Protein AF-A0A813GC99-F1 (afdb_monomer)

Structure (mmCIF, N/CA/C/O backbone):
data_AF-A0A813GC99-F1
#
_entry.id   AF-A0A813GC99-F1
#
loop_
_atom_site.group_PDB
_atom_site.id
_atom_site.type_symbol
_atom_site.label_atom_id
_atom_site.label_alt_id
_atom_site.label_comp_id
_atom_site.label_asym_id
_atom_site.label_entity_id
_atom_site.label_seq_id
_atom_site.pdbx_PDB_ins_code
_atom_site.Cartn_x
_atom_site.Cartn_y
_atom_site.Cartn_z
_atom_site.occupancy
_atom_site.B_iso_or_equiv
_atom_site.auth_seq_id
_atom_site.auth_comp_id
_atom_site.auth_asym_id
_atom_site.auth_atom_id
_atom_site.pdbx_PDB_model_num
ATOM 1 N N . MET A 1 1 ? 3.217 -40.551 2.935 1.00 60.28 1 MET A N 1
ATOM 2 C CA . MET A 1 1 ? 3.188 -39.438 3.903 1.00 60.28 1 MET A CA 1
ATOM 3 C C . MET A 1 1 ? 3.578 -38.164 3.164 1.00 60.28 1 MET A C 1
ATOM 5 O O . MET A 1 1 ? 4.581 -38.189 2.457 1.00 60.28 1 MET A O 1
ATOM 9 N N . TYR A 1 2 ? 2.746 -37.125 3.229 1.00 67.75 2 TYR A N 1
ATOM 10 C CA . TYR A 1 2 ? 3.017 -35.815 2.626 1.00 67.75 2 TYR A CA 1
ATOM 11 C C . TYR A 1 2 ? 3.539 -34.879 3.713 1.00 67.75 2 TYR A C 1
ATOM 13 O O . TYR A 1 2 ? 3.058 -34.937 4.842 1.00 67.75 2 TYR A O 1
ATOM 21 N N . CYS A 1 3 ? 4.496 -34.024 3.373 1.00 76.62 3 CYS A N 1
ATOM 22 C CA . CYS A 1 3 ? 4.886 -32.897 4.214 1.00 76.62 3 CYS A CA 1
ATOM 23 C C . CYS A 1 3 ? 4.427 -31.604 3.538 1.00 76.62 3 CYS A C 1
ATOM 25 O O . CYS A 1 3 ? 4.472 -31.514 2.310 1.00 76.62 3 CYS A O 1
ATOM 27 N N . TYR A 1 4 ? 3.989 -30.613 4.312 1.00 76.94 4 TYR A N 1
ATOM 28 C CA . TYR A 1 4 ? 3.739 -29.279 3.785 1.00 76.94 4 TYR A CA 1
ATOM 29 C C . TYR A 1 4 ? 4.490 -28.210 4.578 1.00 76.94 4 TYR A C 1
ATOM 31 O O . TYR A 1 4 ? 4.642 -28.314 5.793 1.00 76.94 4 TYR A O 1
ATOM 39 N N . CYS A 1 5 ? 4.930 -27.168 3.877 1.00 74.19 5 CYS A N 1
ATOM 40 C CA . CYS A 1 5 ? 5.606 -26.000 4.426 1.00 74.19 5 CYS A CA 1
ATOM 41 C C . CYS A 1 5 ? 4.738 -24.761 4.174 1.00 74.19 5 CYS A C 1
ATOM 43 O O . CYS A 1 5 ? 4.382 -24.469 3.031 1.00 74.19 5 CYS A O 1
ATOM 45 N N . LYS A 1 6 ? 4.367 -24.054 5.246 1.00 72.69 6 LYS A N 1
ATOM 46 C CA . LYS A 1 6 ? 3.728 -22.731 5.175 1.00 72.69 6 LYS A CA 1
ATOM 47 C C . LYS A 1 6 ? 4.811 -21.652 5.194 1.00 72.69 6 LYS A C 1
ATOM 49 O O . LYS A 1 6 ? 5.870 -21.873 5.764 1.00 72.69 6 LYS A O 1
ATOM 54 N N . GLU A 1 7 ? 4.527 -20.499 4.591 1.00 71.50 7 GLU A N 1
ATOM 55 C CA . GLU A 1 7 ? 5.498 -19.406 4.413 1.00 71.50 7 GLU A CA 1
ATOM 56 C C . GLU A 1 7 ? 6.784 -19.843 3.691 1.00 71.50 7 GLU A C 1
ATOM 58 O O . GLU A 1 7 ? 7.882 -19.398 4.022 1.00 71.50 7 GLU A O 1
ATOM 63 N N . ALA A 1 8 ? 6.651 -20.693 2.668 1.00 74.06 8 ALA A N 1
ATOM 64 C CA . ALA A 1 8 ? 7.789 -21.296 1.973 1.00 74.06 8 ALA A CA 1
ATOM 65 C C . ALA A 1 8 ? 8.799 -20.280 1.406 1.00 74.06 8 ALA A C 1
ATOM 67 O O . ALA A 1 8 ? 9.958 -20.625 1.214 1.00 74.06 8 ALA A O 1
ATOM 68 N N . GLN A 1 9 ? 8.396 -19.023 1.181 1.00 69.38 9 GLN A N 1
ATOM 69 C CA . GLN A 1 9 ? 9.316 -17.959 0.777 1.00 69.38 9 GLN A CA 1
ATOM 70 C C . GLN A 1 9 ? 10.472 -17.758 1.770 1.00 69.38 9 GLN A C 1
ATOM 72 O O . GLN A 1 9 ? 11.586 -17.527 1.321 1.00 69.38 9 GLN A O 1
ATOM 77 N N . ASN A 1 10 ? 10.241 -17.896 3.082 1.00 70.62 10 ASN A N 1
ATOM 78 C CA . ASN A 1 10 ? 11.306 -17.752 4.082 1.00 70.62 10 ASN A CA 1
ATOM 79 C C . ASN A 1 10 ? 12.380 -18.842 3.914 1.00 70.62 10 ASN A C 1
ATOM 81 O O . ASN A 1 10 ? 13.558 -18.576 4.105 1.00 70.62 10 ASN A O 1
ATOM 85 N N . VAL A 1 11 ? 11.971 -20.055 3.523 1.00 69.81 11 VAL A N 1
ATOM 86 C CA . VAL A 1 11 ? 12.888 -21.173 3.250 1.00 69.81 11 VAL A CA 1
ATOM 87 C C . VAL A 1 11 ? 13.734 -20.887 2.010 1.00 69.81 11 VAL A C 1
ATOM 89 O O . VAL A 1 11 ? 14.932 -21.135 2.026 1.00 69.81 11 VAL A O 1
ATOM 92 N N . TRP A 1 12 ? 13.136 -20.339 0.949 1.00 66.94 12 TRP A N 1
ATOM 93 C CA . TRP A 1 12 ? 13.870 -19.975 -0.268 1.00 66.94 12 TRP A CA 1
ATOM 94 C C . TRP A 1 12 ? 14.824 -18.797 -0.053 1.00 66.94 12 TRP A C 1
ATOM 96 O O . TRP A 1 12 ? 15.948 -18.846 -0.537 1.00 66.94 12 TRP A O 1
ATOM 106 N N . ASP A 1 13 ? 14.399 -17.783 0.709 1.00 65.81 13 ASP A N 1
ATOM 107 C CA . ASP A 1 13 ? 15.253 -16.651 1.088 1.00 65.81 13 ASP A CA 1
ATOM 108 C C . ASP A 1 13 ? 16.482 -17.134 1.898 1.00 65.81 13 ASP A C 1
ATOM 110 O O . ASP A 1 13 ? 17.572 -16.607 1.711 1.00 65.81 13 ASP A O 1
ATOM 114 N N . GLU A 1 14 ? 16.340 -18.159 2.757 1.00 64.50 14 GLU A N 1
ATOM 115 C CA . GLU A 1 14 ? 17.468 -18.771 3.489 1.00 64.50 14 GLU A CA 1
ATOM 116 C C . GLU A 1 14 ? 18.447 -19.525 2.573 1.00 64.50 14 GLU A C 1
ATOM 118 O O . GLU A 1 14 ? 19.652 -19.469 2.808 1.00 64.50 14 GLU A O 1
ATOM 123 N N . ILE A 1 15 ? 17.949 -20.216 1.542 1.00 65.00 15 ILE A N 1
ATOM 124 C CA . ILE A 1 15 ? 18.781 -21.003 0.614 1.00 65.00 15 ILE A CA 1
ATOM 125 C C . ILE A 1 15 ? 19.652 -20.085 -0.258 1.00 65.00 15 ILE A C 1
ATOM 127 O O . ILE A 1 15 ? 20.846 -20.333 -0.399 1.00 65.00 15 ILE A O 1
ATOM 131 N N . GLU A 1 16 ? 19.098 -18.998 -0.802 1.00 59.22 16 GLU A N 1
ATOM 132 C CA . GLU A 1 16 ? 19.896 -18.057 -1.608 1.00 59.22 16 GLU A CA 1
ATOM 133 C C . GLU A 1 16 ? 20.948 -17.301 -0.783 1.00 59.22 16 GLU A C 1
ATOM 135 O O . GLU A 1 16 ? 22.053 -17.032 -1.261 1.00 59.22 16 GLU A O 1
ATOM 140 N N . ASP A 1 17 ? 20.633 -16.981 0.476 1.00 56.91 17 ASP A N 1
ATOM 141 C CA . ASP A 1 17 ? 21.577 -16.360 1.407 1.00 56.91 17 ASP A CA 1
ATOM 142 C C . ASP A 1 17 ? 22.805 -17.255 1.674 1.00 56.91 17 ASP A C 1
ATOM 144 O O . ASP A 1 17 ? 23.881 -16.736 1.989 1.00 56.91 17 ASP A O 1
ATOM 148 N N . GLU A 1 18 ? 22.662 -18.583 1.568 1.00 53.88 18 GLU A N 1
ATOM 149 C CA . GLU A 1 18 ? 23.764 -19.548 1.675 1.00 53.88 18 GLU A CA 1
ATOM 150 C C . GLU A 1 18 ? 24.615 -19.601 0.396 1.00 53.88 18 GLU A C 1
ATOM 152 O O . GLU A 1 18 ? 25.843 -19.572 0.500 1.00 53.88 18 GLU A O 1
ATOM 157 N N . ASP A 1 19 ? 24.003 -19.573 -0.793 1.00 51.47 19 ASP A N 1
ATOM 158 C CA . ASP A 1 19 ? 24.718 -19.608 -2.084 1.00 51.47 19 ASP A CA 1
ATOM 159 C C . ASP A 1 19 ? 25.587 -18.356 -2.333 1.00 51.47 19 ASP A C 1
ATOM 161 O O . ASP A 1 19 ? 26.590 -18.406 -3.052 1.00 51.47 19 ASP A O 1
ATOM 165 N N . HIS A 1 20 ? 25.247 -17.223 -1.708 1.00 49.25 20 HIS A N 1
ATOM 166 C CA . HIS A 1 20 ? 25.997 -15.968 -1.821 1.00 49.25 20 HIS A CA 1
ATOM 167 C C . HIS A 1 20 ? 27.071 -15.751 -0.736 1.00 49.25 20 HIS A C 1
ATOM 169 O O . HIS A 1 20 ? 27.836 -14.783 -0.825 1.00 49.25 20 HIS A O 1
ATOM 175 N N . ARG A 1 21 ? 27.184 -16.627 0.274 1.00 43.38 21 ARG A N 1
ATOM 176 C CA . ARG A 1 21 ? 28.206 -16.514 1.332 1.00 43.38 21 ARG A CA 1
ATOM 177 C C . ARG A 1 21 ? 29.422 -17.388 1.024 1.00 43.38 21 ARG A C 1
ATOM 179 O O . ARG A 1 21 ? 29.334 -18.604 0.911 1.00 43.38 21 ARG A O 1
ATOM 186 N N . THR A 1 22 ? 30.605 -16.774 0.976 1.00 40.41 22 THR A N 1
ATOM 187 C CA . THR A 1 22 ? 31.877 -17.507 1.052 1.00 40.41 22 THR A CA 1
ATOM 188 C C . THR A 1 22 ? 31.941 -18.301 2.363 1.00 40.41 22 THR A C 1
ATOM 190 O O . THR A 1 22 ? 31.512 -17.830 3.416 1.00 40.41 22 THR A O 1
ATOM 193 N N . ALA A 1 23 ? 32.463 -19.526 2.279 1.00 38.16 23 ALA A N 1
ATOM 194 C CA . ALA A 1 23 ? 32.287 -20.657 3.197 1.00 38.16 23 ALA A CA 1
ATOM 195 C C . ALA A 1 23 ? 32.829 -20.522 4.650 1.00 38.16 23 ALA A C 1
ATOM 197 O O . ALA A 1 23 ? 33.324 -21.497 5.207 1.00 38.16 23 ALA A O 1
ATOM 198 N N . SER A 1 24 ? 32.756 -19.355 5.300 1.00 36.47 24 SER A N 1
ATOM 199 C CA . SER A 1 24 ? 3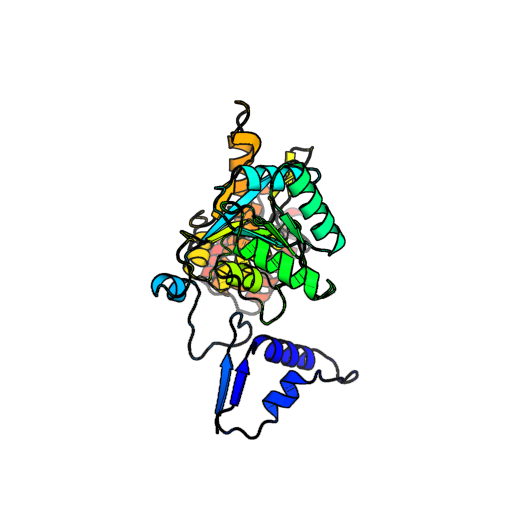3.421 -19.098 6.594 1.00 36.47 24 SER A CA 1
ATOM 200 C C . SER A 1 24 ? 32.509 -18.629 7.744 1.00 36.47 24 SER A C 1
ATOM 202 O O . SER A 1 24 ? 32.984 -18.326 8.834 1.00 36.47 24 SER A O 1
ATOM 204 N N . ALA A 1 25 ? 31.182 -18.604 7.587 1.00 38.47 25 ALA A N 1
ATOM 205 C CA . ALA A 1 25 ? 30.290 -18.288 8.713 1.00 38.47 25 ALA A CA 1
ATOM 206 C C . ALA A 1 25 ? 28.956 -19.042 8.637 1.00 38.47 25 ALA A C 1
ATOM 208 O O . ALA A 1 25 ? 27.883 -18.451 8.504 1.00 38.47 25 ALA A O 1
ATOM 209 N N . ALA A 1 26 ? 29.024 -20.370 8.731 1.00 37.50 26 ALA A N 1
ATOM 210 C CA . ALA A 1 26 ? 27.845 -21.215 8.853 1.00 37.50 26 ALA A CA 1
ATOM 211 C C . ALA A 1 26 ? 27.244 -21.101 10.266 1.00 37.50 26 ALA A C 1
ATOM 213 O O . ALA A 1 26 ? 27.724 -21.696 11.231 1.00 37.50 26 ALA A O 1
ATOM 214 N N . ARG A 1 27 ? 26.140 -20.366 10.384 1.00 39.62 27 ARG A N 1
ATOM 215 C CA . ARG A 1 27 ? 25.049 -20.771 11.275 1.00 39.62 27 ARG A CA 1
ATOM 216 C C . ARG A 1 27 ? 23.792 -20.899 10.418 1.00 39.62 27 ARG A C 1
ATOM 218 O O . ARG A 1 27 ? 23.167 -19.868 10.164 1.00 39.62 27 ARG A O 1
ATOM 225 N N . PRO A 1 28 ? 23.424 -22.110 9.967 1.00 42.66 28 PRO A N 1
ATOM 226 C CA . PRO A 1 28 ? 22.135 -22.306 9.322 1.00 42.66 28 PRO A CA 1
ATOM 227 C C . PRO A 1 28 ? 21.044 -21.974 10.345 1.00 42.66 28 PRO A C 1
ATOM 229 O O . PRO A 1 28 ? 21.057 -22.474 11.476 1.00 42.66 28 PRO A O 1
ATOM 232 N N . ARG A 1 29 ? 20.119 -21.080 9.986 1.00 49.66 29 ARG A N 1
ATOM 233 C CA . ARG A 1 29 ? 18.879 -20.910 10.752 1.00 49.66 29 ARG A CA 1
ATOM 234 C C . ARG A 1 29 ? 17.995 -22.154 10.519 1.00 49.66 29 ARG A C 1
ATOM 236 O O . ARG A 1 29 ? 18.118 -22.819 9.495 1.00 49.66 29 ARG A O 1
ATOM 243 N N . PRO A 1 30 ? 17.167 -22.557 11.497 1.00 55.69 30 PRO A N 1
ATOM 244 C CA . PRO A 1 30 ? 16.699 -23.942 11.599 1.00 55.69 30 PRO A CA 1
ATOM 245 C C . PRO A 1 30 ? 15.597 -24.366 10.609 1.00 55.69 30 PRO A C 1
ATOM 247 O O . PRO A 1 30 ? 15.227 -25.536 10.629 1.00 55.69 30 PRO A O 1
ATOM 250 N N . GLN A 1 31 ? 15.033 -23.491 9.767 1.00 59.34 31 GLN A N 1
ATOM 251 C CA . GLN A 1 31 ? 13.833 -23.837 8.988 1.00 59.34 31 GLN A CA 1
ATOM 252 C C . GLN A 1 31 ? 14.149 -24.546 7.665 1.00 59.34 31 GLN A C 1
ATOM 254 O O . GLN A 1 31 ? 13.590 -25.621 7.426 1.00 59.34 31 GLN A O 1
ATOM 259 N N . ALA A 1 32 ? 15.056 -24.019 6.835 1.00 60.41 32 ALA A N 1
ATOM 260 C CA . ALA A 1 32 ? 15.366 -24.625 5.536 1.00 60.41 32 ALA A CA 1
ATOM 261 C C . ALA A 1 32 ? 15.962 -26.037 5.654 1.00 60.41 32 ALA A C 1
ATOM 263 O O . ALA A 1 32 ? 15.453 -26.982 5.048 1.00 60.41 32 ALA A O 1
ATOM 264 N N . SER A 1 33 ? 16.978 -26.215 6.504 1.00 61.31 33 SER A N 1
ATOM 265 C CA . SER A 1 33 ? 17.619 -27.519 6.733 1.00 61.31 33 SER A CA 1
ATOM 266 C C . SER A 1 33 ? 16.641 -28.558 7.288 1.00 61.31 33 SER A C 1
ATOM 268 O O . SER A 1 33 ? 16.634 -29.703 6.839 1.00 61.31 33 SER A O 1
ATOM 270 N N . THR A 1 34 ? 15.752 -28.159 8.202 1.00 68.06 34 THR A N 1
ATOM 271 C CA . THR A 1 34 ? 14.713 -29.048 8.734 1.00 68.06 34 THR A CA 1
ATOM 272 C C . THR A 1 34 ? 13.753 -29.488 7.633 1.00 68.06 34 THR A C 1
ATOM 274 O O . THR A 1 34 ? 13.493 -30.679 7.507 1.00 68.06 34 THR A O 1
ATOM 277 N N . VAL A 1 35 ? 13.258 -28.572 6.793 1.00 63.97 35 VAL A N 1
ATOM 278 C CA . VAL A 1 35 ? 12.312 -28.909 5.713 1.00 63.97 35 VAL A CA 1
ATOM 279 C C . VAL A 1 35 ? 12.967 -29.774 4.628 1.00 63.97 35 VAL A C 1
ATOM 281 O O . VAL A 1 35 ? 12.347 -30.724 4.140 1.00 63.97 35 VAL A O 1
ATOM 284 N N . LEU A 1 36 ? 14.223 -29.491 4.268 1.00 67.00 36 LEU A N 1
ATOM 285 C CA . LEU A 1 36 ? 14.962 -30.234 3.242 1.00 67.00 36 LEU A CA 1
ATOM 286 C C . LEU A 1 36 ? 15.369 -31.644 3.698 1.00 67.00 36 LEU A C 1
ATOM 288 O O . LEU A 1 36 ? 15.369 -32.560 2.870 1.00 67.00 36 LEU A O 1
ATOM 292 N N . ASN A 1 37 ? 15.627 -31.842 4.995 1.00 70.81 37 ASN A N 1
ATOM 293 C CA . ASN A 1 37 ? 16.041 -33.128 5.569 1.00 70.81 37 ASN A CA 1
ATOM 294 C C . ASN A 1 37 ? 14.876 -34.071 5.926 1.00 70.81 37 ASN A C 1
ATOM 296 O O . ASN A 1 37 ? 15.108 -35.215 6.317 1.00 70.81 37 ASN A O 1
ATOM 300 N N . LEU A 1 38 ? 13.615 -33.647 5.779 1.00 74.75 38 LEU A N 1
ATOM 301 C CA . LEU A 1 38 ? 12.464 -34.523 6.027 1.00 74.75 38 LEU A CA 1
ATOM 302 C C . LEU A 1 38 ? 12.378 -35.640 4.978 1.00 74.75 38 LEU A C 1
ATOM 304 O O . LEU A 1 38 ? 12.275 -35.375 3.780 1.00 74.75 38 LEU A O 1
ATOM 308 N N . SER A 1 39 ? 12.292 -36.896 5.419 1.00 70.38 39 SER A N 1
ATOM 309 C CA . SER A 1 39 ? 12.192 -38.106 4.577 1.00 70.38 39 SER A CA 1
ATOM 310 C C . SER A 1 39 ? 10.834 -38.287 3.864 1.00 70.38 39 SER A C 1
ATOM 312 O O . SER A 1 39 ? 10.419 -39.397 3.525 1.00 70.38 39 SER A O 1
ATOM 314 N N . ALA A 1 40 ? 10.104 -37.197 3.618 1.00 73.31 40 ALA A N 1
ATOM 315 C CA . ALA A 1 40 ? 8.809 -37.225 2.952 1.00 73.31 40 ALA A CA 1
ATOM 316 C C . ALA A 1 40 ? 8.959 -37.374 1.428 1.00 73.31 40 ALA A C 1
ATOM 318 O O . ALA A 1 40 ? 9.603 -36.558 0.773 1.00 73.31 40 ALA A O 1
ATOM 319 N N . ARG A 1 41 ? 8.275 -38.375 0.852 1.00 74.31 41 ARG A N 1
ATOM 320 C CA . ARG A 1 41 ? 8.275 -38.675 -0.596 1.00 74.31 41 ARG A CA 1
ATOM 321 C C . ARG A 1 41 ? 7.670 -37.558 -1.459 1.00 74.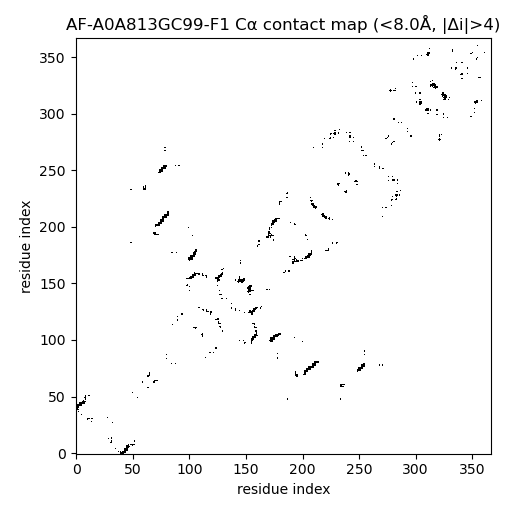31 41 ARG A C 1
ATOM 323 O O . ARG A 1 41 ? 7.976 -37.475 -2.642 1.00 74.31 41 ARG A O 1
ATOM 330 N N . LYS A 1 42 ? 6.776 -36.740 -0.894 1.00 78.44 42 LYS A N 1
ATOM 331 C CA . LYS A 1 42 ? 6.149 -35.584 -1.555 1.00 78.44 42 LYS A CA 1
ATOM 332 C C . LYS A 1 42 ? 6.071 -34.410 -0.577 1.00 78.44 42 LYS A C 1
ATOM 334 O O . LYS A 1 42 ? 5.697 -34.608 0.585 1.00 78.44 42 LYS A O 1
ATOM 339 N N . ARG A 1 43 ? 6.409 -33.210 -1.055 1.00 80.31 43 ARG A N 1
ATOM 340 C CA . ARG A 1 43 ? 6.448 -31.961 -0.282 1.00 80.31 43 ARG A CA 1
ATOM 341 C C . ARG A 1 43 ? 5.597 -30.903 -0.982 1.00 80.31 43 ARG A C 1
ATOM 343 O O . ARG A 1 43 ? 5.711 -30.749 -2.191 1.00 80.31 43 ARG A O 1
ATOM 350 N N . LEU A 1 44 ? 4.742 -30.213 -0.234 1.00 79.44 44 LEU A N 1
ATOM 351 C CA . LEU A 1 44 ? 3.908 -29.117 -0.729 1.00 79.44 44 LEU A CA 1
ATOM 352 C C . LEU A 1 44 ? 4.371 -27.804 -0.099 1.00 79.44 44 LEU A C 1
ATOM 354 O O . LEU A 1 44 ? 4.470 -27.704 1.123 1.00 79.44 44 LEU A O 1
ATOM 358 N N . PHE A 1 45 ? 4.639 -26.794 -0.917 1.00 78.75 45 PHE A N 1
ATOM 359 C CA . PHE A 1 45 ? 5.105 -25.489 -0.459 1.00 78.75 45 PHE A CA 1
ATOM 360 C C . PHE A 1 45 ? 4.015 -24.451 -0.691 1.00 78.75 45 PHE A C 1
ATOM 362 O O . PHE A 1 45 ? 3.575 -24.246 -1.818 1.00 78.75 45 PHE A O 1
ATOM 369 N N . PHE A 1 46 ? 3.582 -23.791 0.379 1.00 78.62 46 PHE A N 1
ATOM 370 C CA . PHE A 1 46 ? 2.572 -22.744 0.326 1.00 78.62 46 PHE A CA 1
ATOM 371 C C . PHE A 1 46 ? 3.221 -21.397 0.624 1.00 78.62 46 PHE A C 1
ATOM 373 O O . PHE A 1 46 ? 3.852 -21.207 1.669 1.00 78.62 46 PHE A O 1
ATOM 380 N N . SER A 1 47 ? 3.041 -20.441 -0.281 1.00 73.69 47 SER A N 1
ATOM 381 C CA . SER A 1 47 ? 3.495 -19.068 -0.103 1.00 73.69 47 SER A CA 1
ATOM 382 C C . SER A 1 47 ? 2.501 -18.109 -0.735 1.00 73.69 47 SER A C 1
ATOM 384 O O . SER A 1 47 ? 2.045 -18.331 -1.850 1.00 73.69 47 SER A O 1
ATOM 386 N N . ALA A 1 48 ? 2.203 -17.022 -0.029 1.00 65.00 48 ALA A N 1
ATOM 387 C CA . ALA A 1 48 ? 1.450 -15.905 -0.587 1.00 65.00 48 ALA A CA 1
ATOM 388 C C . ALA A 1 48 ? 2.353 -14.904 -1.333 1.00 65.00 48 ALA A C 1
ATOM 390 O O . ALA A 1 48 ? 1.841 -13.934 -1.879 1.00 65.00 48 ALA A O 1
ATOM 391 N N . THR A 1 49 ? 3.680 -15.081 -1.309 1.00 63.88 49 THR A N 1
ATOM 392 C CA . THR A 1 49 ? 4.692 -14.126 -1.807 1.00 63.88 49 THR A CA 1
ATOM 393 C C . THR A 1 49 ? 5.878 -14.859 -2.441 1.00 63.88 49 THR A C 1
ATOM 395 O O . THR A 1 49 ? 7.024 -14.605 -2.076 1.00 63.88 49 THR A O 1
ATOM 398 N N . LEU A 1 50 ? 5.629 -15.838 -3.312 1.00 65.75 50 LEU A N 1
ATOM 399 C CA . LEU A 1 50 ? 6.708 -16.591 -3.956 1.00 65.75 50 LEU A CA 1
ATOM 400 C C . LEU A 1 50 ? 7.508 -15.679 -4.911 1.00 65.75 50 LEU A C 1
ATOM 402 O O . LEU A 1 50 ? 6.907 -15.037 -5.769 1.00 65.75 50 LEU A O 1
ATOM 406 N N . ARG A 1 51 ? 8.837 -15.596 -4.746 1.00 61.53 51 ARG A N 1
ATOM 407 C CA . ARG A 1 51 ? 9.726 -14.735 -5.563 1.00 61.53 51 ARG A CA 1
ATOM 408 C C . ARG A 1 51 ? 10.703 -15.505 -6.451 1.00 61.53 51 ARG A C 1
ATOM 410 O O . ARG A 1 51 ? 10.994 -15.050 -7.550 1.00 61.53 51 ARG A O 1
ATOM 417 N N . TRP A 1 52 ? 11.192 -16.651 -5.981 1.00 53.81 52 TRP A N 1
ATOM 418 C CA . TRP A 1 52 ? 12.370 -17.318 -6.559 1.00 53.81 52 TRP A CA 1
ATOM 419 C C . TRP A 1 52 ? 12.050 -18.545 -7.417 1.00 53.81 52 TRP A C 1
ATOM 421 O O . TRP A 1 52 ? 12.930 -19.092 -8.074 1.00 53.81 52 TRP A O 1
ATOM 431 N N . SER A 1 53 ? 10.792 -18.986 -7.453 1.00 58.06 53 SER A N 1
ATOM 432 C CA . SER A 1 53 ? 10.385 -20.154 -8.235 1.00 58.06 53 SER A CA 1
ATOM 433 C C . SER A 1 53 ? 9.008 -19.974 -8.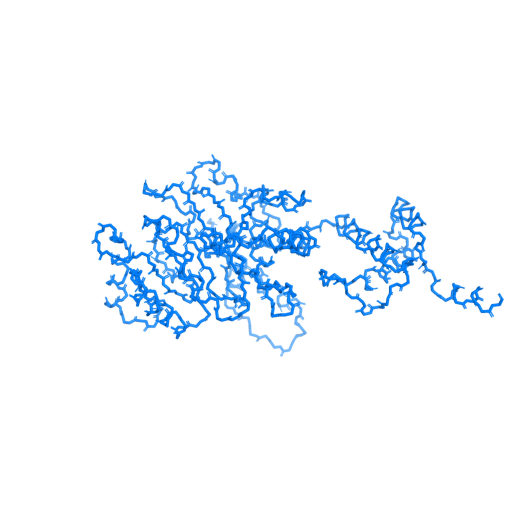865 1.00 58.06 53 SER A C 1
ATOM 435 O O . SER A 1 53 ? 8.183 -19.184 -8.402 1.00 58.06 53 SER A O 1
ATOM 437 N N . ARG A 1 54 ? 8.770 -20.695 -9.966 1.00 64.19 54 ARG A N 1
ATOM 438 C CA . ARG A 1 54 ? 7.444 -20.763 -10.587 1.00 64.19 54 ARG A CA 1
ATOM 439 C C . ARG A 1 54 ? 6.570 -21.715 -9.769 1.00 64.19 54 ARG A C 1
ATOM 441 O O . ARG A 1 54 ? 7.007 -22.840 -9.531 1.00 64.19 54 ARG A O 1
ATOM 448 N N . PRO A 1 55 ? 5.371 -21.294 -9.343 1.00 73.75 55 PRO A N 1
ATOM 449 C CA . PRO A 1 55 ? 4.468 -22.182 -8.630 1.00 73.75 55 PRO A CA 1
ATOM 450 C C . PRO A 1 55 ? 3.861 -23.219 -9.587 1.00 73.75 55 PRO A C 1
ATOM 452 O O . PRO A 1 55 ? 3.553 -22.899 -10.735 1.00 73.75 55 PRO A O 1
ATOM 455 N N . ASP A 1 56 ? 3.636 -24.443 -9.101 1.00 76.25 56 ASP A N 1
ATOM 456 C CA . ASP A 1 56 ? 2.872 -25.469 -9.834 1.00 76.25 56 ASP A CA 1
ATOM 457 C C . ASP A 1 56 ? 1.387 -25.087 -9.979 1.00 76.25 56 ASP A C 1
ATOM 459 O O . ASP A 1 56 ? 0.707 -25.498 -10.917 1.00 76.25 56 ASP A O 1
ATOM 463 N N . PHE A 1 57 ? 0.878 -24.294 -9.034 1.00 76.88 57 PHE A N 1
ATOM 464 C CA . PHE A 1 57 ? -0.468 -23.737 -9.027 1.00 76.88 57 PHE A CA 1
ATOM 465 C C . PHE A 1 57 ? -0.426 -22.337 -8.417 1.00 76.88 57 PHE A C 1
ATOM 467 O O . PHE A 1 57 ? 0.094 -22.166 -7.313 1.00 76.88 57 PHE A O 1
ATOM 474 N N . ASP A 1 58 ? -0.988 -21.355 -9.119 1.00 76.75 58 ASP A N 1
ATOM 475 C CA . ASP A 1 58 ? -1.088 -19.976 -8.647 1.00 76.75 58 ASP A CA 1
ATOM 476 C C . ASP A 1 58 ? -2.555 -19.588 -8.442 1.00 76.75 58 ASP A C 1
ATOM 478 O O . ASP A 1 58 ? -3.410 -19.852 -9.289 1.00 76.75 58 ASP A O 1
ATOM 482 N N . PHE A 1 59 ? -2.839 -18.968 -7.301 1.00 77.81 59 PHE A N 1
ATOM 483 C CA . PHE A 1 59 ? -4.152 -18.432 -6.952 1.00 77.81 59 PHE A CA 1
ATOM 484 C C . PHE A 1 59 ? -3.962 -16.988 -6.505 1.00 77.81 59 PHE A C 1
ATOM 486 O O . PHE A 1 59 ? -3.924 -16.671 -5.313 1.00 77.81 59 PHE A O 1
ATOM 493 N N . ASP A 1 60 ? -3.754 -16.133 -7.503 1.00 81.56 60 ASP A N 1
ATOM 494 C CA . ASP A 1 60 ? -3.440 -14.723 -7.323 1.00 81.56 60 ASP A CA 1
ATOM 495 C C . ASP A 1 60 ? -4.598 -13.934 -6.672 1.00 81.56 60 ASP A C 1
ATOM 497 O O . ASP A 1 60 ? -5.730 -14.419 -6.531 1.00 81.56 60 ASP A O 1
ATOM 501 N N . LEU A 1 61 ? -4.328 -12.690 -6.254 1.00 85.69 61 LEU A N 1
ATOM 502 C CA . LEU A 1 61 ? -5.336 -11.858 -5.587 1.00 85.69 61 LEU A CA 1
ATOM 503 C C . LEU A 1 61 ? -6.564 -11.642 -6.471 1.00 85.69 61 LEU A C 1
ATOM 505 O O . LEU A 1 61 ? -7.684 -11.608 -5.966 1.00 85.69 61 LEU A O 1
ATOM 509 N N . ARG A 1 62 ? -6.377 -11.510 -7.785 1.00 86.56 62 ARG A N 1
ATOM 510 C CA . ARG A 1 62 ? -7.476 -11.200 -8.699 1.00 86.56 62 ARG A CA 1
ATOM 511 C C . ARG A 1 62 ? -8.421 -12.380 -8.856 1.00 86.56 62 ARG A C 1
ATOM 513 O O . ARG A 1 62 ? -9.639 -12.206 -8.838 1.00 86.56 62 ARG A O 1
ATOM 520 N N . THR A 1 63 ? -7.861 -13.573 -8.960 1.00 82.56 63 THR A N 1
ATOM 521 C CA . THR A 1 63 ? -8.588 -14.837 -8.986 1.00 82.56 63 THR A CA 1
ATOM 522 C C . THR A 1 63 ? -9.346 -15.029 -7.676 1.00 82.56 63 THR A C 1
ATOM 524 O O . THR A 1 63 ? -10.536 -15.341 -7.703 1.00 82.56 63 THR A O 1
ATOM 527 N N . ALA A 1 64 ? -8.714 -14.733 -6.536 1.00 85.75 64 ALA A N 1
ATOM 528 C CA . ALA A 1 64 ? -9.352 -14.809 -5.225 1.00 85.75 64 ALA A CA 1
ATOM 529 C C . ALA A 1 64 ? -10.511 -13.809 -5.048 1.00 85.75 64 ALA A C 1
ATOM 531 O O . ALA A 1 64 ? -11.546 -14.173 -4.486 1.00 85.75 64 ALA A O 1
ATOM 532 N N . VAL A 1 65 ? -10.375 -12.575 -5.550 1.00 87.75 65 VAL A N 1
ATOM 533 C CA . VAL A 1 65 ? -11.464 -11.582 -5.560 1.00 87.75 65 VAL A CA 1
ATOM 534 C C . VAL A 1 65 ? -12.619 -12.054 -6.445 1.00 87.75 65 VAL A C 1
ATOM 536 O O . VAL A 1 65 ? -13.766 -12.051 -6.008 1.00 87.75 65 VAL A O 1
ATOM 539 N N . ARG A 1 66 ? -12.337 -12.497 -7.679 1.00 88.38 66 ARG A N 1
ATOM 540 C CA . ARG A 1 66 ? -13.368 -12.957 -8.632 1.00 88.38 66 ARG A CA 1
ATOM 541 C C . ARG A 1 66 ? -14.113 -14.194 -8.140 1.00 88.38 66 ARG A C 1
ATOM 543 O O . ARG A 1 66 ? -15.307 -14.322 -8.384 1.00 88.38 66 ARG A O 1
ATOM 550 N N . ALA A 1 67 ? -13.420 -15.077 -7.426 1.00 88.44 67 ALA A N 1
ATOM 551 C CA . ALA A 1 67 ? -14.015 -16.234 -6.768 1.00 88.44 67 ALA A CA 1
ATOM 552 C C . ALA A 1 67 ? -14.805 -15.871 -5.496 1.00 88.44 67 ALA A C 1
ATOM 554 O O . ALA A 1 67 ? -15.408 -16.752 -4.888 1.00 88.44 67 ALA A O 1
ATOM 555 N N . GLY A 1 68 ? -14.784 -14.605 -5.062 1.00 85.56 68 GLY A N 1
ATOM 556 C CA . GLY A 1 68 ? -15.460 -14.160 -3.849 1.00 85.56 68 GLY A CA 1
ATOM 557 C C . GLY A 1 68 ? -14.862 -14.749 -2.572 1.00 85.56 68 GLY A C 1
ATOM 558 O O . GLY A 1 68 ? -15.588 -14.932 -1.606 1.00 85.56 68 GLY A O 1
ATOM 559 N N . VAL A 1 69 ? -13.564 -15.072 -2.556 1.00 87.56 69 VAL A N 1
ATOM 560 C CA . VAL A 1 69 ? -12.852 -15.578 -1.363 1.00 87.56 69 VAL A CA 1
ATOM 561 C C . VAL A 1 69 ? -12.338 -14.422 -0.501 1.00 87.56 69 VAL A C 1
ATOM 563 O O . VAL A 1 69 ? -12.271 -14.517 0.724 1.00 87.56 69 VAL A O 1
ATOM 566 N N . ILE A 1 70 ? -11.978 -13.312 -1.145 1.00 90.31 70 ILE A N 1
ATOM 567 C CA . ILE A 1 70 ? -11.525 -12.073 -0.509 1.00 90.31 70 ILE A CA 1
ATOM 568 C C . ILE A 1 70 ? -12.294 -10.876 -1.078 1.00 90.31 70 ILE A C 1
ATOM 570 O O . ILE A 1 70 ? -12.849 -10.943 -2.173 1.00 90.31 70 ILE A O 1
ATOM 574 N N . SER A 1 71 ? -12.349 -9.786 -0.320 1.00 91.62 71 SER A N 1
ATOM 575 C CA . SER A 1 71 ? -12.917 -8.513 -0.766 1.00 91.62 71 SER A CA 1
ATOM 576 C C . SER A 1 71 ? -12.031 -7.858 -1.818 1.00 91.62 71 SER A C 1
ATOM 578 O O . SER A 1 71 ? -10.803 -7.917 -1.722 1.00 91.62 71 SER A O 1
ATOM 580 N N . ASP A 1 72 ? -12.662 -7.174 -2.772 1.00 92.50 72 ASP A N 1
ATOM 581 C CA . ASP A 1 72 ? -11.940 -6.311 -3.700 1.00 92.50 72 ASP A CA 1
ATOM 582 C C . ASP A 1 72 ? -11.405 -5.054 -2.997 1.00 92.50 72 ASP A C 1
ATOM 584 O O . ASP A 1 72 ? -11.878 -4.700 -1.911 1.00 92.50 72 ASP A O 1
ATOM 588 N N . TYR A 1 73 ? -10.406 -4.401 -3.595 1.00 94.88 73 TYR A N 1
ATOM 589 C CA . TYR A 1 73 ? -9.704 -3.290 -2.955 1.00 94.88 73 TYR A CA 1
ATOM 590 C C . TYR A 1 73 ? -9.333 -2.131 -3.885 1.00 94.88 73 TYR A C 1
ATOM 592 O O . TYR A 1 73 ? -9.121 -2.311 -5.089 1.00 94.88 73 TYR A O 1
ATOM 600 N N . THR A 1 74 ? -9.176 -0.962 -3.263 1.00 95.62 74 THR A N 1
ATOM 601 C CA . THR A 1 74 ? -8.698 0.291 -3.867 1.00 95.62 74 THR A CA 1
ATOM 602 C C . THR A 1 74 ? -7.470 0.793 -3.109 1.00 95.62 74 THR A C 1
ATOM 604 O O . THR A 1 74 ? -7.372 0.622 -1.892 1.00 95.62 74 THR A O 1
ATOM 607 N N . ILE A 1 75 ? -6.527 1.413 -3.817 1.00 95.88 75 ILE A N 1
ATOM 608 C CA . ILE A 1 75 ? -5.329 2.040 -3.256 1.00 95.88 75 ILE A CA 1
ATOM 609 C C . ILE A 1 75 ? -5.533 3.552 -3.274 1.00 95.88 75 ILE A C 1
ATOM 611 O O . ILE A 1 75 ? -5.695 4.144 -4.334 1.00 95.88 75 ILE A O 1
ATOM 615 N N . LEU A 1 76 ? -5.507 4.182 -2.109 1.00 94.88 76 LEU A N 1
ATOM 616 C CA . LEU A 1 76 ? -5.578 5.628 -1.961 1.00 94.88 76 LEU A CA 1
ATOM 617 C C . LEU A 1 76 ? -4.174 6.162 -1.692 1.00 94.88 76 LEU A C 1
ATOM 619 O O . LEU A 1 76 ? -3.558 5.771 -0.703 1.00 94.88 76 LEU A O 1
ATOM 623 N N . VAL A 1 77 ? -3.687 7.038 -2.565 1.00 93.62 77 VAL A N 1
ATOM 624 C CA . VAL A 1 77 ? -2.391 7.710 -2.456 1.00 93.62 77 VAL A CA 1
ATOM 625 C C . VAL A 1 77 ? -2.634 9.135 -1.970 1.00 93.62 77 VAL A C 1
ATOM 627 O O . VAL A 1 77 ? -3.116 9.967 -2.745 1.00 93.62 77 VAL A O 1
ATOM 630 N N . PRO A 1 78 ? -2.348 9.440 -0.694 1.00 91.19 78 PRO A N 1
ATOM 631 C CA . PRO A 1 78 ? -2.532 10.787 -0.184 1.00 91.19 78 PRO A CA 1
ATOM 632 C C . PRO A 1 78 ? -1.483 11.736 -0.765 1.00 91.19 78 PRO A C 1
ATOM 634 O O . PRO A 1 78 ? -0.303 11.401 -0.839 1.00 91.19 78 PRO A O 1
ATOM 637 N N . PHE A 1 79 ? -1.914 12.935 -1.127 1.00 88.12 79 PHE A N 1
ATOM 638 C CA . PHE A 1 79 ? -1.062 14.068 -1.444 1.00 88.12 79 PHE A CA 1
ATOM 639 C C . PHE A 1 79 ? -1.050 15.019 -0.245 1.00 88.12 79 PHE A C 1
ATOM 641 O O . PHE A 1 79 ? -2.108 15.398 0.264 1.00 88.12 79 PHE A O 1
ATOM 648 N N . MET A 1 80 ? 0.140 15.353 0.247 1.00 86.06 80 MET A N 1
ATOM 649 C CA . MET A 1 80 ? 0.339 16.145 1.462 1.00 86.06 80 MET A CA 1
ATOM 650 C C . MET A 1 80 ? 1.421 17.198 1.236 1.00 86.06 80 MET A C 1
ATOM 652 O O . MET A 1 80 ? 2.303 17.018 0.406 1.00 86.06 80 MET A O 1
ATOM 656 N N . THR A 1 81 ? 1.384 18.287 1.993 1.00 83.31 81 THR A N 1
ATOM 657 C CA . THR A 1 81 ? 2.478 19.266 2.044 1.00 83.31 81 THR A CA 1
ATOM 658 C C . THR A 1 81 ? 3.517 18.854 3.085 1.00 83.31 81 THR A C 1
ATOM 660 O O . THR A 1 81 ? 3.193 18.128 4.026 1.00 83.31 81 THR A O 1
ATOM 663 N N . ALA A 1 82 ? 4.753 19.331 2.947 1.00 79.50 82 ALA A N 1
ATOM 664 C CA . ALA A 1 82 ? 5.829 19.065 3.893 1.00 79.50 82 ALA A CA 1
ATOM 665 C C . ALA A 1 82 ? 5.452 19.451 5.330 1.00 79.50 82 ALA A C 1
ATOM 667 O O . ALA A 1 82 ? 4.778 20.453 5.582 1.00 79.50 82 ALA A O 1
ATOM 668 N N . GLY A 1 83 ? 5.894 18.624 6.276 1.00 80.12 83 GLY A N 1
ATOM 669 C CA . GLY A 1 83 ? 5.529 18.704 7.686 1.00 80.12 83 GLY A CA 1
ATOM 670 C C . GLY A 1 83 ? 5.327 17.319 8.294 1.00 80.12 83 GLY A C 1
ATOM 671 O O . GLY A 1 83 ? 5.669 16.303 7.690 1.00 80.12 83 GLY A O 1
ATOM 672 N N . ASP A 1 84 ? 4.770 17.274 9.506 1.00 79.06 84 ASP A N 1
ATOM 673 C CA . ASP A 1 84 ? 4.306 16.012 10.089 1.00 79.06 84 ASP A CA 1
ATOM 674 C C . ASP A 1 84 ? 3.086 15.521 9.283 1.00 79.06 84 ASP A C 1
ATOM 676 O O . ASP A 1 84 ? 2.095 16.250 9.215 1.00 79.06 84 ASP A O 1
ATOM 680 N N . PRO A 1 85 ? 3.110 14.320 8.671 1.00 82.56 85 PRO A N 1
ATOM 681 C CA . PRO A 1 85 ? 1.967 13.803 7.920 1.00 82.56 85 PRO A CA 1
ATOM 682 C C . PRO A 1 85 ? 0.798 13.389 8.826 1.00 82.56 85 PRO A C 1
ATOM 684 O O . PRO A 1 85 ? -0.318 13.196 8.341 1.00 82.56 85 PRO A O 1
ATOM 687 N N . LYS A 1 86 ? 1.006 13.231 10.143 1.00 88.06 86 LYS A N 1
ATOM 688 C CA . LYS A 1 86 ? -0.007 12.687 11.064 1.00 88.06 86 LYS A CA 1
ATOM 689 C C . LYS A 1 86 ? -1.288 13.524 11.150 1.00 88.06 86 LYS A C 1
ATOM 691 O O . LYS A 1 86 ? -2.347 12.905 11.081 1.00 88.06 86 LYS A O 1
ATOM 696 N N . PRO A 1 87 ? -1.263 14.866 11.269 1.00 87.88 87 PRO A N 1
ATOM 697 C CA . PRO A 1 87 ? -2.483 15.673 11.268 1.00 87.88 87 PRO A CA 1
ATOM 698 C C . PRO A 1 87 ? -3.304 15.494 9.986 1.00 87.88 87 PRO A C 1
ATOM 700 O O . PRO A 1 87 ? -4.510 15.273 10.060 1.00 87.88 87 PRO A O 1
ATOM 703 N N . SER A 1 88 ? -2.652 15.476 8.820 1.00 87.44 88 SER A N 1
ATOM 704 C CA . SER A 1 88 ? -3.321 15.166 7.553 1.00 87.44 88 SER A CA 1
ATOM 705 C C . SER A 1 88 ? -3.863 13.733 7.560 1.00 87.44 88 SER A C 1
ATOM 707 O O . SER A 1 88 ? -5.001 13.478 7.196 1.00 87.44 88 SER A O 1
ATOM 709 N N . LEU A 1 89 ? -3.116 12.739 8.033 1.00 90.69 89 LEU A N 1
ATOM 710 C CA . LEU A 1 89 ? -3.654 11.377 8.132 1.00 90.69 89 LEU A CA 1
ATOM 711 C C . LEU A 1 89 ? -4.877 11.283 9.062 1.00 90.69 89 LEU A C 1
ATOM 713 O O . LEU A 1 89 ? -5.792 10.513 8.778 1.00 90.69 89 LEU A O 1
ATOM 717 N N . VAL A 1 90 ? -4.927 12.067 10.140 1.00 92.69 90 VAL A N 1
ATOM 718 C CA . VAL A 1 90 ? -6.103 12.149 11.019 1.00 92.69 90 VAL A CA 1
ATOM 719 C C . VAL A 1 90 ? -7.296 12.746 10.280 1.00 92.69 90 VAL A C 1
ATOM 721 O O . VAL A 1 90 ? -8.379 12.163 10.326 1.00 92.69 90 VAL A O 1
ATOM 724 N N . GLN A 1 91 ? -7.093 13.844 9.552 1.00 89.56 91 GLN A N 1
ATOM 725 C CA . GLN A 1 91 ? -8.140 14.457 8.740 1.00 89.56 91 GLN A CA 1
ATOM 726 C C . GLN A 1 91 ? -8.646 13.489 7.656 1.00 89.56 91 GLN A C 1
ATOM 728 O O . GLN A 1 91 ? -9.852 13.295 7.525 1.00 89.56 91 GLN A O 1
ATOM 733 N N . LEU A 1 92 ? -7.751 12.766 6.973 1.00 91.75 92 LEU A N 1
ATOM 734 C CA . LEU A 1 92 ? -8.135 11.705 6.033 1.00 91.75 92 LEU A CA 1
ATOM 735 C C . LEU A 1 92 ? -9.042 10.665 6.688 1.00 91.75 92 LEU A C 1
ATOM 737 O O . LEU A 1 92 ? -10.053 10.267 6.120 1.00 91.75 92 LEU A O 1
ATOM 741 N N . ILE A 1 93 ? -8.684 10.206 7.889 1.00 94.31 93 ILE A N 1
ATOM 742 C CA . ILE A 1 93 ? -9.483 9.231 8.635 1.00 94.31 93 ILE A CA 1
ATOM 743 C C . ILE A 1 93 ? -10.858 9.810 8.988 1.00 94.31 93 ILE A C 1
ATOM 745 O O . ILE A 1 93 ? -11.851 9.079 8.949 1.00 94.31 93 ILE A O 1
ATOM 749 N N . GLN A 1 94 ? -10.944 11.089 9.345 1.00 93.12 94 GLN A N 1
ATOM 750 C CA . GLN A 1 94 ? -12.217 11.757 9.628 1.00 93.12 94 GLN A CA 1
ATOM 751 C C . GLN A 1 94 ? -13.105 11.846 8.377 1.00 93.12 94 GLN A C 1
ATOM 753 O O . GLN A 1 94 ? -14.302 11.586 8.491 1.00 93.12 94 GLN A O 1
ATOM 758 N N . ASP A 1 95 ? -12.518 12.098 7.205 1.00 91.44 95 ASP A N 1
ATOM 759 C CA . ASP A 1 95 ? -13.231 12.188 5.923 1.00 91.44 95 ASP A CA 1
ATOM 760 C C . ASP A 1 95 ? -13.681 10.815 5.381 1.00 91.44 95 ASP A C 1
ATOM 762 O O . ASP A 1 95 ? -14.636 10.713 4.607 1.00 91.44 95 ASP A O 1
ATOM 766 N N . LEU A 1 96 ? -13.029 9.724 5.800 1.00 92.25 96 LEU A N 1
ATOM 767 C CA . LEU A 1 96 ? -13.461 8.370 5.454 1.00 92.25 96 LEU A CA 1
ATOM 768 C C . LEU A 1 96 ? -14.806 8.010 6.114 1.00 92.25 96 LEU A C 1
ATOM 770 O O . LEU A 1 96 ? -15.067 8.422 7.248 1.00 92.25 96 LEU A O 1
ATOM 774 N N . PRO A 1 97 ? -15.619 7.122 5.500 1.00 91.75 97 PRO A N 1
ATOM 775 C CA . PRO A 1 97 ? -16.859 6.643 6.104 1.00 91.75 97 PRO A CA 1
ATOM 776 C C . PRO A 1 97 ? -16.653 6.130 7.537 1.00 91.75 97 PRO A C 1
ATOM 778 O O . PRO A 1 97 ? -15.756 5.326 7.812 1.00 91.75 97 PRO A O 1
ATOM 781 N N . THR A 1 98 ? -17.505 6.571 8.464 1.00 90.19 98 THR A N 1
ATOM 782 C CA . THR A 1 98 ? -17.380 6.277 9.906 1.00 90.19 98 THR A CA 1
ATOM 783 C C . THR A 1 98 ? -17.501 4.790 10.239 1.00 90.19 98 THR A C 1
ATOM 785 O O . THR A 1 98 ? -16.993 4.343 11.268 1.00 90.19 98 THR A O 1
ATOM 788 N N . ALA A 1 99 ? -18.123 4.006 9.355 1.00 89.12 99 ALA A N 1
ATOM 789 C CA . ALA A 1 99 ? -18.236 2.558 9.486 1.00 89.12 99 ALA A CA 1
ATOM 790 C C . ALA A 1 99 ? -16.893 1.819 9.319 1.00 89.12 99 ALA A C 1
ATOM 792 O O . ALA A 1 99 ? -16.738 0.745 9.911 1.00 89.12 99 ALA A O 1
ATOM 793 N N . ARG A 1 100 ? -15.934 2.395 8.569 1.00 92.50 100 ARG A N 1
ATOM 794 C CA . ARG A 1 100 ? -14.655 1.747 8.240 1.00 92.50 100 ARG A CA 1
ATOM 795 C C . ARG A 1 100 ? -13.858 1.375 9.491 1.00 92.50 100 ARG A C 1
ATOM 797 O O . ARG A 1 100 ? -13.774 2.156 10.444 1.00 92.50 100 ARG A O 1
ATOM 804 N N . ARG A 1 101 ? -13.252 0.188 9.472 1.00 94.50 101 ARG A N 1
ATOM 805 C CA . ARG A 1 101 ? -12.379 -0.349 10.529 1.00 94.50 101 ARG A CA 1
ATOM 806 C C . ARG A 1 101 ? -10.930 -0.334 10.062 1.00 94.50 101 ARG A C 1
ATOM 808 O O . ARG A 1 101 ? -10.553 -1.073 9.151 1.00 94.50 101 ARG A O 1
ATOM 815 N N . ILE A 1 102 ? -10.114 0.488 10.716 1.00 95.75 102 ILE A N 1
ATOM 816 C CA . ILE A 1 102 ? -8.789 0.858 10.216 1.00 95.75 102 ILE A CA 1
ATOM 817 C C . ILE A 1 102 ? -7.687 0.178 11.028 1.00 95.75 102 ILE A C 1
ATOM 819 O O . ILE A 1 102 ? -7.622 0.326 12.248 1.00 95.75 102 ILE A O 1
ATOM 823 N N . LEU A 1 103 ? -6.788 -0.522 10.340 1.00 94.44 103 LEU A N 1
ATOM 824 C CA . LEU A 1 103 ? -5.495 -0.949 10.867 1.00 94.44 103 LEU A CA 1
ATOM 825 C C . LEU A 1 103 ? -4.439 0.065 10.427 1.00 94.44 103 LEU A C 1
ATOM 827 O O . LEU A 1 103 ? -4.143 0.175 9.237 1.00 94.44 103 LEU A O 1
ATOM 831 N N . ALA A 1 104 ? -3.899 0.812 11.386 1.00 93.81 104 ALA A N 1
ATOM 832 C CA . ALA A 1 104 ? -2.871 1.817 11.154 1.00 93.81 104 ALA A CA 1
ATOM 833 C C . ALA A 1 104 ? -1.495 1.242 11.505 1.00 93.81 104 ALA A C 1
ATOM 835 O O . ALA A 1 104 ? -1.231 0.923 12.663 1.00 93.81 104 ALA A O 1
ATOM 836 N N . PHE A 1 105 ? -0.627 1.091 10.511 1.00 90.31 105 PHE A N 1
ATOM 837 C CA . PHE A 1 105 ? 0.720 0.554 10.670 1.00 90.31 105 PHE A CA 1
ATOM 838 C C . PHE A 1 105 ? 1.726 1.696 10.862 1.00 90.31 105 PHE A C 1
ATOM 840 O O . PHE A 1 105 ? 1.827 2.586 10.017 1.00 90.31 105 PHE A O 1
ATOM 847 N N . CYS A 1 106 ? 2.456 1.664 11.977 1.00 87.69 106 CYS A N 1
ATOM 848 C CA . CYS A 1 106 ? 3.490 2.634 12.357 1.00 87.69 106 CYS A CA 1
ATOM 849 C C . CYS A 1 106 ? 4.880 1.972 12.407 1.00 87.69 106 CYS A C 1
ATOM 851 O O . CYS A 1 106 ? 4.982 0.742 12.437 1.00 87.69 106 CYS A O 1
ATOM 853 N N . ASN A 1 107 ? 5.956 2.765 12.473 1.00 83.19 107 ASN A N 1
ATOM 854 C CA . ASN A 1 107 ? 7.321 2.233 12.519 1.00 83.19 107 ASN A CA 1
ATOM 855 C C . ASN A 1 107 ? 7.708 1.753 13.914 1.00 83.19 107 ASN A C 1
ATOM 857 O O . ASN A 1 107 ? 8.403 0.743 14.054 1.00 83.19 107 ASN A O 1
ATOM 861 N N . THR A 1 108 ? 7.252 2.462 14.948 1.00 86.00 108 THR A N 1
ATOM 862 C CA . THR A 1 108 ? 7.603 2.160 16.337 1.00 86.00 108 THR A CA 1
ATOM 863 C C . THR A 1 108 ? 6.393 2.077 17.260 1.00 86.00 108 THR A C 1
ATOM 865 O O . THR A 1 108 ? 5.321 2.633 17.024 1.00 86.00 108 THR A O 1
ATOM 868 N N . VAL A 1 109 ? 6.572 1.380 18.386 1.00 87.31 109 VAL A N 1
ATOM 869 C CA . VAL A 1 109 ? 5.540 1.247 19.430 1.00 87.31 109 VAL A CA 1
ATOM 870 C C . VAL A 1 109 ? 5.204 2.613 20.026 1.00 87.31 109 VAL A C 1
ATOM 872 O O . VAL A 1 109 ? 4.068 2.868 20.424 1.00 87.31 109 VAL A O 1
ATOM 875 N N . GLN A 1 110 ? 6.203 3.493 20.114 1.00 89.06 110 GLN A N 1
ATOM 876 C CA . GLN A 1 110 ? 6.030 4.847 20.615 1.00 89.06 110 GLN A CA 1
ATOM 877 C C . GLN A 1 110 ? 5.174 5.682 19.663 1.00 89.06 110 GLN A C 1
ATOM 879 O O . GLN A 1 110 ? 4.212 6.294 20.125 1.00 89.06 110 GLN A O 1
ATOM 884 N N . GLU A 1 111 ? 5.456 5.649 18.362 1.00 89.00 111 GLU A N 1
ATOM 885 C CA . GLU A 1 111 ? 4.620 6.310 17.355 1.00 89.00 111 GLU A CA 1
ATOM 886 C C . GLU A 1 111 ? 3.200 5.768 17.362 1.00 89.00 111 GLU A C 1
ATOM 888 O O . GLU A 1 111 ? 2.262 6.550 17.389 1.00 89.00 111 GLU A O 1
ATOM 893 N N . ALA A 1 112 ? 3.013 4.447 17.403 1.00 90.44 112 ALA A N 1
ATOM 894 C CA . ALA A 1 112 ? 1.675 3.867 17.398 1.00 90.44 112 ALA A CA 1
ATOM 895 C C . ALA A 1 112 ? 0.851 4.325 18.620 1.00 90.44 112 ALA A C 1
ATOM 897 O O . ALA A 1 112 ? -0.343 4.608 18.508 1.00 90.44 112 ALA A O 1
ATOM 898 N N . LYS A 1 113 ? 1.494 4.487 19.786 1.00 92.19 113 LYS A N 1
ATOM 899 C CA . LYS A 1 113 ? 0.875 5.106 20.970 1.00 92.19 113 LYS A CA 1
ATOM 900 C C . LYS A 1 113 ? 0.583 6.594 20.766 1.00 92.19 113 LYS A C 1
ATOM 902 O O . LYS A 1 113 ? -0.480 7.051 21.176 1.00 92.19 113 LYS A O 1
ATOM 907 N N . GLN A 1 114 ? 1.515 7.355 20.196 1.00 93.19 114 GLN A N 1
ATOM 908 C CA . GLN A 1 114 ? 1.344 8.790 19.939 1.00 93.19 114 GLN A CA 1
ATOM 909 C C . GLN A 1 114 ? 0.233 9.048 18.918 1.00 93.19 114 GLN A C 1
ATOM 911 O O . GLN A 1 114 ? -0.622 9.891 19.157 1.00 93.19 114 GLN A O 1
ATOM 916 N N . PHE A 1 115 ? 0.190 8.271 17.841 1.00 94.94 115 PHE A N 1
ATOM 917 C CA . PHE A 1 115 ? -0.823 8.362 16.801 1.00 94.94 115 PHE A CA 1
ATOM 918 C C . PHE A 1 115 ? -2.210 7.996 17.336 1.00 94.94 115 PHE A C 1
ATOM 920 O O . PHE A 1 115 ? -3.165 8.731 17.110 1.00 94.94 115 PHE A O 1
ATOM 927 N N . ALA A 1 116 ? -2.325 6.935 18.146 1.00 95.38 116 ALA A N 1
ATOM 928 C CA . ALA A 1 116 ? -3.580 6.624 18.830 1.00 95.38 116 ALA A CA 1
ATOM 929 C C . ALA A 1 116 ? -4.022 7.754 19.779 1.00 95.38 116 ALA A C 1
ATOM 931 O O . ALA A 1 116 ? -5.208 8.065 19.852 1.00 95.38 116 ALA A O 1
ATOM 932 N N . LYS A 1 117 ? -3.094 8.397 20.503 1.00 96.00 117 LYS A N 1
ATOM 933 C CA . LYS A 1 117 ? -3.418 9.563 21.345 1.00 96.00 117 LYS A CA 1
ATOM 934 C C . LYS A 1 117 ? -3.901 10.752 20.518 1.00 96.00 117 LYS A C 1
ATOM 936 O O . LYS A 1 117 ? -4.895 11.358 20.898 1.00 96.00 117 LYS A O 1
ATOM 941 N N . LEU A 1 118 ? -3.225 11.048 19.408 1.00 96.06 118 LEU A N 1
ATOM 942 C CA . LEU A 1 118 ? -3.599 12.122 18.491 1.00 96.06 118 LEU A CA 1
ATOM 943 C C . LEU A 1 118 ? -5.009 11.896 17.932 1.00 96.06 118 LEU A C 1
ATOM 945 O O . LEU A 1 118 ? -5.851 12.777 18.026 1.00 96.06 118 LEU A O 1
ATOM 949 N N . LEU A 1 119 ? -5.303 10.685 17.454 1.00 97.00 119 LEU A N 1
ATOM 950 C CA . LEU A 1 119 ? -6.635 10.318 16.971 1.00 97.00 119 LEU A CA 1
ATOM 951 C C . LEU A 1 119 ? -7.720 10.520 18.033 1.00 97.00 119 LEU A C 1
ATOM 953 O O . LEU A 1 119 ? -8.755 11.107 17.739 1.00 97.00 119 LEU A O 1
ATOM 957 N N . ASN A 1 120 ? -7.474 10.075 19.269 1.00 96.69 120 ASN A N 1
ATOM 958 C CA . ASN A 1 120 ? -8.442 10.245 20.352 1.00 96.69 120 ASN A CA 1
ATOM 959 C C . ASN A 1 120 ? -8.646 11.721 20.732 1.00 96.69 120 ASN A C 1
ATOM 961 O O . ASN A 1 120 ? -9.769 12.101 21.055 1.00 96.69 120 ASN A O 1
ATOM 965 N N . ALA A 1 121 ? -7.591 12.545 20.689 1.00 96.75 121 ALA A N 1
ATOM 966 C CA . ALA A 1 121 ? -7.699 13.988 20.913 1.00 96.75 121 ALA A CA 1
ATOM 967 C C . ALA A 1 121 ? -8.579 14.663 19.845 1.00 96.75 121 ALA A C 1
ATOM 969 O O . ALA A 1 121 ? -9.366 15.546 20.168 1.00 96.75 121 ALA A O 1
ATOM 970 N N . GLU A 1 122 ? -8.520 14.160 18.612 1.00 95.88 122 GLU A N 1
ATOM 971 C CA . GLU A 1 122 ? -9.321 14.602 17.464 1.00 95.88 122 GLU A CA 1
ATOM 972 C C . GLU A 1 122 ? -10.660 13.838 17.322 1.00 95.88 122 GLU A C 1
ATOM 974 O O . GLU A 1 122 ? -11.278 13.806 16.255 1.00 95.88 122 GLU A O 1
ATOM 979 N N . GLY A 1 123 ? -11.122 13.177 18.392 1.00 94.25 123 GLY A N 1
ATOM 980 C CA . GLY A 1 123 ? -12.441 12.534 18.459 1.00 94.25 123 GLY A CA 1
ATOM 981 C C . GLY A 1 123 ? -12.577 11.191 17.728 1.00 94.25 123 GLY A C 1
ATOM 982 O O . GLY A 1 123 ? -13.678 10.640 17.656 1.00 94.25 123 GLY A O 1
ATOM 983 N N . VAL A 1 124 ? -11.486 10.623 17.211 1.00 96.44 124 VAL A N 1
ATOM 984 C CA . VAL A 1 124 ? -11.467 9.308 16.557 1.00 96.44 124 VAL A CA 1
ATOM 985 C C . VAL A 1 124 ? -11.087 8.225 17.568 1.00 96.44 124 VAL A C 1
ATOM 987 O O . VAL A 1 124 ? -9.960 8.192 18.057 1.00 96.44 124 VAL A O 1
ATOM 990 N N . GLN A 1 125 ? -12.002 7.288 17.848 1.00 96.88 125 GLN A N 1
ATOM 991 C CA . GLN A 1 125 ? -11.761 6.217 18.824 1.00 96.88 125 GLN A CA 1
ATOM 992 C C . GLN A 1 125 ? -10.637 5.291 18.345 1.00 96.88 125 GLN A C 1
ATOM 994 O O . GLN A 1 125 ? -10.829 4.483 17.426 1.00 96.88 125 GLN A O 1
ATOM 999 N N . ALA A 1 126 ? -9.472 5.385 18.984 1.00 96.94 126 ALA A N 1
ATOM 1000 C CA . ALA A 1 126 ? -8.270 4.670 18.577 1.00 96.94 126 ALA A CA 1
ATOM 1001 C C . ALA A 1 126 ? -7.598 3.936 19.742 1.00 96.94 126 ALA A C 1
ATOM 1003 O O . ALA A 1 126 ? -7.477 4.456 20.851 1.00 96.94 126 ALA A O 1
ATOM 1004 N N . GLY A 1 127 ? -7.119 2.722 19.478 1.00 93.62 127 GLY A N 1
ATOM 1005 C CA . GLY A 1 127 ? -6.314 1.937 20.415 1.00 93.62 127 GLY A CA 1
ATOM 1006 C C . GLY A 1 127 ? -4.962 1.568 19.820 1.00 93.62 127 GLY A C 1
ATOM 1007 O O . GLY A 1 127 ? -4.756 1.661 18.613 1.00 93.62 127 GLY A O 1
ATOM 1008 N N . HIS A 1 128 ? -4.039 1.118 20.668 1.00 90.88 128 HIS A N 1
ATOM 1009 C CA . HIS A 1 128 ? -2.711 0.666 20.251 1.00 90.88 128 HIS A CA 1
ATOM 1010 C C . HIS A 1 128 ? -2.482 -0.806 20.622 1.00 90.88 128 HIS A C 1
ATOM 1012 O O . HIS A 1 128 ? -2.656 -1.189 21.779 1.00 90.88 128 HIS A O 1
ATOM 1018 N N . TYR A 1 129 ? -2.006 -1.610 19.669 1.00 84.56 129 TYR A N 1
ATOM 1019 C CA . TYR A 1 129 ? -1.706 -3.030 19.846 1.00 84.56 129 TYR A CA 1
ATOM 1020 C C . TYR A 1 129 ? -0.220 -3.354 19.628 1.00 84.56 129 TYR A C 1
ATOM 1022 O O . TYR A 1 129 ? 0.342 -3.052 18.575 1.00 84.56 129 TYR A O 1
ATOM 1030 N N . ASN A 1 130 ? 0.380 -4.076 20.586 1.00 78.25 130 ASN A N 1
ATOM 1031 C CA . ASN A 1 130 ? 1.726 -4.655 20.492 1.00 78.25 130 ASN A CA 1
ATOM 1032 C C . ASN A 1 130 ? 1.798 -6.029 21.212 1.00 78.25 130 ASN A C 1
ATOM 1034 O O . ASN A 1 130 ? 1.106 -6.272 22.209 1.00 78.25 130 ASN A O 1
ATOM 1038 N N . GLY A 1 131 ? 2.678 -6.917 20.737 1.00 68.44 131 GLY A N 1
ATOM 1039 C CA . GLY A 1 131 ? 3.102 -8.172 21.369 1.00 68.44 131 GLY A CA 1
ATOM 1040 C C . GLY A 1 131 ? 3.658 -8.033 22.799 1.00 68.44 131 GLY A C 1
ATOM 1041 O O . GLY A 1 131 ? 3.527 -8.967 23.589 1.00 68.44 131 GLY A O 1
ATOM 1042 N N . CYS A 1 132 ? 4.158 -6.856 23.189 1.00 66.69 132 CYS A N 1
ATOM 1043 C CA . CYS A 1 132 ? 4.612 -6.580 24.563 1.00 66.69 132 CYS A CA 1
ATOM 1044 C C . CYS A 1 132 ? 3.512 -6.064 25.516 1.00 66.69 132 CYS A C 1
ATOM 1046 O O . CYS A 1 132 ? 3.764 -5.908 26.708 1.00 66.69 132 CYS A O 1
ATOM 1048 N N . THR A 1 133 ? 2.303 -5.762 25.024 1.00 68.50 133 THR A N 1
ATOM 1049 C CA . THR A 1 133 ? 1.181 -5.315 25.872 1.00 68.50 133 THR A CA 1
ATOM 1050 C C . THR A 1 133 ? 0.692 -6.457 26.774 1.00 68.50 133 THR A C 1
ATOM 1052 O O . THR A 1 133 ? 0.591 -7.597 26.321 1.00 68.50 133 THR A O 1
ATOM 1055 N N . ALA A 1 134 ? 0.346 -6.163 28.034 1.00 73.38 134 ALA A N 1
ATOM 1056 C CA . ALA A 1 134 ? -0.186 -7.156 28.970 1.00 73.38 134 ALA A CA 1
ATOM 1057 C C . ALA A 1 134 ? -1.426 -7.874 28.396 1.00 73.38 134 ALA A C 1
ATOM 1059 O O . ALA A 1 134 ? -2.300 -7.233 27.806 1.00 73.38 134 ALA A O 1
ATOM 1060 N N . SER A 1 135 ? -1.523 -9.194 28.604 1.00 75.06 135 SER A N 1
ATOM 1061 C CA . SER A 1 135 ? -2.541 -10.061 27.977 1.00 75.06 135 SER A CA 1
ATOM 1062 C C . SER A 1 135 ? -3.978 -9.540 28.150 1.00 75.06 135 SER A C 1
ATOM 1064 O O . SER A 1 135 ? -4.724 -9.430 27.182 1.00 75.06 135 SER A O 1
ATOM 1066 N N . LEU A 1 136 ? -4.342 -9.095 29.358 1.00 77.81 136 LEU A N 1
ATOM 1067 C CA . LEU A 1 136 ? -5.677 -8.554 29.654 1.00 77.81 136 LEU A CA 1
ATOM 1068 C C . LEU A 1 136 ? -6.006 -7.274 28.872 1.00 77.81 136 LEU A C 1
ATOM 1070 O O . LEU A 1 136 ? -7.120 -7.118 28.378 1.00 77.81 136 LEU A O 1
ATOM 1074 N N . GLN A 1 137 ? -5.046 -6.354 28.748 1.00 81.31 137 GLN A N 1
ATOM 1075 C CA . GLN A 1 137 ? -5.241 -5.120 27.981 1.00 81.31 137 GLN A CA 1
ATOM 1076 C C . GLN A 1 137 ? -5.369 -5.416 26.487 1.00 81.31 137 GLN A C 1
ATOM 1078 O O . GLN A 1 137 ? -6.189 -4.804 25.809 1.00 81.31 137 GLN A O 1
ATOM 1083 N N . ARG A 1 138 ? -4.600 -6.389 25.985 1.00 81.56 138 ARG A N 1
ATOM 1084 C CA . ARG A 1 138 ? -4.687 -6.844 24.598 1.00 81.56 138 ARG A CA 1
ATOM 1085 C C . ARG A 1 138 ? -6.085 -7.356 24.261 1.00 81.56 138 ARG A C 1
ATOM 1087 O O . ARG A 1 138 ? -6.640 -6.944 23.247 1.00 81.56 138 ARG A O 1
ATOM 1094 N N . THR A 1 139 ? -6.644 -8.221 25.107 1.00 85.06 139 THR A N 1
ATOM 1095 C CA . THR A 1 139 ? -7.990 -8.771 24.903 1.00 85.06 139 THR A CA 1
ATOM 1096 C C . THR A 1 139 ? -9.033 -7.661 24.852 1.00 85.06 139 THR A C 1
ATOM 1098 O O . THR A 1 139 ? -9.791 -7.608 23.890 1.00 85.06 139 THR A O 1
ATOM 1101 N N . ARG A 1 140 ? -8.992 -6.712 25.798 1.00 88.56 140 ARG A N 1
ATOM 1102 C CA . ARG A 1 140 ? -9.917 -5.564 25.823 1.00 88.56 140 ARG A CA 1
ATOM 1103 C C . ARG A 1 140 ? -9.838 -4.716 24.555 1.00 88.56 140 ARG A C 1
ATOM 1105 O O . ARG A 1 140 ? -10.855 -4.463 23.930 1.00 88.56 140 ARG A O 1
ATOM 1112 N N . ILE A 1 141 ? -8.632 -4.344 24.123 1.00 90.88 141 ILE A N 1
ATOM 1113 C CA . ILE A 1 141 ? -8.437 -3.534 22.907 1.00 90.88 141 ILE A CA 1
ATOM 1114 C C . ILE A 1 141 ? -8.984 -4.255 21.666 1.00 90.88 141 ILE A C 1
ATOM 1116 O O . ILE A 1 141 ? -9.608 -3.632 20.808 1.00 90.88 141 ILE A O 1
ATOM 1120 N N . LEU A 1 142 ? -8.769 -5.570 21.562 1.00 90.00 142 LEU A N 1
ATOM 1121 C CA . LEU A 1 142 ? -9.309 -6.361 20.457 1.00 90.00 142 LEU A CA 1
ATOM 1122 C C . LEU A 1 142 ? -10.838 -6.476 20.526 1.00 90.00 142 LEU A C 1
ATOM 1124 O O . LEU A 1 142 ? -11.489 -6.396 19.487 1.00 90.00 142 LEU A O 1
ATOM 1128 N N . GLU A 1 143 ? -11.416 -6.658 21.712 1.00 91.88 143 GLU A N 1
ATOM 1129 C CA . GLU A 1 143 ? -12.870 -6.671 21.916 1.00 91.88 143 GLU A CA 1
ATOM 1130 C C . GLU A 1 143 ? -13.500 -5.324 21.550 1.00 91.88 143 GLU A C 1
ATOM 1132 O O . GLU A 1 143 ? -14.482 -5.289 20.805 1.00 91.88 143 GLU A O 1
ATOM 1137 N N . ASP A 1 144 ? -12.890 -4.217 21.975 1.00 94.12 144 ASP A N 1
ATOM 1138 C CA . ASP A 1 144 ? -13.353 -2.874 21.644 1.00 94.12 144 ASP A CA 1
ATOM 1139 C C . ASP A 1 144 ? -13.262 -2.611 20.137 1.00 94.12 144 ASP A C 1
ATOM 1141 O O . ASP A 1 144 ? -14.182 -2.037 19.557 1.00 94.12 144 ASP A O 1
ATOM 1145 N N . PHE A 1 145 ? -12.205 -3.069 19.460 1.00 94.12 145 PHE A N 1
ATOM 1146 C CA . PHE A 1 145 ? -12.099 -2.955 18.001 1.00 94.12 145 PHE A CA 1
ATOM 1147 C C . PHE A 1 145 ? -13.142 -3.811 17.265 1.00 94.12 145 PHE A C 1
ATOM 1149 O O . PHE A 1 145 ? -13.779 -3.346 16.314 1.00 94.12 145 PHE A O 1
ATOM 1156 N N . LYS A 1 146 ? -13.392 -5.040 17.739 1.00 92.44 146 LYS A N 1
ATOM 1157 C CA . LYS A 1 146 ? -14.450 -5.915 17.203 1.00 92.44 146 LYS A CA 1
ATOM 1158 C C . LYS A 1 146 ? -15.842 -5.298 17.380 1.00 92.44 146 LYS A C 1
ATOM 1160 O O . LYS A 1 146 ? -16.660 -5.372 16.467 1.00 92.44 146 LYS A O 1
ATOM 1165 N N . LYS A 1 147 ? -16.104 -4.651 18.520 1.00 92.50 147 LYS A N 1
ATOM 1166 C CA . LYS A 1 147 ? -17.344 -3.905 18.800 1.00 92.50 147 LYS A CA 1
ATOM 1167 C C . LYS A 1 147 ? -17.493 -2.702 17.858 1.00 92.50 147 LYS A C 1
ATOM 1169 O O . LYS A 1 147 ? -18.539 -2.516 17.235 1.00 92.50 147 LYS A O 1
ATOM 1174 N N . GLY A 1 148 ? -16.405 -1.944 17.749 1.00 91.19 148 GLY A N 1
ATOM 1175 C CA . GLY A 1 148 ? -16.158 -0.733 16.971 1.00 91.19 148 GLY A CA 1
ATOM 1176 C C . GLY A 1 148 ? -17.167 0.421 17.056 1.00 91.19 148 GLY A C 1
ATOM 1177 O O . GLY A 1 148 ? -18.078 0.383 17.888 1.00 91.19 148 GLY A O 1
ATOM 1178 N N . PRO A 1 149 ? -16.981 1.495 16.260 1.00 90.56 149 PRO A N 1
ATOM 1179 C CA . PRO A 1 149 ? -17.490 2.841 16.544 1.00 90.56 149 PRO A CA 1
ATOM 1180 C C . PRO A 1 149 ? -18.994 2.937 16.779 1.00 90.56 149 PRO A C 1
ATOM 1182 O O . PRO A 1 149 ? -19.411 3.540 17.762 1.00 90.56 149 PRO A O 1
ATOM 1185 N N . SER A 1 150 ? -19.825 2.289 15.955 1.00 88.00 150 SER A N 1
ATOM 1186 C CA . SER A 1 150 ? -21.293 2.363 16.079 1.00 88.00 150 SER A CA 1
ATOM 1187 C C . SER A 1 150 ? -21.835 1.825 17.410 1.00 88.00 150 SER A C 1
ATOM 1189 O O . SER A 1 150 ? -22.982 2.081 17.756 1.00 88.00 150 SER A O 1
ATOM 1191 N N . ARG A 1 151 ? -21.030 1.057 18.153 1.00 89.44 151 ARG A N 1
ATOM 1192 C CA . ARG A 1 151 ? -21.364 0.509 19.475 1.00 89.44 151 ARG A CA 1
ATOM 1193 C C . ARG A 1 151 ? -20.438 1.059 20.572 1.00 89.44 151 ARG A C 1
ATOM 1195 O O . ARG A 1 151 ? -20.329 0.460 21.641 1.00 89.44 151 ARG A O 1
ATOM 1202 N N . GLY A 1 152 ? -19.743 2.169 20.317 1.00 90.56 152 GLY A N 1
ATOM 1203 C CA . GLY A 1 152 ? -18.798 2.783 21.256 1.00 90.56 152 GLY A CA 1
ATOM 1204 C C . GLY A 1 152 ? -17.493 2.000 21.435 1.00 90.56 152 GLY A C 1
ATOM 1205 O O . GLY A 1 152 ? -16.897 2.052 22.503 1.00 90.56 152 GLY A O 1
ATOM 1206 N N . GLY A 1 153 ? -17.098 1.208 20.438 1.00 94.06 153 GLY A N 1
ATOM 1207 C CA . GLY A 1 153 ? -15.788 0.562 20.369 1.00 94.06 153 GLY A CA 1
ATOM 1208 C C . GLY A 1 153 ? -14.782 1.355 19.526 1.00 94.06 153 GLY A C 1
ATOM 1209 O O . GLY A 1 153 ? -15.063 2.464 19.074 1.00 94.06 153 GLY A O 1
ATOM 1210 N N . LEU A 1 154 ? -13.616 0.764 19.268 1.00 95.88 154 LEU A N 1
ATOM 1211 C CA . LEU A 1 154 ? -12.538 1.405 18.511 1.00 95.88 154 LEU A CA 1
ATOM 1212 C C . LEU A 1 154 ? -12.795 1.387 17.002 1.00 95.88 154 LEU A C 1
ATOM 1214 O O . LEU A 1 154 ? -13.181 0.367 16.429 1.00 95.88 154 LEU A O 1
ATOM 1218 N N . ARG A 1 155 ? -12.510 2.510 16.345 1.00 95.81 155 ARG A N 1
ATOM 1219 C CA . ARG A 1 155 ? -12.489 2.643 14.883 1.00 95.81 155 ARG A CA 1
ATOM 1220 C C . ARG A 1 155 ? -11.115 2.318 14.307 1.00 95.81 155 ARG A C 1
ATOM 1222 O O . ARG A 1 155 ? -11.031 1.692 13.251 1.00 95.81 155 ARG A O 1
ATOM 1229 N N . VAL A 1 156 ? -10.058 2.733 15.004 1.00 96.94 156 VAL A N 1
ATOM 1230 C CA . VAL A 1 156 ? -8.668 2.597 14.552 1.00 96.94 156 VAL A CA 1
ATOM 1231 C C . VAL A 1 156 ? -7.865 1.745 15.530 1.00 96.94 156 VAL A C 1
ATOM 1233 O O . VAL A 1 156 ? -7.918 1.948 16.744 1.00 96.94 156 VAL A O 1
ATOM 1236 N N . LEU A 1 157 ? -7.085 0.810 14.997 1.00 94.88 157 LEU A N 1
ATOM 1237 C CA . LEU A 1 157 ? -6.093 0.049 15.744 1.00 94.88 157 LEU A CA 1
ATOM 1238 C C . LEU A 1 157 ? -4.697 0.368 15.204 1.00 94.88 157 LEU A C 1
ATOM 1240 O O . LEU A 1 157 ? -4.333 -0.075 14.117 1.00 94.88 157 LEU A O 1
ATOM 1244 N N . ALA A 1 158 ? -3.920 1.133 15.969 1.00 93.38 158 ALA A N 1
ATOM 1245 C CA . ALA A 1 158 ? -2.529 1.437 15.660 1.00 93.38 158 ALA A CA 1
ATOM 1246 C C . ALA A 1 158 ? -1.618 0.278 16.087 1.00 93.38 158 ALA A C 1
ATOM 1248 O O . ALA A 1 158 ? -1.674 -0.187 17.229 1.00 93.38 158 ALA A O 1
ATOM 1249 N N . THR A 1 159 ? -0.764 -0.201 15.190 1.00 88.62 159 THR A N 1
ATOM 1250 C CA . THR A 1 159 ? 0.148 -1.316 15.451 1.00 88.62 159 THR A CA 1
ATOM 1251 C C . THR A 1 159 ? 1.457 -1.164 14.684 1.00 88.62 159 THR A C 1
ATOM 1253 O O . THR A 1 159 ? 1.554 -0.373 13.755 1.00 88.62 159 THR A O 1
ATOM 1256 N N . VAL A 1 160 ? 2.483 -1.901 15.102 1.00 80.81 160 VAL A N 1
ATOM 1257 C CA . VAL A 1 160 ? 3.832 -1.829 14.513 1.00 80.81 160 VAL A CA 1
ATOM 1258 C C . VAL A 1 160 ? 4.077 -2.974 13.545 1.00 80.81 160 VAL A C 1
ATOM 1260 O O . VAL A 1 160 ? 4.623 -2.780 12.463 1.00 80.81 160 VAL A O 1
ATOM 1263 N N . ASP A 1 161 ? 3.648 -4.173 13.921 1.00 73.62 161 ASP A N 1
ATOM 1264 C CA . ASP A 1 161 ? 3.848 -5.382 13.136 1.00 73.62 161 ASP A CA 1
ATOM 1265 C C . ASP A 1 161 ? 2.505 -5.935 12.673 1.00 73.62 161 ASP A C 1
ATOM 1267 O O . ASP A 1 161 ? 1.441 -5.597 13.202 1.00 73.62 161 ASP A O 1
ATOM 1271 N N . VAL A 1 162 ? 2.558 -6.826 11.681 1.00 61.22 162 VAL A N 1
ATOM 1272 C CA . VAL A 1 162 ? 1.410 -7.665 11.341 1.00 61.22 162 VAL A CA 1
ATOM 1273 C C . VAL A 1 162 ? 0.975 -8.335 12.639 1.00 61.22 162 VAL A C 1
ATOM 1275 O O . VAL A 1 162 ? 1.776 -9.038 13.256 1.00 61.22 162 VAL A O 1
ATOM 1278 N N . LEU A 1 163 ? -0.256 -8.050 13.079 1.00 63.94 163 LEU A N 1
ATOM 1279 C CA . LEU A 1 163 ? -0.822 -8.578 14.319 1.00 63.94 163 LEU A CA 1
ATOM 1280 C C . LEU A 1 163 ? -0.416 -10.052 14.461 1.00 63.94 163 LEU A C 1
ATOM 1282 O O . LEU A 1 163 ? -0.615 -10.825 13.520 1.00 63.94 163 LEU A O 1
ATOM 1286 N N . SER A 1 164 ? 0.212 -10.385 15.593 1.00 56.78 164 SER A N 1
ATOM 1287 C CA . SER A 1 164 ? 0.830 -11.689 15.873 1.00 56.78 164 SER A CA 1
ATOM 1288 C C . SER A 1 164 ? -0.015 -12.864 15.369 1.00 56.78 164 SER A C 1
ATOM 1290 O O . SER A 1 164 ? -1.249 -12.798 15.422 1.00 56.78 164 SER A O 1
ATOM 1292 N N . GLU A 1 165 ? 0.637 -13.942 14.914 1.00 55.19 165 GLU A N 1
ATOM 1293 C CA . GLU A 1 165 ? -0.043 -15.173 14.491 1.00 55.19 165 GLU A CA 1
ATOM 1294 C C . GLU A 1 165 ? -1.174 -15.540 15.471 1.00 55.19 165 GLU A C 1
ATOM 1296 O O . GLU A 1 165 ? -0.970 -15.599 16.682 1.00 55.19 165 GLU A O 1
ATOM 1301 N N 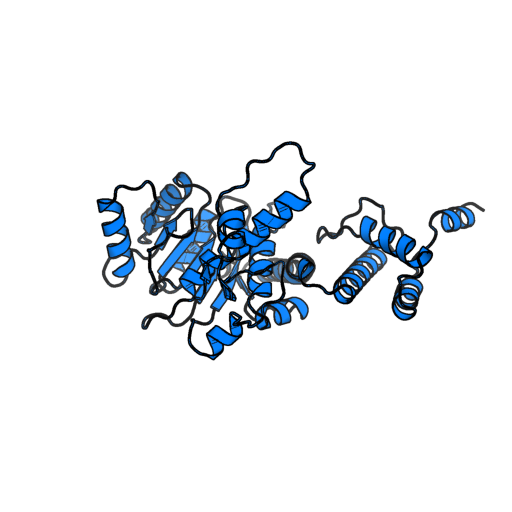. GLY A 1 166 ? -2.395 -15.702 14.945 1.00 58.09 166 GLY A N 1
ATOM 1302 C CA . GLY A 1 166 ? -3.599 -16.008 15.731 1.00 58.09 166 GLY A CA 1
ATOM 1303 C C . GLY A 1 166 ? -4.611 -14.867 15.896 1.00 58.09 166 GLY A C 1
ATOM 1304 O O . GLY A 1 166 ? -5.754 -15.141 16.253 1.00 58.09 166 GLY A O 1
ATOM 1305 N N . VAL A 1 167 ? -4.267 -13.610 15.587 1.00 73.50 167 VAL A N 1
ATOM 1306 C CA . VAL A 1 167 ? -5.262 -12.518 15.587 1.00 73.50 167 VAL A CA 1
ATOM 1307 C C . VAL A 1 167 ? -6.028 -12.491 14.259 1.00 73.50 167 VAL A C 1
ATOM 1309 O O . VAL A 1 167 ? -5.458 -12.247 13.189 1.00 73.50 167 VAL A O 1
ATOM 1312 N N . ASP A 1 168 ? -7.335 -12.748 14.334 1.00 80.12 168 ASP A N 1
ATOM 1313 C CA . ASP A 1 168 ? -8.267 -12.688 13.206 1.00 80.12 168 ASP A CA 1
ATOM 1314 C C . ASP A 1 168 ? -9.256 -11.524 13.371 1.00 80.12 168 ASP A C 1
ATOM 1316 O O . ASP A 1 168 ? -10.057 -11.495 14.310 1.00 80.12 168 ASP A O 1
ATOM 1320 N N . LEU A 1 169 ? -9.156 -10.546 12.467 1.00 88.94 169 LEU A N 1
ATOM 1321 C CA . LEU A 1 169 ? -9.969 -9.329 12.433 1.00 88.94 169 LEU A CA 1
ATOM 1322 C C . LEU A 1 169 ? -10.567 -9.141 11.029 1.00 88.94 169 LEU A C 1
ATOM 1324 O O . LEU A 1 169 ? -10.177 -8.213 10.323 1.00 88.94 169 LEU A O 1
ATOM 1328 N N . PRO A 1 170 ? -11.497 -10.010 10.593 1.00 90.12 170 PRO A N 1
ATOM 1329 C CA . PRO A 1 170 ? -12.064 -9.942 9.244 1.00 90.12 170 PRO A CA 1
ATOM 1330 C C . PRO A 1 170 ? -12.887 -8.669 9.012 1.00 90.12 170 PRO A C 1
ATOM 1332 O O . PRO A 1 170 ? -13.057 -8.243 7.877 1.00 90.12 170 PRO A O 1
ATOM 1335 N N . MET A 1 171 ? -13.370 -8.038 10.089 1.00 92.06 171 MET A N 1
ATOM 1336 C CA . MET A 1 171 ? -14.067 -6.756 10.024 1.00 92.06 171 MET A CA 1
ATOM 1337 C C . MET A 1 171 ? -13.159 -5.583 9.649 1.00 92.06 171 MET A C 1
ATOM 1339 O O . MET A 1 171 ? -13.689 -4.531 9.319 1.00 92.06 171 MET A O 1
ATOM 1343 N N . ALA A 1 172 ? -11.831 -5.727 9.739 1.00 93.75 172 ALA A N 1
ATOM 1344 C CA . ALA A 1 172 ? -10.909 -4.696 9.285 1.00 93.75 172 ALA A CA 1
ATOM 1345 C C . ALA A 1 172 ? -10.998 -4.548 7.763 1.00 93.75 172 ALA A C 1
ATOM 1347 O O . ALA A 1 172 ? -10.862 -5.521 7.022 1.00 93.75 172 ALA A O 1
ATOM 1348 N N . ASP A 1 173 ? -11.196 -3.318 7.306 1.00 94.69 173 ASP A N 1
ATOM 1349 C CA . ASP A 1 173 ? -11.403 -3.012 5.892 1.00 94.69 173 ASP A CA 1
ATOM 1350 C C . ASP A 1 173 ? -10.396 -2.004 5.347 1.00 94.69 173 ASP A C 1
ATOM 1352 O O . ASP A 1 173 ? -10.216 -1.930 4.138 1.00 94.69 173 ASP A O 1
ATOM 1356 N N . THR A 1 174 ? -9.692 -1.276 6.214 1.00 95.88 174 THR A N 1
ATOM 1357 C CA . THR A 1 174 ? -8.755 -0.238 5.792 1.00 95.88 174 THR A CA 1
ATOM 1358 C C . THR A 1 174 ? -7.366 -0.508 6.346 1.00 95.88 174 THR A C 1
ATOM 1360 O O . THR A 1 174 ? -7.188 -0.635 7.556 1.00 95.88 174 THR A O 1
ATOM 1363 N N . CYS A 1 175 ? -6.371 -0.591 5.468 1.00 94.38 175 CYS A N 1
ATOM 1364 C CA . CYS A 1 175 ? -4.955 -0.668 5.811 1.00 94.38 175 CYS A CA 1
ATOM 1365 C C . CYS A 1 175 ? -4.338 0.709 5.583 1.00 94.38 175 CYS A C 1
ATOM 1367 O O . CYS A 1 175 ? -4.302 1.169 4.449 1.00 94.38 175 CYS A O 1
ATOM 1369 N N . LEU A 1 176 ? -3.860 1.356 6.640 1.00 94.19 176 LEU A N 1
ATOM 1370 C CA . LEU A 1 176 ? -3.258 2.686 6.592 1.00 94.19 176 LEU A CA 1
ATOM 1371 C C . LEU A 1 176 ? -1.782 2.592 6.968 1.00 94.19 176 LEU A C 1
ATOM 1373 O O . LEU A 1 176 ? -1.463 2.140 8.066 1.00 94.19 176 LEU A O 1
ATOM 1377 N N . PHE A 1 177 ? -0.890 3.050 6.096 1.00 90.56 177 PHE A N 1
ATOM 1378 C CA . PHE A 1 177 ? 0.525 3.205 6.429 1.00 90.56 177 PHE A CA 1
ATOM 1379 C C . PHE A 1 177 ? 0.764 4.630 6.930 1.00 90.56 177 PHE A C 1
ATOM 1381 O O . PHE A 1 177 ? 0.651 5.582 6.165 1.00 90.56 177 PHE A O 1
ATOM 1388 N N . VAL A 1 178 ? 1.038 4.775 8.230 1.00 86.44 178 VAL A N 1
ATOM 1389 C CA . VAL A 1 178 ? 1.212 6.092 8.866 1.00 86.44 178 VAL A CA 1
ATOM 1390 C C . VAL A 1 178 ? 2.572 6.681 8.520 1.00 86.44 178 VAL A C 1
ATOM 1392 O O . VAL A 1 178 ? 2.687 7.869 8.244 1.00 86.44 178 VAL A O 1
ATOM 1395 N N . GLU A 1 179 ? 3.595 5.833 8.516 1.00 74.69 179 GLU A N 1
ATOM 1396 C CA . GLU A 1 179 ? 4.949 6.203 8.140 1.00 74.69 179 GLU A CA 1
ATOM 1397 C C . GLU A 1 179 ? 5.591 5.078 7.307 1.00 74.69 179 GLU A C 1
ATOM 1399 O O . GLU A 1 179 ? 5.166 3.918 7.388 1.00 74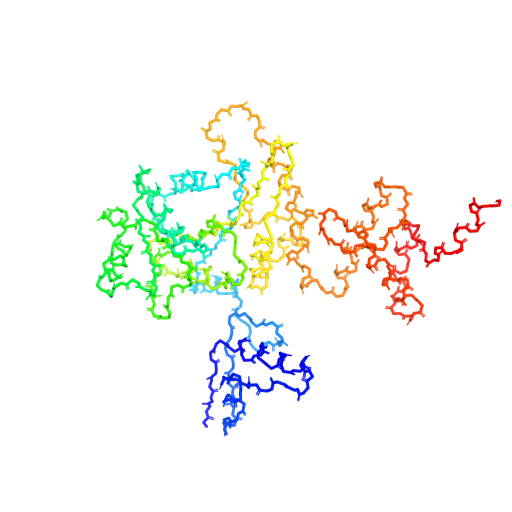.69 179 GLU A O 1
ATOM 1404 N N . PRO A 1 180 ? 6.604 5.396 6.490 1.00 62.91 180 PRO A N 1
ATOM 1405 C CA . PRO A 1 180 ? 7.240 4.428 5.610 1.00 62.91 180 PRO A CA 1
ATOM 1406 C C . PRO A 1 180 ? 8.229 3.519 6.360 1.00 62.91 180 PRO A C 1
ATOM 1408 O O . PRO A 1 180 ? 9.080 4.003 7.109 1.00 62.91 180 PRO A O 1
ATOM 1411 N N . ARG A 1 181 ? 8.146 2.190 6.140 1.00 65.88 181 ARG A N 1
ATOM 1412 C CA . ARG A 1 181 ? 8.970 1.166 6.811 1.00 65.88 181 ARG A CA 1
ATOM 1413 C C . ARG A 1 181 ? 9.713 0.198 5.881 1.00 65.88 181 ARG A C 1
ATOM 1415 O O . ARG A 1 181 ? 9.113 -0.709 5.300 1.00 65.88 181 ARG A O 1
ATOM 1422 N N . LYS A 1 182 ? 11.047 0.189 5.969 1.00 58.62 182 LYS A N 1
ATOM 1423 C CA . LYS A 1 182 ? 11.870 -0.910 5.429 1.00 58.62 182 LYS A CA 1
ATOM 1424 C C . LYS A 1 182 ? 11.615 -2.215 6.197 1.00 58.62 182 LYS A C 1
ATOM 1426 O O . LYS A 1 182 ? 11.726 -2.260 7.419 1.00 58.62 182 LYS A O 1
ATOM 1431 N N . GLY A 1 183 ? 11.303 -3.294 5.480 1.00 58.12 183 GLY A N 1
ATOM 1432 C CA . GLY A 1 183 ? 11.175 -4.645 6.047 1.00 58.12 183 GLY A CA 1
ATOM 1433 C C . GLY A 1 183 ? 9.792 -5.034 6.586 1.00 58.12 183 GLY A C 1
ATOM 1434 O O . GLY A 1 183 ? 9.605 -6.191 6.959 1.00 58.12 183 GLY A O 1
ATOM 1435 N N . LEU A 1 184 ? 8.796 -4.135 6.579 1.00 65.62 184 LEU A N 1
ATOM 1436 C CA . LEU A 1 184 ? 7.403 -4.530 6.829 1.00 65.62 184 LEU A CA 1
ATOM 1437 C C . LEU A 1 184 ? 6.921 -5.442 5.695 1.00 65.62 184 LEU A C 1
ATOM 1439 O O . LEU A 1 184 ? 7.162 -5.143 4.528 1.00 65.62 184 LEU A O 1
ATOM 1443 N N . ARG A 1 185 ? 6.243 -6.549 6.007 1.00 73.62 185 ARG A N 1
ATOM 1444 C CA . ARG A 1 185 ? 5.646 -7.428 4.989 1.00 73.62 185 ARG A CA 1
ATOM 1445 C C . ARG A 1 185 ? 4.345 -6.783 4.478 1.00 73.62 185 ARG A C 1
ATOM 1447 O O . ARG A 1 185 ? 3.264 -7.157 4.929 1.00 73.62 185 ARG A O 1
ATOM 1454 N N . LEU A 1 186 ? 4.439 -5.797 3.578 1.00 77.44 186 LEU A N 1
ATOM 1455 C CA . LEU A 1 186 ? 3.309 -4.957 3.140 1.00 77.44 186 LEU A CA 1
ATOM 1456 C C . LEU A 1 186 ? 2.153 -5.796 2.588 1.00 77.44 186 LEU A C 1
ATOM 1458 O O . LEU A 1 186 ? 1.003 -5.587 2.980 1.00 77.44 186 LEU A O 1
ATOM 1462 N N . ARG A 1 187 ? 2.448 -6.820 1.773 1.00 75.50 187 ARG A N 1
ATOM 1463 C CA . ARG A 1 187 ? 1.414 -7.758 1.300 1.00 75.50 187 ARG A CA 1
ATOM 1464 C C . ARG A 1 187 ? 0.684 -8.462 2.452 1.00 75.50 187 ARG A C 1
ATOM 1466 O O . ARG A 1 187 ? -0.520 -8.687 2.361 1.00 75.50 187 ARG A O 1
ATOM 1473 N N . GLN A 1 188 ? 1.370 -8.792 3.549 1.00 78.88 188 GLN A N 1
ATOM 1474 C CA . GLN A 1 188 ? 0.725 -9.402 4.717 1.00 78.88 188 GLN A CA 1
ATOM 1475 C C . GLN A 1 188 ? -0.172 -8.409 5.463 1.00 78.88 188 GLN A C 1
ATOM 1477 O O . GLN A 1 188 ? -1.246 -8.810 5.906 1.00 78.88 188 GLN A O 1
ATOM 1482 N N . CYS A 1 189 ? 0.226 -7.137 5.570 1.00 84.25 189 CYS A N 1
ATOM 1483 C CA . CYS A 1 189 ? -0.619 -6.071 6.120 1.00 84.25 189 CYS A CA 1
ATOM 1484 C C . CYS A 1 189 ? -1.906 -5.920 5.304 1.00 84.25 189 CYS A C 1
ATOM 1486 O O . CYS A 1 189 ? -3.002 -6.011 5.858 1.00 84.25 189 CYS A O 1
ATOM 1488 N N . VAL A 1 190 ? -1.777 -5.794 3.979 1.00 86.94 190 VAL A N 1
ATOM 1489 C CA . VAL A 1 190 ? -2.926 -5.674 3.073 1.00 86.94 190 VAL A CA 1
ATOM 1490 C C . VAL A 1 190 ? -3.806 -6.924 3.143 1.00 86.94 190 VAL A C 1
ATOM 1492 O O . VAL A 1 190 ? -5.013 -6.814 3.327 1.00 86.94 190 VAL A O 1
ATOM 1495 N N . GLY A 1 191 ? -3.226 -8.127 3.129 1.00 84.81 191 GLY A N 1
ATOM 1496 C CA . GLY A 1 191 ? -3.977 -9.384 3.215 1.00 84.81 191 GLY A CA 1
ATOM 1497 C C . GLY A 1 191 ? -4.858 -9.527 4.467 1.00 84.81 191 GLY A C 1
ATOM 1498 O O . GLY A 1 191 ? -5.813 -10.304 4.455 1.00 84.81 191 GLY A O 1
ATOM 1499 N N . ARG A 1 192 ? -4.595 -8.768 5.543 1.00 84.88 192 ARG A N 1
ATOM 1500 C CA . ARG A 1 192 ? -5.472 -8.732 6.728 1.00 84.88 192 ARG A CA 1
ATOM 1501 C C . ARG A 1 192 ? -6.772 -8.001 6.460 1.00 84.88 192 ARG A C 1
ATOM 1503 O O . ARG A 1 192 ? -7.810 -8.454 6.929 1.00 84.88 192 ARG A O 1
ATOM 1510 N N . VAL A 1 193 ? -6.709 -6.927 5.683 1.00 91.31 193 VAL A N 1
ATOM 1511 C CA . VAL A 1 193 ? -7.878 -6.117 5.349 1.00 91.31 193 VAL A CA 1
ATOM 1512 C C . VAL A 1 193 ? -8.586 -6.602 4.099 1.00 91.31 193 VAL A C 1
ATOM 1514 O O . VAL A 1 193 ? -9.590 -6.017 3.746 1.00 91.31 193 VAL A O 1
ATOM 1517 N N . LEU A 1 194 ? -8.118 -7.653 3.416 1.00 91.62 194 LEU A N 1
ATOM 1518 C CA . LEU A 1 194 ? -8.824 -8.249 2.270 1.00 91.62 194 LEU A CA 1
ATOM 1519 C C . LEU A 1 194 ? -9.819 -9.344 2.680 1.00 91.62 194 LEU A C 1
ATOM 1521 O O . LEU A 1 194 ? -10.638 -9.755 1.869 1.00 91.62 194 LEU A O 1
ATOM 1525 N N . ARG A 1 195 ? -9.809 -9.806 3.935 1.00 90.56 195 ARG A N 1
ATOM 1526 C CA . ARG A 1 195 ? -10.733 -10.854 4.407 1.00 90.56 195 ARG A CA 1
ATOM 1527 C C . ARG A 1 195 ? -12.191 -10.413 4.283 1.00 90.56 195 ARG A C 1
ATOM 1529 O O . ARG A 1 195 ? -12.505 -9.248 4.517 1.00 90.56 195 ARG A O 1
ATOM 1536 N N . GLN A 1 196 ? -13.071 -11.339 3.917 1.00 89.62 196 GLN A N 1
ATOM 1537 C CA . GLN A 1 196 ? -14.497 -11.048 3.815 1.00 89.62 196 GLN A CA 1
ATOM 1538 C C . GLN A 1 196 ? -15.153 -10.884 5.182 1.00 89.62 196 GLN A C 1
ATOM 1540 O O . GLN A 1 196 ? -14.814 -11.573 6.145 1.00 89.62 196 GLN A O 1
ATOM 1545 N N . HIS A 1 197 ? -16.143 -9.996 5.238 1.00 90.38 197 HIS A N 1
ATOM 1546 C CA . HIS A 1 197 ? -16.979 -9.783 6.408 1.00 90.38 197 HIS A CA 1
ATOM 1547 C C . HIS A 1 197 ? -18.310 -9.149 5.992 1.00 90.38 197 HIS A C 1
ATOM 1549 O O . HIS A 1 197 ? -18.337 -8.319 5.091 1.00 90.38 197 HIS A O 1
ATOM 1555 N N . GLN A 1 198 ? -19.414 -9.496 6.660 1.00 86.25 198 GLN A N 1
ATOM 1556 C CA . GLN A 1 198 ? -20.764 -9.061 6.255 1.00 86.25 198 GLN A CA 1
ATOM 1557 C C . GLN A 1 198 ? -20.960 -7.537 6.289 1.00 86.25 198 GLN A C 1
ATOM 1559 O O . GLN A 1 198 ? -21.755 -6.996 5.534 1.00 86.25 198 GLN A O 1
ATOM 1564 N N . GLN A 1 199 ? -20.243 -6.842 7.173 1.00 81.94 199 GLN A N 1
ATOM 1565 C CA . GLN A 1 199 ? -20.334 -5.382 7.317 1.00 81.94 199 GLN A CA 1
ATOM 1566 C C . GLN A 1 199 ? -19.393 -4.619 6.375 1.00 81.94 199 GLN A C 1
ATOM 1568 O O . GLN A 1 199 ? -19.338 -3.394 6.430 1.00 81.94 199 GLN A O 1
ATOM 1573 N N . LYS A 1 200 ? -18.617 -5.336 5.560 1.00 86.31 200 LYS A N 1
ATOM 1574 C CA . LYS A 1 200 ? -17.561 -4.774 4.731 1.00 86.31 200 LYS A CA 1
ATOM 1575 C C . LYS A 1 200 ? -17.991 -4.760 3.270 1.00 86.31 200 LYS A C 1
ATOM 1577 O O . LYS A 1 200 ? -18.326 -5.800 2.713 1.00 86.31 200 LYS A O 1
ATOM 1582 N N . VAL A 1 201 ? -17.943 -3.577 2.668 1.00 81.31 201 VAL A N 1
ATOM 1583 C CA . VAL A 1 201 ? -18.284 -3.366 1.255 1.00 81.31 201 VAL A CA 1
ATOM 1584 C C . VAL A 1 201 ? -17.065 -3.623 0.373 1.00 81.31 201 VAL A C 1
ATOM 1586 O O . VAL A 1 201 ? -17.113 -4.428 -0.550 1.00 81.31 201 VAL A O 1
ATOM 1589 N N . ASP A 1 202 ? -15.953 -2.978 0.705 1.00 90.62 202 ASP A N 1
ATOM 1590 C CA . ASP A 1 202 ? -14.688 -3.033 -0.015 1.00 90.62 202 ASP A CA 1
ATOM 1591 C C . ASP A 1 202 ? -13.515 -3.018 0.974 1.00 90.62 202 ASP A C 1
ATOM 1593 O O . ASP A 1 202 ? -13.693 -2.883 2.188 1.00 90.62 202 ASP A O 1
ATOM 1597 N N . ALA A 1 203 ? -12.302 -3.184 0.458 1.00 94.81 203 ALA A N 1
ATOM 1598 C CA . ALA A 1 203 ? -11.081 -2.913 1.195 1.00 94.81 203 ALA A CA 1
ATOM 1599 C C . ALA A 1 203 ? -10.393 -1.646 0.670 1.00 94.81 203 ALA A C 1
ATOM 1601 O O . ALA A 1 203 ? -10.365 -1.375 -0.528 1.00 94.81 203 ALA A O 1
ATOM 1602 N N . LEU A 1 204 ? -9.789 -0.882 1.571 1.00 96.25 204 LEU A N 1
ATOM 1603 C CA . LEU A 1 204 ? -9.062 0.337 1.250 1.00 96.25 204 LEU A CA 1
ATOM 1604 C C . LEU A 1 204 ? -7.616 0.218 1.724 1.00 96.25 204 LEU A C 1
ATOM 1606 O O . LEU A 1 204 ? -7.352 -0.080 2.886 1.00 96.25 204 LEU A O 1
ATOM 1610 N N . VAL A 1 205 ? -6.664 0.472 0.838 1.00 95.44 205 VAL A N 1
ATOM 1611 C CA . VAL A 1 205 ? -5.241 0.542 1.174 1.00 95.44 205 VAL A CA 1
ATOM 1612 C C . VAL A 1 205 ? -4.803 1.989 1.037 1.00 95.44 205 VAL A C 1
ATOM 1614 O O . VAL A 1 205 ? -4.645 2.482 -0.071 1.00 95.44 205 VAL A O 1
ATOM 1617 N N . VAL A 1 206 ? -4.606 2.677 2.154 1.00 94.62 206 VAL A N 1
ATOM 1618 C CA . VAL A 1 206 ? -4.039 4.023 2.161 1.00 94.62 206 VAL A CA 1
ATOM 1619 C C . VAL A 1 206 ? -2.521 3.900 2.197 1.00 94.62 206 VAL A C 1
ATOM 1621 O O . VAL A 1 206 ? -1.946 3.455 3.196 1.00 94.62 206 VAL A O 1
ATOM 1624 N N . SER A 1 207 ? -1.884 4.239 1.080 1.00 92.12 207 SER A N 1
ATOM 1625 C CA . SER A 1 207 ? -0.439 4.142 0.905 1.00 92.12 207 SER A CA 1
ATOM 1626 C C . SER A 1 207 ? 0.306 5.245 1.664 1.00 92.12 207 SER A C 1
ATOM 1628 O O . SER A 1 207 ? -0.305 6.239 2.064 1.00 92.12 207 SER A O 1
ATOM 1630 N N . PRO A 1 208 ? 1.642 5.133 1.790 1.00 88.88 208 PRO A N 1
ATOM 1631 C CA . PRO A 1 208 ? 2.478 6.288 2.099 1.00 88.88 208 PRO A CA 1
ATOM 1632 C C . PRO A 1 208 ? 2.191 7.459 1.138 1.00 88.88 208 PRO A C 1
ATOM 1634 O O . PRO A 1 208 ? 1.872 7.206 -0.035 1.00 88.88 208 PRO A O 1
ATOM 1637 N N . PRO A 1 209 ? 2.270 8.713 1.617 1.00 88.12 209 PRO A N 1
ATOM 1638 C CA . PRO A 1 209 ? 1.883 9.885 0.842 1.00 88.12 209 PRO A CA 1
ATOM 1639 C C . PRO A 1 209 ? 2.943 10.311 -0.184 1.00 88.12 209 PRO A C 1
ATOM 1641 O O . PRO A 1 209 ? 4.122 9.969 -0.077 1.00 88.12 209 PRO A O 1
ATOM 1644 N N . ILE A 1 210 ? 2.510 11.116 -1.153 1.00 89.00 210 ILE A N 1
ATOM 1645 C CA . ILE A 1 210 ? 3.376 12.012 -1.928 1.00 89.00 210 ILE A CA 1
ATOM 1646 C C . ILE A 1 210 ? 3.442 13.336 -1.168 1.00 89.00 210 ILE A C 1
ATOM 1648 O O . ILE A 1 210 ? 2.401 13.875 -0.788 1.00 89.00 210 ILE A O 1
ATOM 1652 N N . ILE A 1 211 ? 4.655 13.839 -0.941 1.00 87.19 211 ILE A N 1
ATOM 1653 C CA . ILE A 1 211 ? 4.896 15.053 -0.158 1.00 87.19 211 ILE A CA 1
ATOM 1654 C C . ILE A 1 211 ? 5.332 16.177 -1.098 1.00 87.19 211 ILE A C 1
ATOM 1656 O O . ILE A 1 211 ? 6.261 16.000 -1.881 1.00 87.19 211 ILE A O 1
ATOM 1660 N N . GLN A 1 212 ? 4.665 17.324 -1.018 1.00 87.19 212 GLN A N 1
ATOM 1661 C CA . GLN A 1 212 ? 5.072 18.566 -1.664 1.00 87.19 212 GLN A CA 1
ATOM 1662 C C . GLN A 1 212 ? 5.918 19.395 -0.698 1.00 87.19 212 GLN A C 1
ATOM 1664 O O . GLN A 1 212 ? 5.421 19.870 0.323 1.00 87.19 212 GLN A O 1
ATOM 1669 N N . GLU A 1 213 ? 7.191 19.558 -1.030 1.00 86.06 213 GLU A N 1
ATOM 1670 C CA . GLU A 1 213 ? 8.151 20.375 -0.298 1.00 86.06 213 GLU A CA 1
ATOM 1671 C C . GLU A 1 213 ? 7.836 21.873 -0.412 1.00 86.06 213 GLU A C 1
ATOM 1673 O O . GLU A 1 213 ? 7.070 22.319 -1.270 1.00 86.06 213 GLU A O 1
ATOM 1678 N N . ALA A 1 214 ? 8.432 22.673 0.476 1.00 83.25 214 ALA A N 1
ATOM 1679 C CA . ALA A 1 214 ? 8.203 24.120 0.524 1.00 83.25 214 ALA A CA 1
ATOM 1680 C C . ALA A 1 214 ? 8.659 24.858 -0.751 1.00 83.25 214 ALA A C 1
ATOM 1682 O O . ALA A 1 214 ? 8.173 25.952 -1.031 1.00 83.25 214 ALA A O 1
ATOM 1683 N N . ASP A 1 215 ? 9.575 24.268 -1.523 1.00 81.69 215 ASP A N 1
ATOM 1684 C CA . ASP A 1 215 ? 10.035 24.772 -2.822 1.00 81.69 215 ASP A CA 1
ATOM 1685 C C . ASP A 1 215 ? 9.125 24.354 -3.995 1.00 81.69 215 ASP A C 1
ATOM 1687 O O . ASP A 1 215 ? 9.412 24.681 -5.147 1.00 81.69 215 ASP A O 1
ATOM 1691 N N . GLY A 1 216 ? 8.028 23.641 -3.712 1.00 79.88 216 GLY A N 1
ATOM 1692 C CA . GLY A 1 216 ? 7.111 23.077 -4.702 1.00 79.88 216 GLY A CA 1
ATOM 1693 C C . GLY A 1 216 ? 7.546 21.714 -5.248 1.00 79.88 216 GLY A C 1
ATOM 1694 O O . GLY A 1 216 ? 6.779 21.083 -5.974 1.00 79.88 216 GLY A O 1
ATOM 1695 N N . GLY A 1 217 ? 8.736 21.224 -4.887 1.00 83.69 217 GLY A N 1
ATOM 1696 C CA . GLY A 1 217 ? 9.242 19.924 -5.304 1.00 83.69 217 GLY A CA 1
ATOM 1697 C C . GLY A 1 217 ? 8.408 18.770 -4.751 1.00 83.69 217 GLY A C 1
ATOM 1698 O O . GLY A 1 217 ? 7.986 18.778 -3.598 1.00 83.69 217 GLY A O 1
ATOM 1699 N N . LEU A 1 218 ? 8.177 17.740 -5.569 1.00 85.50 218 LEU A N 1
ATOM 1700 C CA . LEU A 1 218 ? 7.453 16.544 -5.138 1.00 85.50 218 LEU A CA 1
ATOM 1701 C C . LEU A 1 218 ? 8.413 15.424 -4.735 1.00 85.50 218 LEU A C 1
ATOM 1703 O O . LEU A 1 218 ? 9.182 14.910 -5.556 1.00 85.50 218 LEU A O 1
ATOM 1707 N N . GLN A 1 219 ? 8.306 14.992 -3.482 1.00 84.12 219 GLN A N 1
ATOM 1708 C CA . GLN A 1 219 ? 9.012 13.848 -2.935 1.00 84.12 219 GLN A CA 1
ATOM 1709 C C . GLN A 1 219 ? 8.098 12.619 -2.893 1.00 84.12 219 GLN A C 1
ATOM 1711 O O . GLN A 1 219 ? 6.979 12.644 -2.378 1.00 84.12 219 GLN A O 1
ATOM 1716 N N . VAL A 1 220 ? 8.610 11.505 -3.423 1.00 83.38 220 VAL A N 1
ATOM 1717 C CA . VAL A 1 220 ? 7.952 10.198 -3.346 1.00 83.38 220 VAL A CA 1
ATOM 1718 C C . VAL A 1 220 ? 8.683 9.316 -2.361 1.00 83.38 220 VAL A C 1
ATOM 1720 O O . VAL A 1 220 ? 9.891 9.102 -2.487 1.00 83.38 220 VAL A O 1
ATOM 1723 N N . ASP A 1 221 ? 7.923 8.719 -1.453 1.00 80.31 221 ASP A N 1
ATOM 1724 C CA . ASP A 1 221 ? 8.459 7.712 -0.561 1.00 80.31 221 ASP A CA 1
ATOM 1725 C C . ASP A 1 221 ? 8.767 6.382 -1.281 1.00 80.31 221 ASP A C 1
ATOM 1727 O O . ASP A 1 221 ? 7.970 5.864 -2.071 1.00 80.31 221 ASP A O 1
ATOM 1731 N N . GLY A 1 222 ? 9.925 5.782 -0.989 1.00 81.88 222 GLY A N 1
ATOM 1732 C CA . GLY A 1 222 ? 10.320 4.486 -1.554 1.00 81.88 222 GLY A CA 1
ATOM 1733 C C . GLY A 1 222 ? 9.371 3.333 -1.195 1.00 81.88 222 GLY A C 1
ATOM 1734 O O . GLY A 1 222 ? 9.253 2.371 -1.954 1.00 81.88 222 GLY A O 1
ATOM 1735 N N . GLU A 1 223 ? 8.651 3.430 -0.082 1.00 84.31 223 GLU A N 1
ATOM 1736 C CA . GLU A 1 223 ? 7.663 2.443 0.346 1.00 84.31 223 GLU A CA 1
ATOM 1737 C C . GLU A 1 223 ? 6.367 2.515 -0.463 1.00 84.31 223 GLU A C 1
ATOM 1739 O O . GLU A 1 223 ? 5.709 1.488 -0.611 1.00 84.31 223 GLU A O 1
ATOM 1744 N N . LEU A 1 224 ? 6.026 3.660 -1.073 1.00 89.25 224 LEU A N 1
ATOM 1745 C CA . LEU A 1 224 ? 4.941 3.709 -2.060 1.00 89.25 224 LEU A CA 1
ATOM 1746 C C . LEU A 1 224 ? 5.286 2.828 -3.267 1.00 89.25 224 LEU A C 1
ATOM 1748 O O . LEU A 1 224 ? 4.496 1.973 -3.671 1.00 89.25 224 LEU A O 1
ATOM 1752 N N . VAL A 1 225 ? 6.500 2.988 -3.805 1.00 88.94 225 VAL A N 1
ATOM 1753 C CA . VAL A 1 225 ? 7.005 2.164 -4.915 1.00 88.94 225 VAL A CA 1
ATOM 1754 C C . VAL A 1 225 ? 6.988 0.686 -4.526 1.00 88.94 225 VAL A C 1
ATOM 1756 O O . VAL A 1 225 ? 6.540 -0.161 -5.299 1.00 88.94 225 VAL A O 1
ATOM 1759 N N . ARG A 1 226 ? 7.453 0.371 -3.315 1.00 86.50 226 ARG A N 1
ATOM 1760 C CA . ARG A 1 226 ? 7.522 -0.999 -2.810 1.00 86.50 226 ARG A CA 1
ATOM 1761 C C . ARG A 1 226 ? 6.144 -1.622 -2.597 1.00 86.50 226 ARG A C 1
ATOM 1763 O O . ARG A 1 226 ? 5.951 -2.775 -2.976 1.00 86.50 226 ARG A O 1
ATOM 1770 N N . LEU A 1 227 ? 5.185 -0.877 -2.047 1.00 89.06 227 LEU A N 1
ATOM 1771 C CA . LEU A 1 227 ? 3.800 -1.320 -1.887 1.00 89.06 227 LEU A CA 1
ATOM 1772 C C . LEU A 1 227 ? 3.190 -1.676 -3.243 1.00 89.06 227 LEU A C 1
ATOM 1774 O O . LEU A 1 227 ? 2.654 -2.772 -3.408 1.00 89.06 227 LEU A O 1
ATOM 1778 N N . LEU A 1 228 ? 3.313 -0.775 -4.221 1.00 91.44 228 LEU A N 1
ATOM 1779 C CA . LEU A 1 228 ? 2.803 -1.005 -5.570 1.00 91.44 228 LEU A CA 1
ATOM 1780 C C . LEU A 1 228 ? 3.490 -2.202 -6.236 1.00 91.44 228 LEU A C 1
ATOM 1782 O O . LEU A 1 228 ? 2.808 -3.008 -6.861 1.00 91.44 228 LEU A O 1
ATOM 1786 N N . ALA A 1 229 ? 4.801 -2.382 -6.050 1.00 87.25 229 ALA A N 1
ATOM 1787 C CA . ALA A 1 229 ? 5.531 -3.543 -6.563 1.00 87.25 229 ALA A CA 1
ATOM 1788 C C . ALA A 1 229 ? 5.062 -4.863 -5.924 1.00 87.25 229 ALA A C 1
ATOM 1790 O O . ALA A 1 229 ? 4.868 -5.868 -6.615 1.00 87.25 229 ALA A O 1
ATOM 1791 N N . GLU A 1 230 ? 4.867 -4.884 -4.602 1.00 86.00 230 GLU A N 1
ATOM 1792 C CA . GLU A 1 230 ? 4.393 -6.070 -3.885 1.00 86.00 230 GLU A CA 1
ATOM 1793 C C . GLU A 1 230 ? 2.958 -6.437 -4.287 1.00 86.00 230 GLU A C 1
ATOM 1795 O O . GLU A 1 230 ? 2.664 -7.625 -4.438 1.00 86.00 230 GLU A O 1
ATOM 1800 N N . LEU A 1 231 ? 2.076 -5.452 -4.490 1.00 89.12 231 LEU A N 1
ATOM 1801 C CA . LEU A 1 231 ? 0.693 -5.683 -4.917 1.00 89.12 231 LEU A CA 1
ATOM 1802 C C . LEU A 1 231 ? 0.593 -6.042 -6.404 1.00 89.12 231 LEU A C 1
ATOM 1804 O O . LEU A 1 231 ? -0.109 -6.989 -6.741 1.00 89.12 231 LEU A O 1
ATOM 1808 N N . ALA A 1 232 ? 1.343 -5.384 -7.290 1.00 88.62 232 ALA A N 1
ATOM 1809 C CA . ALA A 1 232 ? 1.374 -5.716 -8.718 1.00 88.62 232 ALA A CA 1
ATOM 1810 C C . ALA A 1 232 ? 1.924 -7.129 -8.977 1.00 88.62 232 ALA A C 1
ATOM 1812 O O . ALA A 1 232 ? 1.492 -7.814 -9.901 1.00 88.62 232 ALA A O 1
ATOM 1813 N N . GLY A 1 233 ? 2.833 -7.617 -8.129 1.00 81.25 233 GLY A N 1
ATOM 1814 C CA . GLY A 1 233 ? 3.255 -9.019 -8.169 1.00 81.25 233 GLY A CA 1
ATOM 1815 C C . GLY A 1 233 ? 2.197 -10.019 -7.711 1.00 81.25 233 GLY A C 1
ATOM 1816 O O . GLY A 1 233 ? 2.419 -11.218 -7.821 1.00 81.25 233 GLY A O 1
ATOM 1817 N N . ALA A 1 234 ? 1.112 -9.558 -7.092 1.00 81.88 234 ALA A N 1
ATOM 1818 C CA . ALA A 1 234 ? 0.036 -10.386 -6.547 1.00 81.88 234 ALA A CA 1
ATOM 1819 C C . ALA A 1 234 ? -1.254 -10.270 -7.360 1.00 81.88 234 ALA A C 1
ATOM 1821 O O . ALA A 1 234 ? -2.132 -11.116 -7.241 1.00 81.88 234 ALA A O 1
ATOM 1822 N N . ASP A 1 235 ? -1.400 -9.171 -8.094 1.00 88.31 235 ASP A N 1
ATOM 1823 C CA . ASP A 1 235 ? -2.624 -8.770 -8.761 1.00 88.31 235 ASP A CA 1
ATOM 1824 C C . ASP A 1 235 ? -2.308 -8.383 -10.213 1.00 88.31 235 ASP A C 1
ATOM 1826 O O . ASP A 1 235 ? -1.815 -7.276 -10.472 1.00 88.31 235 ASP A O 1
ATOM 1830 N N . PRO A 1 236 ? -2.579 -9.277 -11.181 1.00 84.81 236 PRO A N 1
ATOM 1831 C CA . PRO A 1 236 ? -2.281 -9.016 -12.585 1.00 84.81 236 PRO A CA 1
ATOM 1832 C C . PRO A 1 236 ? -3.070 -7.829 -13.157 1.00 84.81 236 PRO A C 1
ATOM 1834 O O . PRO A 1 236 ? -2.604 -7.206 -14.110 1.00 84.81 236 PRO A O 1
ATOM 1837 N N . GLU A 1 237 ? -4.231 -7.486 -12.591 1.00 88.00 237 GLU A N 1
ATOM 1838 C CA . GLU A 1 237 ? -5.054 -6.359 -13.047 1.00 88.00 237 GLU A CA 1
ATOM 1839 C C . GLU A 1 237 ? -4.465 -5.014 -12.608 1.00 88.00 237 GLU A C 1
ATOM 1841 O O . GLU A 1 237 ? -4.394 -4.072 -13.404 1.00 88.00 237 GLU A O 1
ATOM 1846 N N . LEU A 1 238 ? -3.963 -4.946 -11.370 1.00 91.12 238 LEU A N 1
ATOM 1847 C CA . LEU A 1 238 ? -3.185 -3.797 -10.915 1.00 91.12 238 LEU A CA 1
ATOM 1848 C C . LEU A 1 238 ? -1.919 -3.656 -11.763 1.00 91.12 238 LEU A C 1
ATOM 1850 O O . LEU A 1 238 ? -1.663 -2.581 -12.294 1.00 91.12 238 LEU A O 1
ATOM 1854 N N . ARG A 1 239 ? -1.167 -4.749 -11.959 1.00 88.06 239 ARG A N 1
ATOM 1855 C CA . ARG A 1 239 ? 0.051 -4.744 -12.784 1.00 88.06 239 ARG A CA 1
ATOM 1856 C C . ARG A 1 239 ? -0.202 -4.204 -14.189 1.00 88.06 239 ARG A C 1
ATOM 1858 O O . ARG A 1 239 ? 0.591 -3.402 -14.673 1.00 88.06 239 ARG A O 1
ATOM 1865 N N . LYS A 1 240 ? -1.301 -4.625 -14.822 1.00 83.00 240 LYS A N 1
ATOM 1866 C CA . LYS A 1 240 ? -1.718 -4.130 -16.137 1.00 83.00 240 LYS A CA 1
ATOM 1867 C C . LYS A 1 240 ? -2.001 -2.626 -16.104 1.00 83.00 240 LYS A C 1
ATOM 1869 O O . LYS A 1 240 ? -1.437 -1.902 -16.914 1.00 83.00 240 LYS A O 1
ATOM 1874 N N . SER A 1 241 ? -2.796 -2.157 -15.139 1.00 87.06 241 SER A N 1
ATOM 1875 C CA . SER A 1 241 ? -3.106 -0.726 -14.989 1.00 87.06 241 SER A CA 1
ATOM 1876 C C . SER A 1 241 ? -1.839 0.123 -14.839 1.00 87.06 241 SER A C 1
ATOM 1878 O O . SER A 1 241 ? -1.689 1.120 -15.540 1.00 87.06 241 SER A O 1
ATOM 1880 N N . LEU A 1 242 ? -0.886 -0.316 -14.004 1.00 87.56 242 LEU A N 1
ATOM 1881 C CA . LEU A 1 242 ? 0.396 0.377 -13.836 1.00 87.56 242 LEU A CA 1
ATOM 1882 C C . LEU A 1 242 ? 1.208 0.418 -15.142 1.00 87.56 242 LEU A C 1
ATOM 1884 O O . LEU A 1 242 ? 1.841 1.429 -15.428 1.00 87.56 242 LEU A O 1
ATOM 1888 N N . ALA A 1 243 ? 1.202 -0.665 -15.930 1.00 78.00 243 ALA A N 1
ATOM 1889 C CA . ALA A 1 243 ? 1.949 -0.751 -17.189 1.00 78.00 243 ALA A CA 1
ATOM 1890 C C . ALA A 1 243 ? 1.346 0.133 -18.291 1.00 78.00 243 ALA A C 1
ATOM 1892 O O . ALA A 1 243 ? 2.069 0.669 -19.125 1.00 78.00 243 ALA A O 1
ATOM 1893 N N . GLU A 1 244 ? 0.026 0.310 -18.270 1.00 77.81 244 GLU A N 1
ATOM 1894 C CA . GLU A 1 244 ? -0.718 1.171 -19.194 1.00 77.81 244 GLU A CA 1
ATOM 1895 C C . GLU A 1 244 ? -0.767 2.638 -18.727 1.00 77.81 244 GLU A C 1
ATOM 1897 O O . GLU A 1 244 ? -1.418 3.458 -19.372 1.00 77.81 244 GLU A O 1
ATOM 1902 N N . ASN A 1 245 ? -0.101 2.983 -17.613 1.00 75.31 245 ASN A N 1
ATOM 1903 C CA . ASN A 1 245 ? -0.207 4.286 -16.943 1.00 75.31 245 ASN A CA 1
ATOM 1904 C C . ASN A 1 245 ? -1.660 4.703 -16.653 1.00 75.31 245 ASN A C 1
ATOM 1906 O O . ASN A 1 245 ? -1.997 5.885 -16.616 1.00 75.31 245 ASN A O 1
ATOM 1910 N N . SER A 1 246 ? -2.530 3.719 -16.432 1.00 79.56 246 SER A N 1
ATOM 1911 C CA . SER A 1 246 ? -3.903 3.932 -16.002 1.00 79.56 246 SER A CA 1
ATOM 1912 C C . SER A 1 246 ? -3.961 3.951 -14.481 1.00 79.56 246 SER A C 1
ATOM 1914 O O . SER A 1 246 ? -3.336 3.131 -13.805 1.00 79.56 246 SER A O 1
ATOM 1916 N N . PHE A 1 247 ? -4.751 4.869 -13.931 1.00 79.69 247 PHE A N 1
ATOM 1917 C CA . PHE A 1 247 ? -4.987 4.928 -12.494 1.00 79.69 247 PHE A CA 1
ATOM 1918 C C . PHE A 1 247 ? -5.677 3.664 -11.992 1.00 79.69 247 PHE A C 1
ATOM 1920 O O . PHE A 1 247 ? -5.264 3.129 -10.972 1.00 79.69 247 PHE A O 1
ATOM 1927 N N . GLY A 1 248 ? -6.634 3.106 -12.741 1.00 88.00 248 GLY A N 1
ATOM 1928 C CA . GLY A 1 248 ? -7.298 1.849 -12.394 1.00 88.00 248 GLY A CA 1
ATOM 1929 C C . GLY A 1 248 ? -7.792 1.834 -10.942 1.00 88.00 248 GLY A C 1
ATOM 1930 O O . GLY A 1 248 ? -8.807 2.439 -10.618 1.00 88.00 248 GLY A O 1
ATOM 1931 N N . ARG A 1 249 ? -7.058 1.134 -10.070 1.00 90.94 249 ARG A N 1
ATOM 1932 C CA . ARG A 1 249 ? -7.346 0.989 -8.628 1.00 90.94 249 ARG A CA 1
ATOM 1933 C C . ARG A 1 249 ? -6.614 1.992 -7.736 1.00 90.94 249 ARG A C 1
ATOM 1935 O O . ARG A 1 249 ? -6.808 1.964 -6.528 1.00 90.94 249 ARG A O 1
ATOM 1942 N N . VAL A 1 250 ? -5.731 2.805 -8.297 1.00 93.50 250 VAL A N 1
ATOM 1943 C CA . VAL A 1 250 ? -4.953 3.834 -7.611 1.00 93.50 250 VAL A CA 1
ATOM 1944 C C . VAL A 1 250 ? -5.705 5.155 -7.717 1.00 93.50 250 VAL A C 1
ATOM 1946 O O . VAL A 1 250 ? -5.956 5.640 -8.814 1.00 93.50 250 VAL A O 1
ATOM 1949 N N . CYS A 1 251 ? -6.035 5.754 -6.581 1.00 91.44 251 CYS A N 1
ATOM 1950 C CA . CYS A 1 251 ? -6.703 7.046 -6.493 1.00 91.44 251 CYS A CA 1
ATOM 1951 C C . CYS A 1 251 ? -5.789 8.035 -5.774 1.00 91.44 251 CYS A C 1
ATOM 1953 O O . CYS A 1 251 ? -5.362 7.766 -4.653 1.00 91.44 251 CYS A O 1
ATOM 1955 N N . LEU A 1 252 ? -5.509 9.182 -6.390 1.00 89.06 252 LEU A N 1
ATOM 1956 C CA . LEU A 1 252 ? -4.848 10.301 -5.719 1.00 89.06 252 LEU A CA 1
ATOM 1957 C C . LEU A 1 252 ? -5.877 11.141 -4.961 1.00 89.06 252 LEU A C 1
ATOM 1959 O O . LEU A 1 252 ? -6.970 11.382 -5.472 1.00 89.06 252 LEU A O 1
ATOM 1963 N N . VAL A 1 253 ? -5.525 11.602 -3.762 1.00 86.31 253 VAL A N 1
ATOM 1964 C CA . VAL A 1 253 ? -6.389 12.487 -2.968 1.00 86.31 253 VAL A CA 1
ATOM 1965 C C . VAL A 1 253 ? -5.588 13.617 -2.332 1.00 86.31 253 VAL A C 1
ATOM 1967 O O . VAL A 1 253 ? -4.609 13.359 -1.637 1.00 86.31 253 VAL A O 1
ATOM 1970 N N . ASP A 1 254 ? -6.017 14.863 -2.541 1.00 81.62 254 ASP A N 1
ATOM 1971 C CA . ASP A 1 254 ? -5.523 16.034 -1.805 1.00 81.62 254 ASP A CA 1
ATOM 1972 C C . ASP A 1 254 ? -6.542 16.407 -0.726 1.00 81.62 254 ASP A C 1
ATOM 1974 O O . ASP A 1 254 ? -7.724 16.618 -1.001 1.00 81.62 254 ASP A O 1
ATOM 1978 N N . GLN A 1 255 ? -6.087 16.508 0.517 1.00 66.75 255 GLN A N 1
ATOM 1979 C CA . GLN A 1 255 ? -6.952 16.818 1.654 1.00 66.75 255 GLN A CA 1
ATOM 1980 C C . GLN A 1 255 ? -7.410 18.276 1.711 1.00 66.75 255 GLN A C 1
ATOM 1982 O O . GLN A 1 255 ? -8.347 18.608 2.440 1.00 66.75 255 GLN A O 1
ATOM 1987 N N . ARG A 1 256 ? -6.781 19.156 0.928 1.00 64.81 256 ARG A N 1
ATOM 1988 C CA . ARG A 1 256 ? -7.201 20.553 0.783 1.00 64.81 256 ARG A CA 1
ATOM 1989 C C . ARG A 1 256 ? -8.477 20.697 -0.041 1.00 64.81 256 ARG A C 1
ATOM 1991 O O . ARG A 1 256 ? -9.134 21.724 0.073 1.00 64.81 256 ARG A O 1
ATOM 1998 N N . MET A 1 257 ? -8.891 19.677 -0.804 1.00 54.31 257 MET A N 1
ATOM 1999 C CA . MET A 1 257 ? -10.083 19.756 -1.665 1.00 54.31 257 MET A CA 1
ATOM 2000 C C . MET A 1 257 ? -11.379 20.120 -0.921 1.00 54.31 257 MET A C 1
ATOM 2002 O O . MET A 1 257 ? -12.287 20.677 -1.531 1.00 54.31 257 MET A O 1
ATOM 2006 N N . ASN A 1 258 ? -11.463 19.872 0.391 1.00 51.12 258 ASN A N 1
ATOM 2007 C CA . ASN A 1 258 ? -12.633 20.239 1.195 1.00 51.12 258 ASN A CA 1
ATOM 2008 C C . ASN A 1 258 ? -12.622 21.694 1.703 1.00 51.12 258 ASN A C 1
ATOM 2010 O O . ASN A 1 258 ? -13.605 22.128 2.307 1.00 51.12 258 ASN A O 1
ATOM 2014 N N . ARG A 1 259 ? -11.544 22.465 1.495 1.00 51.72 259 ARG A N 1
ATOM 2015 C CA . ARG A 1 259 ? -11.434 23.856 1.959 1.00 51.72 259 ARG A CA 1
ATOM 2016 C C . ARG A 1 259 ? -10.738 24.737 0.912 1.00 51.72 259 ARG A C 1
ATOM 2018 O O . ARG A 1 259 ? -9.520 24.719 0.786 1.00 51.72 259 ARG A O 1
ATOM 2025 N N . SER A 1 260 ? -11.535 25.612 0.292 1.00 42.03 260 SER A N 1
ATOM 2026 C CA . SER A 1 260 ? -11.167 26.804 -0.508 1.00 42.03 260 SER A CA 1
ATOM 2027 C C . SER A 1 260 ? -10.649 26.615 -1.946 1.00 42.03 260 SER A C 1
ATOM 2029 O O . SER A 1 260 ? -9.865 25.730 -2.251 1.00 42.03 260 SER A O 1
ATOM 2031 N N . GLY A 1 261 ? -11.120 27.508 -2.830 1.00 48.12 261 GLY A N 1
ATOM 2032 C CA . GLY A 1 261 ? -10.918 27.529 -4.284 1.00 48.12 261 GLY A CA 1
ATOM 2033 C C . GLY A 1 261 ? -9.564 28.046 -4.783 1.00 48.12 261 GLY A C 1
ATOM 2034 O O . GLY A 1 261 ? -9.532 28.724 -5.807 1.00 48.12 261 GLY A O 1
ATOM 2035 N N . ASP A 1 262 ? -8.470 27.717 -4.095 1.00 48.16 262 ASP A N 1
ATOM 2036 C CA . ASP A 1 262 ? -7.134 27.728 -4.705 1.00 48.16 262 ASP A CA 1
ATOM 2037 C C . ASP A 1 262 ? -6.989 26.433 -5.490 1.00 48.16 262 ASP A C 1
ATOM 2039 O O . ASP A 1 262 ? -7.185 25.376 -4.908 1.00 48.16 262 ASP A O 1
ATOM 2043 N N . SER A 1 263 ? -6.700 26.499 -6.792 1.00 50.44 263 SER A N 1
ATOM 2044 C CA . SER A 1 263 ? -6.809 25.347 -7.698 1.00 50.44 263 SER A CA 1
ATOM 2045 C C . SER A 1 263 ? -5.828 24.219 -7.308 1.00 50.44 263 SER A C 1
ATOM 2047 O O . SER A 1 263 ? -4.666 24.257 -7.720 1.00 50.44 263 SER A O 1
ATOM 2049 N N . PRO A 1 264 ? -6.259 23.169 -6.569 1.00 58.34 264 PRO A N 1
ATOM 2050 C CA . PRO A 1 264 ? -5.399 22.056 -6.156 1.00 58.34 264 PRO A CA 1
ATOM 2051 C C . PRO A 1 264 ? -5.067 21.153 -7.355 1.00 58.34 264 PRO A C 1
ATOM 2053 O O . PRO A 1 264 ? -4.240 20.249 -7.258 1.00 58.34 264 PRO A O 1
ATOM 2056 N N . ALA A 1 265 ? -5.730 21.402 -8.490 1.00 63.03 265 ALA A N 1
ATOM 2057 C CA . ALA A 1 265 ? -5.645 20.636 -9.718 1.00 63.03 265 ALA A CA 1
ATOM 2058 C C . ALA A 1 265 ? -4.209 20.530 -10.236 1.00 63.03 265 ALA A C 1
ATOM 2060 O O . ALA A 1 265 ? -3.787 19.434 -10.578 1.00 63.03 265 ALA A O 1
ATOM 2061 N N . VAL A 1 266 ? -3.433 21.620 -10.206 1.00 66.25 266 VAL A N 1
ATOM 2062 C CA . VAL A 1 266 ? -2.065 21.620 -10.755 1.00 66.25 266 VAL A CA 1
ATOM 2063 C C . VAL A 1 266 ? -1.149 20.689 -9.956 1.00 66.25 266 VAL A C 1
ATOM 2065 O O . VAL A 1 266 ? -0.487 19.832 -10.530 1.00 66.25 266 VAL A O 1
ATOM 2068 N N . ALA A 1 267 ? -1.171 20.774 -8.624 1.00 73.44 267 ALA A N 1
ATOM 2069 C CA . ALA A 1 267 ? -0.343 19.922 -7.768 1.00 73.44 267 ALA A CA 1
ATOM 2070 C C . ALA A 1 267 ? -0.743 18.433 -7.862 1.00 73.44 267 ALA A C 1
ATOM 2072 O O . ALA A 1 267 ? 0.108 17.542 -7.829 1.00 73.44 267 ALA A O 1
ATOM 2073 N N . LEU A 1 268 ? -2.040 18.153 -8.026 1.00 78.69 268 LEU A N 1
ATOM 2074 C CA . LEU A 1 268 ? -2.558 16.804 -8.265 1.00 78.69 268 LEU A CA 1
ATOM 2075 C C . LEU A 1 268 ? -2.177 16.259 -9.646 1.00 78.69 268 LEU A C 1
ATOM 2077 O O . LEU A 1 268 ? -1.840 15.081 -9.751 1.00 78.69 268 LEU A O 1
ATOM 2081 N N . GLU A 1 269 ? -2.201 17.087 -10.688 1.00 82.62 269 GLU A N 1
ATOM 2082 C CA . GLU A 1 269 ? -1.746 16.730 -12.037 1.00 82.62 269 GLU A CA 1
ATOM 2083 C C . GLU A 1 269 ? -0.239 16.443 -12.061 1.00 82.62 269 GLU A C 1
ATOM 2085 O O . GLU A 1 269 ? 0.206 15.465 -12.671 1.00 82.62 269 GLU A O 1
ATOM 2090 N N . GLU A 1 270 ? 0.555 17.230 -11.336 1.00 82.81 270 GLU A N 1
ATOM 2091 C CA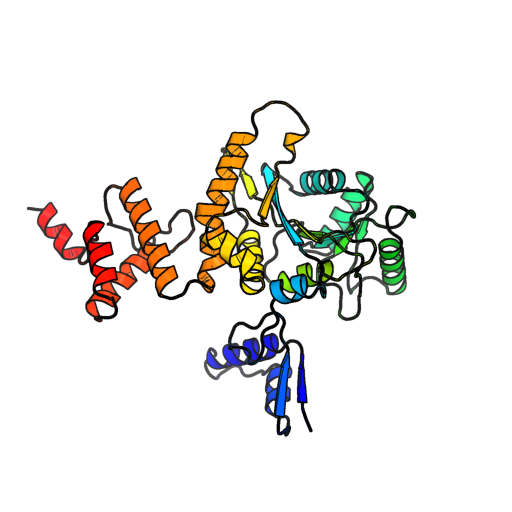 . GLU A 1 270 ? 1.984 16.98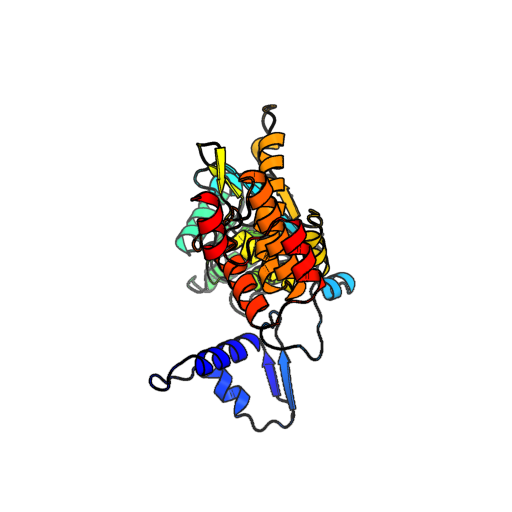2 -11.151 1.00 82.81 270 GLU A CA 1
ATOM 2092 C C . GLU A 1 270 ? 2.229 15.673 -10.390 1.00 82.81 270 GLU A C 1
ATOM 2094 O O . GLU A 1 270 ? 3.050 14.857 -10.814 1.00 82.81 270 GLU A O 1
ATOM 2099 N N . ALA A 1 271 ? 1.477 15.406 -9.317 1.00 86.56 271 ALA A N 1
ATOM 2100 C CA . ALA A 1 271 ? 1.550 14.145 -8.577 1.00 86.56 271 ALA A CA 1
ATOM 2101 C C . ALA A 1 271 ? 1.112 12.937 -9.425 1.00 86.56 271 ALA A C 1
ATOM 2103 O O . ALA A 1 271 ? 1.731 11.871 -9.370 1.00 86.56 271 ALA A O 1
ATOM 2104 N N . ALA A 1 272 ? 0.080 13.101 -10.252 1.00 85.81 272 ALA A N 1
ATOM 2105 C CA . ALA A 1 272 ? -0.381 12.101 -11.210 1.00 85.81 272 ALA A CA 1
ATOM 2106 C C . ALA A 1 272 ? 0.697 11.786 -12.254 1.00 85.81 272 ALA A C 1
ATOM 2108 O O . ALA A 1 272 ? 1.008 10.618 -12.516 1.00 85.81 272 ALA A O 1
ATOM 2109 N N . THR A 1 273 ? 1.324 12.831 -12.791 1.00 83.25 273 THR A N 1
ATOM 2110 C CA . THR A 1 273 ? 2.445 12.721 -13.726 1.00 83.25 273 THR A CA 1
ATOM 2111 C C . THR A 1 273 ? 3.632 12.026 -13.066 1.00 83.25 273 THR A C 1
ATOM 2113 O O . THR A 1 273 ? 4.240 11.130 -13.653 1.00 83.25 273 THR A O 1
ATOM 2116 N N . LEU A 1 274 ? 3.941 12.371 -11.816 1.00 85.31 274 LEU A N 1
ATOM 2117 C CA . LEU A 1 274 ? 5.001 11.759 -11.020 1.00 85.31 274 LEU A CA 1
ATOM 2118 C C . LEU A 1 274 ? 4.767 10.258 -10.805 1.00 85.31 274 LEU A C 1
ATOM 2120 O O . LEU A 1 274 ? 5.704 9.465 -10.948 1.00 85.31 274 LEU A O 1
ATOM 2124 N N . LEU A 1 275 ? 3.526 9.852 -10.511 1.00 85.88 275 LEU A N 1
ATOM 2125 C CA . LEU A 1 275 ? 3.156 8.442 -10.392 1.00 85.88 275 LEU A CA 1
ATOM 2126 C C . LEU A 1 275 ? 3.446 7.680 -11.687 1.00 85.88 275 LEU A C 1
ATOM 2128 O O . LEU A 1 275 ? 4.182 6.692 -11.659 1.00 85.88 275 LEU A O 1
ATOM 2132 N N . CYS A 1 276 ? 2.937 8.172 -12.816 1.00 82.12 276 CYS A N 1
ATOM 2133 C CA . CYS A 1 276 ? 3.064 7.499 -14.109 1.00 82.12 276 CYS A CA 1
ATOM 2134 C C . CYS A 1 276 ? 4.513 7.476 -14.625 1.00 82.12 276 CYS A C 1
ATOM 2136 O O . CYS A 1 276 ? 4.977 6.475 -15.160 1.00 82.12 276 CYS A O 1
ATOM 2138 N N . THR A 1 277 ? 5.264 8.565 -14.445 1.00 74.62 277 THR A N 1
ATOM 2139 C CA . THR A 1 277 ? 6.615 8.708 -15.023 1.00 74.62 277 THR A CA 1
ATOM 2140 C C . THR A 1 277 ? 7.728 8.155 -14.135 1.00 74.62 277 THR A C 1
ATOM 2142 O O . THR A 1 277 ? 8.768 7.730 -14.645 1.00 74.62 277 THR A O 1
ATOM 2145 N N . LYS A 1 278 ? 7.543 8.140 -12.807 1.00 80.06 278 LYS A N 1
ATOM 2146 C CA . LYS A 1 278 ? 8.586 7.715 -11.859 1.00 80.06 278 LYS A CA 1
ATOM 2147 C C . LYS A 1 278 ? 8.190 6.523 -11.006 1.00 80.06 278 LYS A C 1
ATOM 2149 O O . LYS A 1 278 ? 9.015 5.633 -10.811 1.00 80.06 278 LYS A O 1
ATOM 2154 N N . VAL A 1 279 ? 6.971 6.488 -10.475 1.00 87.69 279 VAL A N 1
ATOM 2155 C CA . VAL A 1 279 ? 6.587 5.484 -9.469 1.00 87.69 279 VAL A CA 1
ATOM 2156 C C . VAL A 1 279 ? 6.219 4.155 -10.116 1.00 87.69 279 VAL A C 1
ATOM 2158 O O . VAL A 1 279 ? 6.793 3.130 -9.748 1.00 87.69 279 VAL A O 1
ATOM 2161 N N . TYR A 1 280 ? 5.326 4.154 -11.106 1.00 87.50 280 TYR A N 1
ATOM 2162 C CA . TYR A 1 280 ? 4.865 2.931 -11.768 1.00 87.50 280 TYR A CA 1
ATOM 2163 C C . TYR A 1 280 ? 6.000 2.184 -12.482 1.00 87.50 280 TYR A C 1
ATOM 2165 O O . TYR A 1 280 ? 6.143 0.982 -12.241 1.00 87.50 280 TYR A O 1
ATOM 2173 N N . PRO A 1 281 ? 6.897 2.844 -13.248 1.00 81.69 281 PRO A N 1
ATOM 2174 C CA . PRO A 1 281 ? 8.011 2.149 -13.888 1.00 81.69 281 PRO A CA 1
ATOM 2175 C C . PRO A 1 281 ? 8.964 1.506 -12.876 1.00 81.69 281 PRO A C 1
ATOM 2177 O O . PRO A 1 281 ? 9.437 0.387 -13.083 1.00 81.69 281 PRO A O 1
ATOM 2180 N N . ARG A 1 282 ? 9.215 2.175 -11.741 1.00 83.56 282 ARG A N 1
ATOM 2181 C CA . ARG A 1 282 ? 10.017 1.602 -10.652 1.00 83.56 282 ARG A CA 1
ATOM 2182 C C . ARG A 1 282 ? 9.320 0.407 -10.010 1.00 83.56 282 ARG A C 1
ATOM 2184 O O . ARG A 1 282 ? 9.974 -0.614 -9.800 1.00 83.56 282 ARG A O 1
ATOM 2191 N N . ALA A 1 283 ? 8.020 0.509 -9.732 1.00 86.69 283 ALA A N 1
ATOM 2192 C CA . ALA A 1 283 ? 7.242 -0.570 -9.128 1.00 86.69 283 ALA A CA 1
ATOM 2193 C C . ALA A 1 283 ? 7.195 -1.817 -10.027 1.00 86.69 283 ALA A C 1
ATOM 2195 O O . ALA A 1 283 ? 7.237 -2.948 -9.544 1.00 86.69 283 ALA A O 1
ATOM 2196 N N . LEU A 1 284 ? 7.171 -1.613 -11.346 1.00 82.00 284 LEU A N 1
ATOM 2197 C CA . LEU A 1 284 ? 7.175 -2.689 -12.332 1.00 82.00 284 LEU A CA 1
ATOM 2198 C C . LEU A 1 284 ? 8.568 -3.238 -12.638 1.00 82.00 284 LEU A C 1
ATOM 2200 O O . LEU A 1 284 ? 8.653 -4.351 -13.144 1.00 82.00 284 LEU A O 1
ATOM 2204 N N . SER A 1 285 ? 9.652 -2.522 -12.320 1.00 76.56 285 SER A N 1
ATOM 2205 C CA . SER A 1 285 ? 11.026 -2.852 -12.747 1.00 76.56 285 SER A CA 1
ATOM 2206 C C . SER A 1 285 ? 11.470 -4.300 -12.471 1.00 76.56 285 SER A C 1
ATOM 2208 O O . SER A 1 285 ? 12.203 -4.903 -13.266 1.00 76.56 285 SER A O 1
ATOM 2210 N N . SER A 1 286 ? 10.990 -4.891 -11.374 1.00 64.00 286 SER A N 1
ATOM 2211 C CA . SER A 1 286 ? 11.237 -6.287 -10.996 1.00 64.00 286 SER A CA 1
ATOM 2212 C C . SER A 1 286 ? 10.489 -7.306 -11.868 1.00 64.00 286 SER A C 1
ATOM 2214 O O . SER A 1 286 ? 10.970 -8.423 -12.018 1.00 64.00 286 SER A O 1
ATOM 2216 N N . TYR A 1 287 ? 9.358 -6.917 -12.462 1.00 61.12 287 TYR A N 1
ATOM 2217 C CA . TYR A 1 287 ? 8.478 -7.742 -13.303 1.00 61.12 287 TYR A CA 1
ATOM 2218 C C . TYR A 1 287 ? 8.614 -7.466 -14.795 1.00 61.12 287 TYR A C 1
ATOM 2220 O O . TYR A 1 287 ? 8.078 -8.224 -15.599 1.00 61.12 287 TYR A O 1
ATOM 2228 N N . LEU A 1 288 ? 9.312 -6.391 -15.158 1.00 59.34 288 LEU A N 1
ATOM 2229 C CA . LEU A 1 288 ? 9.676 -6.128 -16.536 1.00 59.34 288 LEU A CA 1
ATOM 2230 C C . LEU A 1 288 ? 10.475 -7.328 -17.052 1.00 59.34 288 LEU A C 1
ATOM 2232 O O . LEU A 1 288 ? 11.527 -7.676 -16.498 1.00 59.34 288 LEU A O 1
ATOM 2236 N N . THR A 1 289 ? 9.978 -7.954 -18.116 1.00 61.66 289 THR A N 1
ATOM 2237 C CA . THR A 1 289 ? 10.762 -8.918 -18.884 1.00 61.66 289 THR A CA 1
ATOM 2238 C C . THR A 1 289 ? 12.044 -8.248 -19.389 1.00 61.66 289 THR A C 1
ATOM 2240 O O . THR A 1 289 ? 12.201 -7.024 -19.333 1.00 61.66 289 THR A O 1
ATOM 2243 N N . ALA A 1 290 ? 12.998 -9.033 -19.894 1.00 64.94 290 ALA A N 1
ATOM 2244 C CA . ALA A 1 290 ? 14.180 -8.454 -20.532 1.00 64.94 290 ALA A CA 1
ATOM 2245 C C . ALA A 1 290 ? 13.795 -7.444 -21.632 1.00 64.94 290 ALA A C 1
ATOM 2247 O O . ALA A 1 290 ? 14.470 -6.426 -21.778 1.00 64.94 290 ALA A O 1
ATOM 2248 N N . ASP A 1 291 ? 12.686 -7.699 -22.334 1.00 67.56 291 ASP A N 1
ATOM 2249 C CA . ASP A 1 291 ? 12.157 -6.808 -23.360 1.00 67.56 291 ASP A CA 1
ATOM 2250 C C . ASP A 1 291 ? 11.514 -5.554 -22.754 1.00 67.56 291 ASP A C 1
ATOM 2252 O O . ASP A 1 291 ? 11.858 -4.444 -23.144 1.00 67.56 291 ASP A O 1
ATOM 2256 N N . ASP A 1 292 ? 10.700 -5.679 -21.703 1.00 66.25 292 ASP A N 1
ATOM 2257 C CA . ASP A 1 292 ? 10.099 -4.507 -21.050 1.00 66.25 292 ASP A CA 1
ATOM 2258 C C . ASP A 1 292 ? 11.156 -3.595 -20.393 1.00 66.25 292 ASP A C 1
ATOM 2260 O O . ASP A 1 292 ? 11.050 -2.369 -20.433 1.00 66.25 292 ASP A O 1
ATOM 2264 N N . ARG A 1 293 ? 12.224 -4.170 -19.813 1.00 67.44 293 ARG A N 1
ATOM 2265 C CA . ARG A 1 293 ? 13.367 -3.396 -19.281 1.00 67.44 293 ARG A CA 1
ATOM 2266 C C . ARG A 1 293 ? 14.104 -2.667 -20.390 1.00 67.44 293 ARG A C 1
ATOM 2268 O O . ARG A 1 293 ? 14.644 -1.580 -20.170 1.00 67.44 293 ARG A O 1
ATOM 2275 N N . TRP A 1 294 ? 14.167 -3.289 -21.561 1.00 78.38 294 TRP A N 1
ATOM 2276 C CA . TRP A 1 294 ? 14.751 -2.687 -22.741 1.00 78.38 294 TRP A CA 1
ATOM 2277 C C . TRP A 1 294 ? 13.881 -1.525 -23.244 1.00 78.38 294 TRP A C 1
ATOM 2279 O O . TRP A 1 294 ? 14.414 -0.431 -23.419 1.00 78.38 294 TRP A O 1
ATOM 2289 N N . GLN A 1 295 ? 12.559 -1.705 -23.353 1.00 78.38 295 GLN A N 1
ATOM 2290 C CA . GLN A 1 295 ? 11.618 -0.645 -23.746 1.00 78.38 295 GLN A CA 1
ATOM 2291 C C . GLN A 1 295 ? 11.639 0.527 -22.758 1.00 78.38 295 GLN A C 1
ATOM 2293 O O . GLN A 1 295 ? 11.699 1.683 -23.174 1.00 78.38 295 GLN A O 1
ATOM 2298 N N . LEU A 1 296 ? 11.669 0.249 -21.448 1.00 72.94 296 LEU A N 1
ATOM 2299 C CA . LEU A 1 296 ? 11.797 1.287 -20.423 1.00 72.94 296 LEU A CA 1
ATOM 2300 C C . LEU A 1 296 ? 13.094 2.085 -20.603 1.00 72.94 296 LEU A C 1
ATOM 2302 O O . LEU A 1 296 ? 13.071 3.313 -20.588 1.00 72.94 296 LEU A O 1
ATOM 2306 N N . GLY A 1 297 ? 14.225 1.402 -20.790 1.00 82.00 297 GLY A N 1
ATOM 2307 C CA . GLY A 1 297 ? 15.503 2.071 -21.018 1.00 82.00 297 GLY A CA 1
ATOM 2308 C C . GLY A 1 297 ? 15.521 2.899 -22.306 1.00 82.00 297 GLY A C 1
ATOM 2309 O O . GLY A 1 297 ? 16.047 4.011 -22.298 1.00 82.00 297 GLY A O 1
ATOM 2310 N N . LEU A 1 298 ? 14.882 2.412 -23.376 1.00 85.62 298 LEU A N 1
ATOM 2311 C CA . LEU A 1 298 ? 14.698 3.157 -24.622 1.00 85.62 298 LEU A CA 1
ATOM 2312 C C . LEU A 1 298 ? 13.861 4.425 -24.400 1.00 85.62 298 LEU A C 1
ATOM 2314 O O . LEU A 1 298 ? 14.247 5.496 -24.867 1.00 85.62 298 LEU A O 1
ATOM 2318 N N . ALA A 1 299 ? 12.752 4.330 -23.664 1.00 81.81 299 ALA A N 1
ATOM 2319 C CA . ALA A 1 299 ? 11.900 5.473 -23.344 1.00 81.81 299 ALA A CA 1
ATOM 2320 C C . ALA A 1 299 ? 12.652 6.526 -22.513 1.00 81.81 299 ALA A C 1
ATOM 2322 O O . ALA A 1 299 ? 12.618 7.710 -22.839 1.00 81.81 299 ALA A O 1
ATOM 2323 N N . GLN A 1 300 ? 13.405 6.097 -21.493 1.00 84.06 300 GLN A N 1
ATOM 2324 C CA . GLN A 1 300 ? 14.233 6.991 -20.674 1.00 84.06 300 GLN A CA 1
ATOM 2325 C C . GLN A 1 300 ? 15.355 7.655 -21.489 1.00 84.06 300 GLN A C 1
ATOM 2327 O O . GLN A 1 300 ? 15.643 8.833 -21.298 1.00 84.06 300 GLN A O 1
ATOM 2332 N N . LEU A 1 301 ? 15.975 6.926 -22.421 1.00 88.81 301 LEU A N 1
ATOM 2333 C CA . LEU A 1 301 ? 16.965 7.491 -23.338 1.00 88.81 301 LEU A CA 1
ATOM 2334 C C . LEU A 1 301 ? 16.333 8.492 -24.315 1.00 88.81 301 LEU A C 1
ATOM 2336 O O . LEU A 1 301 ? 16.941 9.517 -24.606 1.00 88.81 301 LEU A O 1
ATOM 2340 N N . THR A 1 302 ? 15.123 8.209 -24.799 1.00 84.69 302 THR A N 1
ATOM 2341 C CA . THR A 1 302 ? 14.368 9.108 -25.683 1.00 84.69 302 THR A CA 1
ATOM 2342 C C . THR A 1 302 ? 14.051 10.416 -24.967 1.00 84.69 302 THR A C 1
ATOM 2344 O O . THR A 1 302 ? 14.306 11.484 -25.510 1.00 84.69 302 THR A O 1
ATOM 2347 N N . GLN A 1 303 ? 13.582 10.342 -23.720 1.00 83.25 303 GLN A N 1
ATOM 2348 C CA . GLN A 1 303 ? 13.356 11.522 -22.888 1.00 83.25 303 GLN A CA 1
ATOM 2349 C C . GLN A 1 303 ? 14.655 12.311 -22.669 1.00 83.25 303 GLN A C 1
ATOM 2351 O O . GLN A 1 303 ? 14.689 13.516 -22.893 1.00 83.25 303 GLN A O 1
ATOM 2356 N N . TYR A 1 304 ? 15.751 11.632 -22.318 1.00 85.31 304 TYR A N 1
ATOM 2357 C CA . TYR A 1 304 ? 17.055 12.280 -22.159 1.00 85.31 304 TYR A CA 1
ATOM 2358 C C . TYR A 1 304 ? 17.513 12.984 -23.448 1.00 85.31 304 TYR A C 1
ATOM 2360 O O . TYR A 1 304 ? 18.058 14.084 -23.403 1.00 85.31 304 TYR A O 1
ATOM 2368 N N . GLN A 1 305 ? 17.279 12.367 -24.609 1.00 89.31 305 GLN A N 1
ATOM 2369 C CA . GLN A 1 305 ? 17.595 12.951 -25.910 1.00 89.31 305 GLN A CA 1
ATOM 2370 C C . GLN A 1 305 ? 16.727 14.180 -26.212 1.00 89.31 305 GLN A C 1
ATOM 2372 O O . GLN A 1 305 ? 17.248 15.154 -26.745 1.00 89.31 305 GLN A O 1
ATOM 2377 N N . GLN A 1 306 ? 15.446 14.175 -25.839 1.00 84.62 306 GLN A N 1
ATOM 2378 C CA . GLN A 1 306 ? 14.567 15.341 -25.977 1.00 84.62 306 GLN A CA 1
ATOM 2379 C C . GLN A 1 306 ? 15.005 16.501 -25.073 1.00 84.62 306 GLN A C 1
ATOM 2381 O O . GLN A 1 306 ? 15.005 17.647 -25.511 1.00 84.62 306 GLN A O 1
ATOM 2386 N N . GLU A 1 307 ? 15.414 16.208 -23.836 1.00 83.38 307 GLU A N 1
ATOM 2387 C CA . GLU A 1 307 ? 15.836 17.215 -22.853 1.00 83.38 307 GLU A CA 1
ATOM 2388 C C . GLU A 1 307 ? 17.222 17.808 -23.164 1.00 83.38 307 GLU A C 1
ATOM 2390 O O . GLU A 1 307 ? 17.447 19.002 -22.970 1.00 83.38 307 GLU A O 1
ATOM 2395 N N . HIS A 1 308 ? 18.160 16.992 -23.657 1.00 85.81 308 HIS A N 1
ATOM 2396 C CA . HIS A 1 308 ? 19.563 17.387 -23.842 1.00 85.81 308 HIS A CA 1
ATOM 2397 C C . HIS A 1 308 ? 20.008 17.503 -25.309 1.00 85.81 308 HIS A C 1
ATOM 2399 O O . HIS A 1 308 ? 21.149 17.875 -25.577 1.00 85.81 308 HIS A O 1
ATOM 2405 N N . GLY A 1 309 ? 19.156 17.139 -26.268 1.00 86.50 309 GLY A N 1
ATOM 2406 C CA . GLY A 1 309 ? 19.473 17.124 -27.701 1.00 86.50 309 GLY A CA 1
ATOM 2407 C C . GLY A 1 309 ? 20.452 16.023 -28.133 1.00 86.50 309 GLY A C 1
ATOM 2408 O O . GLY A 1 309 ? 20.826 15.959 -29.302 1.00 86.50 309 GLY A O 1
ATOM 2409 N N . HIS A 1 310 ? 20.900 15.154 -27.219 1.00 88.31 310 HIS A N 1
ATOM 2410 C CA . HIS A 1 310 ? 21.893 14.119 -27.506 1.00 88.31 310 HIS A CA 1
ATOM 2411 C C . HIS A 1 310 ? 21.734 12.866 -26.635 1.00 88.31 310 HIS A C 1
ATOM 2413 O O . HIS A 1 310 ? 21.245 12.918 -25.509 1.00 88.31 310 HIS A O 1
ATOM 2419 N N . CYS A 1 311 ? 22.297 11.743 -27.085 1.00 89.44 311 CYS A N 1
ATOM 2420 C CA . CYS A 1 311 ? 22.350 10.485 -26.325 1.00 89.44 311 CYS A CA 1
ATOM 2421 C C . CYS A 1 311 ? 23.649 10.294 -25.496 1.00 89.44 311 CYS A C 1
ATOM 2423 O O . CYS A 1 311 ? 23.973 9.172 -25.091 1.00 89.44 311 CYS A O 1
ATOM 2425 N N . LYS A 1 312 ? 24.434 11.357 -25.246 1.00 87.12 312 LYS A N 1
ATOM 2426 C CA . LYS A 1 312 ? 25.697 11.309 -24.476 1.00 87.12 312 LYS A CA 1
ATOM 2427 C C . LYS A 1 312 ? 25.440 11.258 -22.957 1.00 87.12 312 LYS A C 1
ATOM 2429 O O . LYS A 1 312 ? 25.726 12.203 -22.233 1.00 87.12 312 LYS A O 1
ATOM 2434 N N . VAL A 1 313 ? 24.907 10.137 -22.467 1.00 86.62 313 VAL A N 1
ATOM 2435 C CA . VAL A 1 313 ? 24.560 9.959 -21.044 1.00 86.62 313 VAL A CA 1
ATOM 2436 C C . VAL A 1 313 ? 25.811 9.685 -20.180 1.00 86.62 313 VAL A C 1
ATOM 2438 O O . VAL A 1 313 ? 26.527 8.711 -20.452 1.00 86.62 313 VAL A O 1
ATOM 2441 N N . PRO A 1 314 ? 26.080 10.466 -19.110 1.00 86.81 314 PRO A N 1
ATOM 2442 C CA . PRO A 1 314 ? 27.156 10.177 -18.156 1.00 86.81 314 PRO A CA 1
ATOM 2443 C C . PRO A 1 314 ? 26.957 8.836 -17.435 1.00 86.81 314 PRO A C 1
ATOM 2445 O O . PRO A 1 314 ? 25.845 8.489 -17.058 1.00 86.81 314 PRO A O 1
ATOM 2448 N N . TRP A 1 315 ? 28.034 8.093 -17.151 1.00 79.19 315 TRP A N 1
ATOM 2449 C CA . TRP A 1 315 ? 27.941 6.752 -16.538 1.00 79.19 315 TRP A CA 1
ATOM 2450 C C . TRP A 1 315 ? 27.151 6.715 -15.219 1.00 79.19 315 TRP A C 1
ATOM 2452 O O . TRP A 1 315 ? 26.367 5.796 -14.982 1.00 79.19 315 TRP A O 1
ATOM 2462 N N . LYS A 1 316 ? 27.355 7.723 -14.361 1.00 81.50 316 LYS A N 1
ATOM 2463 C CA . LYS A 1 316 ? 26.675 7.849 -13.062 1.00 81.50 316 LYS A CA 1
ATOM 2464 C C . LYS A 1 316 ? 25.295 8.510 -13.161 1.00 81.50 316 LYS A C 1
ATOM 2466 O O . LYS A 1 316 ? 24.655 8.695 -12.132 1.00 81.50 316 LYS A O 1
ATOM 2471 N N . HIS A 1 317 ? 24.849 8.891 -14.359 1.00 82.69 317 HIS A N 1
ATOM 2472 C CA . HIS A 1 317 ? 23.575 9.572 -14.532 1.00 82.69 317 HIS A CA 1
ATOM 2473 C C . HIS A 1 317 ? 22.417 8.627 -14.210 1.00 82.69 317 HIS A C 1
ATOM 2475 O O . HIS A 1 317 ? 22.311 7.521 -14.759 1.00 82.69 317 HIS A O 1
ATOM 2481 N N . ARG A 1 318 ? 21.548 9.106 -13.325 1.00 81.81 318 ARG A N 1
ATOM 2482 C CA . ARG A 1 318 ? 20.244 8.530 -13.036 1.00 81.81 318 ARG A CA 1
ATOM 2483 C C . ARG A 1 318 ? 19.189 9.500 -13.536 1.00 81.81 318 ARG A C 1
ATOM 2485 O O . ARG A 1 318 ? 19.352 10.706 -13.374 1.00 81.81 318 ARG A O 1
ATOM 2492 N N . THR A 1 319 ? 18.138 8.972 -14.147 1.00 75.44 319 THR A N 1
ATOM 2493 C CA . THR A 1 319 ? 17.006 9.805 -14.562 1.00 75.44 319 THR A CA 1
ATOM 2494 C C . THR A 1 319 ? 16.224 10.258 -13.330 1.00 75.44 319 THR A C 1
ATOM 2496 O O . THR A 1 319 ? 16.428 9.744 -12.227 1.00 75.44 319 THR A O 1
ATOM 2499 N N . GLY A 1 320 ? 15.260 11.167 -13.504 1.00 51.97 320 GLY A N 1
ATOM 2500 C CA . GLY A 1 320 ? 14.358 11.556 -12.417 1.00 51.97 320 GLY A CA 1
ATOM 2501 C C . GLY A 1 320 ? 13.650 10.362 -11.757 1.00 51.97 320 GLY A C 1
ATOM 2502 O O . GLY A 1 320 ? 13.325 10.428 -10.574 1.00 51.97 320 GLY A O 1
ATOM 2503 N N . SER A 1 321 ? 13.468 9.249 -12.480 1.00 51.19 321 SER A N 1
ATOM 2504 C CA . SER A 1 321 ? 12.948 7.973 -11.976 1.00 51.19 321 SER A CA 1
ATOM 2505 C C . SER A 1 321 ? 14.030 7.068 -11.362 1.00 51.19 321 SER A C 1
ATOM 2507 O O . SER A 1 321 ? 13.808 5.874 -11.204 1.00 51.19 321 SER A O 1
ATOM 2509 N N . GLU A 1 322 ? 15.173 7.607 -10.911 1.00 61.19 322 GLU A N 1
ATOM 2510 C CA . GLU A 1 322 ? 16.329 6.876 -10.333 1.00 61.19 322 GLU A CA 1
ATOM 2511 C C . GLU A 1 322 ? 16.836 5.711 -11.204 1.00 61.19 322 GLU A C 1
ATOM 2513 O O . GLU A 1 322 ? 17.695 4.927 -10.784 1.00 61.19 322 GLU A O 1
ATOM 2518 N N . PHE A 1 323 ? 16.335 5.590 -12.434 1.00 69.81 323 PHE A N 1
ATOM 2519 C CA . PHE A 1 323 ? 16.759 4.576 -13.373 1.00 69.81 323 PHE A CA 1
ATOM 2520 C C . PHE A 1 323 ? 18.205 4.876 -13.740 1.00 69.81 323 PHE A C 1
ATOM 2522 O O . PHE A 1 323 ? 18.535 5.994 -14.137 1.00 69.81 323 PHE A O 1
ATOM 2529 N N . ALA A 1 324 ? 19.079 3.882 -13.584 1.00 78.88 324 ALA A N 1
ATOM 2530 C CA . ALA A 1 324 ? 20.505 4.009 -13.856 1.00 78.88 324 ALA A CA 1
ATOM 2531 C C . ALA A 1 324 ? 20.768 4.045 -15.371 1.00 78.88 324 ALA A C 1
ATOM 2533 O O . ALA A 1 324 ? 21.379 3.131 -15.927 1.00 78.88 324 ALA A O 1
ATOM 2534 N N . LEU A 1 325 ? 20.289 5.097 -16.041 1.00 86.00 325 LEU A N 1
ATOM 2535 C CA . LEU A 1 325 ? 20.351 5.256 -17.490 1.00 86.00 325 LEU A CA 1
ATOM 2536 C C . LEU A 1 325 ? 21.793 5.203 -17.988 1.00 86.00 325 LEU A C 1
ATOM 2538 O O . LEU A 1 325 ? 22.061 4.529 -18.978 1.00 86.00 325 LEU A O 1
ATOM 2542 N N . GLY A 1 326 ? 22.738 5.813 -17.265 1.00 83.81 326 GLY A N 1
ATOM 2543 C CA . GLY A 1 326 ? 24.159 5.733 -17.606 1.00 83.81 326 GLY A CA 1
ATOM 2544 C C . GLY A 1 326 ? 24.696 4.298 -17.614 1.00 83.81 326 GLY A C 1
ATOM 2545 O O . GLY A 1 326 ? 25.415 3.898 -18.532 1.00 83.81 326 GLY A O 1
ATOM 2546 N N . THR A 1 327 ? 24.286 3.488 -16.635 1.00 81.38 327 THR A N 1
ATOM 2547 C CA . THR A 1 327 ? 24.641 2.063 -16.562 1.00 81.38 327 THR A CA 1
ATOM 2548 C C . THR A 1 327 ? 23.940 1.254 -17.655 1.00 81.38 327 THR A C 1
ATOM 2550 O O . THR A 1 327 ? 24.577 0.420 -18.296 1.00 81.38 327 THR A O 1
ATOM 2553 N N . TRP A 1 328 ? 22.657 1.522 -17.921 1.00 88.06 328 TRP A N 1
ATOM 2554 C CA . TRP A 1 328 ? 21.891 0.851 -18.974 1.00 88.06 328 TRP A CA 1
ATOM 2555 C C . TRP A 1 328 ? 22.476 1.118 -20.367 1.00 88.06 328 TRP A C 1
ATOM 2557 O O . TRP A 1 328 ? 22.722 0.176 -21.115 1.00 88.06 328 TRP A O 1
ATOM 2567 N N . VAL A 1 329 ? 22.791 2.377 -20.687 1.00 91.06 329 VAL A N 1
ATOM 2568 C CA . VAL A 1 329 ? 23.466 2.790 -21.931 1.00 91.06 329 VAL A CA 1
ATOM 2569 C C . VAL A 1 329 ? 24.812 2.079 -22.084 1.00 91.06 329 VAL A C 1
ATOM 2571 O O . VAL A 1 329 ? 25.135 1.559 -23.155 1.00 91.06 329 VAL A O 1
ATOM 2574 N N . GLY A 1 330 ? 25.589 2.002 -21.003 1.00 83.44 330 GLY A N 1
ATOM 2575 C CA . GLY A 1 330 ? 26.839 1.249 -20.978 1.00 83.44 330 GLY A CA 1
ATOM 2576 C C . GLY A 1 330 ? 26.648 -0.245 -21.246 1.00 83.44 330 GLY A C 1
ATOM 2577 O O . GLY A 1 330 ? 27.406 -0.835 -22.019 1.00 83.44 330 GLY A O 1
ATOM 2578 N N . TYR A 1 331 ? 25.606 -0.846 -20.668 1.00 85.25 331 TYR A N 1
ATOM 2579 C CA . TYR A 1 331 ? 25.239 -2.234 -20.931 1.00 85.25 331 TYR A CA 1
ATOM 2580 C C . TYR A 1 331 ? 24.872 -2.458 -22.403 1.00 85.25 331 TYR A C 1
ATOM 2582 O O . TYR A 1 331 ? 25.362 -3.424 -22.982 1.00 85.25 331 TYR A O 1
ATOM 2590 N N . GLN A 1 332 ? 24.118 -1.554 -23.044 1.00 90.62 332 GLN A N 1
ATOM 2591 C CA . GLN A 1 332 ? 23.776 -1.690 -24.470 1.00 90.62 332 GLN A CA 1
ATOM 2592 C C . GLN A 1 332 ? 25.024 -1.705 -25.361 1.00 90.62 332 GLN A C 1
ATOM 2594 O O . GLN A 1 332 ? 25.146 -2.552 -26.247 1.00 90.62 332 GLN A O 1
ATOM 2599 N N . ARG A 1 333 ? 26.006 -0.833 -25.091 1.00 89.31 333 ARG A N 1
ATOM 2600 C CA . ARG A 1 333 ? 27.283 -0.821 -25.831 1.00 89.31 333 ARG A CA 1
ATOM 2601 C C . ARG A 1 333 ? 28.031 -2.149 -25.706 1.00 89.31 333 ARG A C 1
ATOM 2603 O O . ARG A 1 333 ? 28.519 -2.680 -26.704 1.00 89.31 333 ARG A O 1
ATOM 2610 N N . SER A 1 334 ? 28.091 -2.703 -24.498 1.00 82.38 334 SER A N 1
ATOM 2611 C CA . SER A 1 334 ? 28.707 -4.012 -24.245 1.00 82.38 334 SER A CA 1
ATOM 2612 C C . SER A 1 334 ? 27.916 -5.156 -24.889 1.00 82.38 334 SER A C 1
ATOM 2614 O O . SER A 1 334 ? 28.509 -6.055 -25.482 1.00 82.38 334 SER A O 1
ATOM 2616 N N . ALA A 1 335 ? 26.584 -5.108 -24.832 1.00 84.06 335 ALA A N 1
ATOM 2617 C CA . ALA A 1 335 ? 25.697 -6.106 -25.420 1.00 84.06 335 ALA A CA 1
ATOM 2618 C C . ALA A 1 335 ? 25.797 -6.139 -26.953 1.00 84.06 335 ALA A C 1
ATOM 2620 O O . ALA A 1 335 ? 25.808 -7.228 -27.526 1.00 84.06 335 ALA A O 1
ATOM 2621 N N . ARG A 1 336 ? 25.963 -4.982 -27.615 1.00 87.50 336 ARG A N 1
ATOM 2622 C CA . ARG A 1 336 ? 26.237 -4.912 -29.061 1.00 87.50 336 ARG A CA 1
ATOM 2623 C C . ARG A 1 336 ? 27.554 -5.594 -29.420 1.00 87.50 336 ARG A C 1
ATOM 2625 O O . ARG A 1 336 ? 27.572 -6.409 -30.333 1.00 87.50 336 ARG A O 1
ATOM 2632 N N . LYS A 1 337 ? 28.638 -5.319 -28.683 1.00 86.00 337 LYS A N 1
ATOM 2633 C CA . LYS A 1 337 ? 29.945 -5.977 -28.906 1.00 86.00 337 LYS A CA 1
ATOM 2634 C C . LYS A 1 337 ? 29.882 -7.491 -28.704 1.00 86.00 337 LYS A C 1
ATOM 2636 O O . LYS A 1 337 ? 30.600 -8.228 -29.367 1.00 86.00 337 LYS A O 1
ATOM 2641 N N . ALA A 1 338 ? 29.018 -7.943 -27.800 1.00 83.12 338 ALA A N 1
ATOM 2642 C CA . ALA A 1 338 ? 28.798 -9.353 -27.511 1.00 83.12 338 ALA A CA 1
ATOM 2643 C C . ALA A 1 338 ? 27.732 -10.021 -28.406 1.00 83.12 338 ALA A C 1
ATOM 2645 O O . ALA A 1 338 ? 27.376 -11.165 -28.133 1.00 83.12 338 ALA A O 1
ATOM 2646 N N . ASN A 1 339 ? 27.198 -9.334 -29.429 1.00 86.81 339 ASN A N 1
ATOM 2647 C CA . ASN A 1 339 ? 26.110 -9.814 -30.297 1.00 86.81 339 ASN A CA 1
ATOM 2648 C C . ASN A 1 339 ? 24.860 -10.301 -29.532 1.00 86.81 339 ASN A C 1
ATOM 2650 O O . ASN A 1 339 ? 24.196 -11.250 -29.940 1.00 86.81 339 ASN A O 1
ATOM 2654 N N . LYS A 1 340 ? 24.535 -9.654 -28.405 1.00 81.38 340 LYS A N 1
ATOM 2655 C CA . LYS A 1 340 ? 23.385 -9.997 -27.547 1.00 81.38 340 LYS A CA 1
ATOM 2656 C C . LYS A 1 340 ? 22.128 -9.164 -27.822 1.00 81.38 340 LYS A C 1
ATOM 2658 O O . LYS A 1 340 ? 21.104 -9.413 -27.195 1.00 81.38 340 LYS A O 1
ATOM 2663 N N . LEU A 1 341 ? 22.207 -8.174 -28.712 1.00 85.25 341 LEU A N 1
ATOM 2664 C CA . LEU A 1 341 ? 21.068 -7.337 -29.105 1.00 85.25 341 LEU A CA 1
ATOM 2665 C C . LEU A 1 341 ? 20.418 -7.868 -30.378 1.00 85.25 341 LEU A C 1
ATOM 2667 O O . LEU A 1 341 ? 21.112 -8.301 -31.298 1.00 85.25 341 LEU A O 1
ATOM 2671 N N . THR A 1 342 ? 19.091 -7.785 -30.452 1.00 87.62 342 THR A N 1
ATOM 2672 C CA . THR A 1 342 ? 18.368 -8.110 -31.687 1.00 87.62 342 THR A CA 1
ATOM 2673 C C . THR A 1 342 ? 18.553 -7.004 -32.730 1.00 87.62 342 THR A C 1
ATOM 2675 O O . THR A 1 342 ? 18.810 -5.843 -32.400 1.00 87.62 342 THR A O 1
ATOM 2678 N N . ALA A 1 343 ? 18.375 -7.337 -34.012 1.00 88.25 343 ALA A N 1
ATOM 2679 C CA . ALA A 1 343 ? 18.466 -6.355 -35.098 1.00 88.25 343 ALA A CA 1
ATOM 2680 C C . ALA A 1 343 ? 17.469 -5.189 -34.926 1.00 88.25 343 ALA A C 1
ATOM 2682 O O . ALA A 1 343 ? 17.785 -4.043 -35.243 1.00 88.25 343 ALA A O 1
ATOM 2683 N N . GLN A 1 344 ? 16.284 -5.467 -34.373 1.00 87.12 344 GLN A N 1
ATOM 2684 C CA . GLN A 1 344 ? 15.273 -4.454 -34.075 1.00 87.12 344 GLN A CA 1
ATOM 2685 C C . GLN A 1 344 ? 15.737 -3.486 -32.978 1.00 87.12 344 GLN A C 1
ATOM 2687 O O . GLN A 1 344 ? 15.622 -2.274 -33.153 1.00 87.12 344 GLN A O 1
ATOM 2692 N N . GLN A 1 345 ? 16.326 -4.003 -31.895 1.00 87.31 345 GLN A N 1
ATOM 2693 C CA . GLN A 1 345 ? 16.835 -3.182 -30.792 1.00 87.31 345 GLN A CA 1
ATOM 2694 C C . GLN A 1 345 ? 17.969 -2.253 -31.244 1.00 87.31 345 GLN A C 1
ATOM 2696 O O . GLN A 1 345 ? 18.017 -1.088 -30.849 1.00 87.31 345 GLN A O 1
ATOM 2701 N N . VAL A 1 346 ? 18.863 -2.746 -32.109 1.00 90.19 346 VAL A N 1
ATOM 2702 C CA . VAL A 1 346 ? 19.928 -1.924 -32.708 1.00 90.19 346 VAL A CA 1
ATOM 2703 C C . VAL A 1 346 ? 19.326 -0.808 -33.561 1.00 90.19 346 VAL A C 1
ATOM 2705 O O . VAL A 1 346 ? 19.659 0.355 -33.351 1.00 90.19 346 VAL A O 1
ATOM 2708 N N . LYS A 1 347 ? 18.368 -1.133 -34.439 1.00 90.75 347 LYS A N 1
ATOM 2709 C CA . LYS A 1 347 ? 17.696 -0.149 -35.301 1.00 90.75 347 LYS A CA 1
ATOM 2710 C C . LYS A 1 347 ? 16.987 0.952 -34.502 1.00 90.75 347 LYS A C 1
ATOM 2712 O O . LYS A 1 347 ? 17.046 2.120 -34.883 1.00 90.75 347 LYS A O 1
ATOM 2717 N N . GLN A 1 348 ? 16.318 0.602 -33.403 1.00 89.31 348 GLN A N 1
ATOM 2718 C CA . GLN A 1 348 ? 15.634 1.576 -32.544 1.00 89.31 348 GLN A CA 1
ATOM 2719 C C . GLN A 1 348 ? 16.620 2.551 -31.883 1.00 89.31 348 GLN A C 1
ATOM 2721 O O . GLN A 1 348 ? 16.362 3.751 -31.8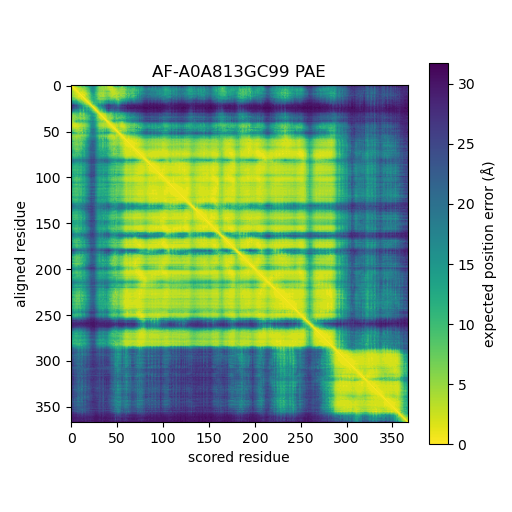56 1.00 89.31 348 GLN A O 1
ATOM 2726 N N . LEU A 1 349 ? 17.772 2.062 -31.417 1.00 91.44 349 LEU A N 1
ATOM 2727 C CA . LEU A 1 349 ? 18.828 2.910 -30.856 1.00 91.44 349 LEU A CA 1
ATOM 2728 C C . LEU A 1 349 ? 19.508 3.777 -31.927 1.00 91.44 349 LEU A C 1
ATOM 2730 O O . LEU A 1 349 ? 19.746 4.960 -31.690 1.00 91.44 349 LEU A O 1
ATOM 2734 N N . ASP A 1 350 ? 19.759 3.231 -33.118 1.00 90.94 350 ASP A N 1
ATOM 2735 C CA . ASP A 1 350 ? 20.322 3.990 -34.242 1.00 90.94 350 ASP A CA 1
ATOM 2736 C C . ASP A 1 350 ? 19.394 5.140 -34.665 1.00 90.94 350 ASP A C 1
ATOM 2738 O O . ASP A 1 350 ? 19.855 6.254 -34.904 1.00 90.94 350 ASP A O 1
ATOM 2742 N N . THR A 1 351 ? 18.076 4.906 -34.668 1.00 90.19 351 THR A N 1
ATOM 2743 C CA . THR A 1 351 ? 17.067 5.932 -34.999 1.00 90.19 351 THR A CA 1
ATOM 2744 C C . THR A 1 351 ? 17.076 7.100 -34.003 1.00 90.19 351 THR A C 1
ATOM 2746 O O . THR A 1 351 ? 16.832 8.239 -34.387 1.00 90.19 351 THR A O 1
ATOM 2749 N N . LEU A 1 352 ? 17.409 6.844 -32.733 1.00 87.56 352 LEU A N 1
ATOM 2750 C CA . LEU A 1 352 ? 17.556 7.877 -31.698 1.00 87.56 352 LEU A CA 1
ATOM 2751 C C . LEU A 1 352 ? 18.899 8.633 -31.768 1.00 87.56 352 LEU A C 1
ATOM 2753 O O . LEU A 1 352 ? 19.164 9.504 -30.936 1.00 87.56 352 LEU A O 1
ATOM 2757 N N . GLY A 1 353 ? 19.777 8.304 -32.721 1.00 86.69 353 GLY A N 1
ATOM 2758 C CA . GLY A 1 353 ? 21.125 8.874 -32.793 1.00 86.69 353 GLY A CA 1
ATOM 2759 C C . GLY A 1 353 ? 22.033 8.381 -31.661 1.00 86.69 353 GLY A C 1
ATOM 2760 O O . GLY A 1 353 ? 22.886 9.121 -31.161 1.00 86.69 353 GLY A O 1
ATOM 2761 N N . PHE A 1 354 ? 21.830 7.145 -31.195 1.00 90.12 354 PHE A N 1
ATOM 2762 C CA . PHE A 1 354 ? 22.609 6.581 -30.101 1.00 90.12 354 PHE A CA 1
ATOM 2763 C C . PHE A 1 354 ? 24.076 6.362 -30.492 1.00 90.12 354 PHE A C 1
ATOM 2765 O O . PHE A 1 354 ? 24.406 5.612 -31.409 1.00 90.12 354 PHE A O 1
ATOM 2772 N N . GLN A 1 355 ? 24.987 6.979 -29.737 1.00 88.00 355 GLN A N 1
ATOM 2773 C CA . GLN A 1 355 ? 26.424 6.845 -29.962 1.00 88.00 355 GLN A CA 1
ATOM 2774 C C . GLN A 1 355 ? 26.965 5.569 -29.304 1.00 88.00 355 GLN A C 1
ATOM 2776 O O . GLN A 1 355 ? 27.124 5.475 -28.075 1.00 88.00 355 GLN A O 1
ATOM 2781 N N . TRP A 1 356 ? 27.271 4.582 -30.145 1.00 85.38 356 TRP A N 1
ATOM 2782 C CA . TRP A 1 356 ? 27.812 3.284 -29.736 1.00 85.38 356 TRP A CA 1
ATOM 2783 C C . TRP A 1 356 ? 29.275 3.347 -29.302 1.00 85.38 356 TRP A C 1
ATOM 2785 O O . TRP A 1 356 ? 29.662 2.634 -28.373 1.00 85.38 356 TRP A O 1
ATOM 2795 N N . ASP A 1 357 ? 30.059 4.227 -29.924 1.00 79.94 357 ASP A N 1
ATOM 2796 C CA . ASP A 1 357 ? 31.441 4.502 -29.549 1.00 79.94 357 ASP A CA 1
ATOM 2797 C C . ASP A 1 357 ? 31.628 5.989 -29.228 1.00 79.94 357 ASP A C 1
ATOM 2799 O O . ASP A 1 357 ? 31.656 6.848 -30.107 1.00 79.94 357 ASP A O 1
ATOM 2803 N N . LEU A 1 358 ? 31.763 6.291 -27.935 1.00 69.19 358 LEU A N 1
ATOM 2804 C CA . LEU A 1 358 ? 32.017 7.651 -27.458 1.00 69.19 358 LEU A CA 1
ATOM 2805 C C . LEU A 1 358 ? 33.445 8.127 -27.752 1.00 69.19 358 LEU A C 1
ATOM 2807 O O . LEU A 1 358 ? 33.696 9.329 -27.722 1.00 69.19 358 LEU A O 1
ATOM 2811 N N . ARG A 1 359 ? 34.391 7.211 -28.009 1.00 59.41 359 ARG A N 1
ATOM 2812 C CA . ARG A 1 359 ? 35.771 7.583 -28.345 1.00 59.41 359 ARG A CA 1
ATOM 2813 C C . ARG A 1 359 ? 35.872 8.044 -29.791 1.00 59.41 359 ARG A C 1
ATOM 2815 O O . ARG A 1 359 ? 36.583 9.006 -30.031 1.00 59.41 359 ARG A O 1
ATOM 2822 N N . ALA A 1 360 ? 35.137 7.427 -30.715 1.00 54.50 360 ALA A N 1
ATOM 2823 C CA . ALA A 1 360 ? 35.100 7.851 -32.117 1.00 54.50 360 ALA A CA 1
ATOM 2824 C C . ALA A 1 360 ? 34.422 9.226 -32.291 1.00 54.50 360 ALA A C 1
ATOM 2826 O O . ALA A 1 360 ? 34.968 10.099 -32.956 1.00 54.50 360 ALA A O 1
ATOM 2827 N N . ALA A 1 361 ? 33.303 9.468 -31.597 1.00 53.22 361 ALA A N 1
ATOM 2828 C CA . ALA A 1 361 ? 32.566 10.736 -31.676 1.00 53.22 361 ALA A CA 1
ATOM 2829 C C . ALA A 1 361 ? 33.352 11.958 -31.144 1.00 53.22 361 ALA A C 1
ATOM 2831 O O . ALA A 1 361 ? 33.118 13.082 -31.572 1.00 53.22 361 ALA A O 1
ATOM 2832 N N . SER A 1 362 ? 34.307 11.753 -30.228 1.00 46.81 362 SER A N 1
ATOM 2833 C CA . SER A 1 362 ? 35.184 12.820 -29.715 1.00 46.81 362 SER A CA 1
ATOM 2834 C C . SER A 1 362 ? 36.292 13.237 -30.697 1.00 46.81 362 SER A C 1
ATOM 2836 O O . SER A 1 362 ? 36.935 14.260 -30.449 1.00 46.81 362 SER A O 1
ATOM 2838 N N . TRP A 1 363 ? 36.574 12.444 -31.736 1.00 47.22 363 TRP A N 1
ATOM 2839 C CA . TRP A 1 363 ? 37.599 12.759 -32.739 1.00 47.22 363 TRP A CA 1
ATOM 2840 C C . TRP A 1 363 ? 37.050 13.624 -33.881 1.00 47.22 363 TRP A C 1
ATOM 2842 O O . TRP A 1 363 ? 37.773 14.490 -34.355 1.00 47.22 363 TRP A O 1
ATOM 2852 N N . GLU A 1 364 ? 35.780 13.461 -34.263 1.00 46.28 364 GLU A N 1
ATOM 2853 C CA . GLU A 1 364 ? 35.126 14.273 -35.309 1.00 46.28 364 GLU A CA 1
ATOM 2854 C C . GLU A 1 364 ? 34.727 15.683 -34.833 1.00 46.28 364 GLU A C 1
ATOM 2856 O O . GLU A 1 364 ? 34.678 16.603 -35.634 1.00 46.28 364 GLU A O 1
ATOM 2861 N N . GLU A 1 365 ? 34.499 15.903 -33.531 1.00 46.78 365 GLU A N 1
ATOM 2862 C CA . GLU A 1 365 ? 34.226 17.247 -32.972 1.00 46.78 365 GLU A CA 1
ATOM 2863 C C . GLU A 1 365 ? 35.503 18.085 -32.737 1.00 46.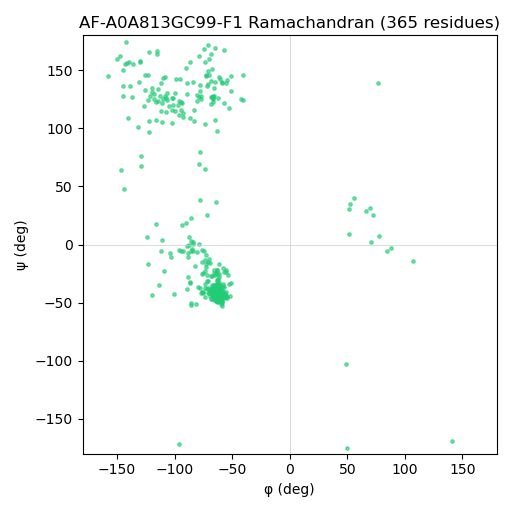78 365 GLU A C 1
ATOM 2865 O O . GLU A 1 365 ? 35.417 19.250 -32.349 1.00 46.78 365 GLU A O 1
ATOM 2870 N N . LYS A 1 366 ? 36.696 17.501 -32.921 1.00 43.62 366 LYS A N 1
ATOM 2871 C CA . LYS A 1 366 ? 37.993 18.147 -32.645 1.00 43.62 366 LYS A CA 1
ATOM 2872 C C . LYS A 1 366 ? 38.828 18.467 -33.891 1.00 43.62 366 LYS A C 1
ATOM 2874 O O . LYS A 1 366 ? 39.945 18.956 -33.715 1.00 43.62 366 LYS A O 1
ATOM 2879 N N . PHE A 1 367 ? 38.315 18.224 -35.097 1.00 36.16 367 PHE A N 1
ATOM 2880 C CA . PHE A 1 367 ? 39.007 18.514 -36.357 1.00 36.16 367 PHE A CA 1
ATOM 2881 C C . PHE A 1 367 ? 38.100 19.192 -37.375 1.00 36.16 367 PHE A C 1
ATOM 2883 O O . PHE A 1 367 ? 36.957 18.719 -37.545 1.00 36.16 367 PHE A O 1
#

Sequence (367 aa):
MYCYCKEAQNVWDEIEDEDHRTASAARPRPQASTVLNLSARKRLFFSATLRWSRPDFDFDLRTAVRAGVISDYTILVPFMTAGDPKPSLVQLIQDLPTARRILAFCNTVQEAKQFAKLLNAEGVQAGHYNGCTASLQRTRILEDFKKGPSRGGLRVLATVDVLSEGVDLPMADTCLFVEPRKGLRLRQCVGRVLRQHQQKVDALVVSPPIIQEADGGLQVDGELVRLLAELAGADPELRKSLAENSFGRVCLVDQRMNRSGDSPAVALEEAATLLCTKVYPRALSSYLTADDRWQLGLAQLTQYQQEHGHCKVPWKHRTGSEFALGTWVGYQRSARKANKLTAQQVKQLDTLGFQWDLRAASWEEKF

InterPro domains:
  IPR001650 Helicase, C-terminal domain-like [PF00271] (91-195)
  IPR001650 Helicase, C-terminal domain-like [PS51194] (88-242)
  IPR001650 Helicase, C-terminal domain-like [SM00490] (113-197)
  IPR005114 Helicase-associated [PF03457] (291-354)
  IPR027417 P-loop containing nucleoside triphosphate hydrolase [G3DSA:3.40.50.300] (85-213)
  IPR027417 P-loop containing nucleoside triphosphate hydrolase [SSF52540] (76-206)

pLDDT: mean 79.64, std 14.0, range [36.16, 97.0]

Radius of gyration: 24.37 Å; Cα contacts (8 Å, |Δi|>4): 515; chains: 1; bounding box: 60×67×66 Å

Solvent-accessible surface area (backbone atoms only — not comparable to full-atom values): 20768 Å² total; per-residue (Å²): 113,77,43,76,40,76,58,35,40,62,38,51,57,53,52,55,58,53,77,74,48,77,98,79,75,92,72,82,67,75,62,43,62,52,65,72,69,49,91,48,88,42,77,47,75,40,53,99,67,67,81,90,65,85,69,99,72,85,82,42,53,53,57,34,31,75,71,66,68,29,41,53,70,38,36,38,36,38,43,44,64,65,70,79,60,61,68,57,53,47,52,53,57,66,74,39,68,78,84,55,24,33,41,32,35,23,78,37,73,66,53,14,47,51,52,20,50,52,32,43,75,71,73,39,45,40,38,63,53,59,94,86,51,56,69,72,59,49,52,49,53,52,50,31,42,73,59,11,49,98,71,77,20,24,30,32,40,18,20,50,61,74,71,59,95,88,71,83,56,38,71,28,22,28,32,34,39,75,51,78,57,91,87,62,63,55,62,60,48,47,57,46,20,24,37,57,37,95,91,52,88,54,18,39,36,36,43,44,47,37,32,32,38,95,87,68,48,78,47,74,49,68,50,39,29,48,48,51,26,52,47,30,76,38,19,68,66,56,37,47,24,45,75,70,62,40,55,81,51,50,41,83,44,59,78,54,79,86,61,71,94,66,78,63,60,61,65,50,51,51,51,51,48,44,38,52,69,30,36,33,55,58,24,39,55,87,73,42,47,79,62,49,50,48,51,52,50,50,51,54,48,50,51,44,24,70,76,66,76,44,55,85,64,51,64,87,38,52,47,100,49,67,44,52,50,12,50,50,56,51,47,51,43,54,31,54,78,68,69,69,57,54,74,66,60,51,50,56,40,54,73,67,58,50,68,74,52,71,70,63,61,59,54,64,78,72,109

Nearest PDB structures (foldseek):
  7aud-assembly5_D  TM=4.315E-01  e=6.909E-07  Homo sapiens
  7aud-assembly2_A  TM=4.388E-01  e=1.111E-06  Homo sapiens
  7aud-assembly1_F  TM=4.403E-01  e=5.864E-06  Homo sapiens
  4o3m-assembly1_A  TM=3.999E-01  e=8.374E-06  Homo sapiens
  7auc-assembly1_A  TM=4.102E-01  e=2.747E-05  Homo sapiens

Foldseek 3Di:
DEAEDEQCQVLVVQVVVVVPDDDDDDDRDPDNCVQVPDPGPYYHYDHLQDDPDDDPDDCFPANCCVVVQWFAEFEEAEEEADDQCLVVVLLVVVPPDQQAAEEEAEQDQVVLVVSCVVNVVVVAFEDEDDPPDDPVVNVVLLVLSLCDDVNPRHRYYRYHALHPPPDQDLSHAEYHYSDADDPHPLVSSQVNNGGDDPSYNHHYYYFHYFYQYPVRDTDDDPRLLVNLLSNVVRDVQSLVCLVVLHCRRYHYDYSCPVPDPPPCPVSVVVVSVCCNLARSCSSCVSVQDPVNVLVNLLVQQLVVCVVPVDSPDALCDADPNRHRSSVVLVVVLVCVVVVNDDPVSVVSCVVSVRDSDPVVVVVVVPD

Organism: Polarella glacialis (NCBI:txid89957)

Secondary structure (DSSP, 8-state):
-EEEEESHHHHHHHHHHHHTS-SS-----HHHHHHHH---SEEEEE-SS--SS--SS---HHHHHHTTSB--EEEEEEEEESS-HHHHHHHHHHHS-TT--EEEE-SSHHHHHHHHHHHHHTT--EEEE-TTS-HHHHHHHHHHHHH-GGGT--SEEEESSS--TT---TT--EEEESS--TT--HHHHHHHHTB--TT-S-EEEEPPPEEE-TTSPEEE-HHHHHHHHHHHTT-HHHHHHHHTT--TTEEEEEGGGGS--S-THHHHHHHHHHIIIIIHHHHHTTT--HHHHHHHHHHHHHHHHHHHSS----TT---TT---HHHHHHHHHHHHHTT-S-HHHHHHHHHTT--S-HHHHHHHTT-

Mean predicted aligned error: 13.29 Å